Protein AF-A0A9X4QPS7-F1 (afdb_monomer)

Sequence (456 aa):
MQLAKRILNLALPSIATFSSMTFTGLLILMIVGKLSAAAIAVVGVTNILIYNMWALCAGIQNAINYLVAQNYGSGEMRLANQRMQIALALTGALAVILLAGSLLAPELILRAMGLNDEIVSLGTDYVLLRMIALAFGIFSGAFFAYLRAIGDTKTPMTLALINSGLVVVLTYVLAYGKYGFPDMGLQGAAWSVLIAEIVTFGLCLWVHYGYLNATLLTRNFERIERKQVKLMVFESAKLSMMELSYSLGMLVFTMCISRLGTVAIAANEIALNILSFGFMPSNGFGAAATIGTGQEIGKGRHAEAKRFGFMTVVLGVLLMVIISILMFIFALPIAKLYTPERAVYMAVIPLIHLAAFIQLFNTTGIIFGGRAARHRRHELSVPHRVRPELDHLHSGHAVAHGRVRLRPSRRLDRAVQQHGAVRAGQRLAVRQAGLEQSPRQVWESAGSDHRFALNE

pLDDT: mean 77.62, std 23.28, range [24.42, 97.75]

InterPro domains:
  IPR002528 Multi antimicrobial extrusion protein [PF01554] (13-173)
  IPR002528 Multi antimicrobial extrusion protein [PF01554] (241-368)
  IPR002528 Multi antimicrobial extrusion protein [TIGR00797] (20-370)
  IPR048279 Multidrug resistance protein MdtK-like [PIRSF006603] (3-368)
  IPR050222 Multi Antimicrobial Extrusion (MATE) [PTHR43298] (4-370)

Radius of gyration: 30.39 Å; Cα contacts (8 Å, |Δi|>4): 514; chains: 1; bounding box: 75×81×90 Å

Secondary structure (DSSP, 8-state):
-HHHHHHHHHHHHHHHHHHHHHHHHHHHHHHHTTT-HHHHHHHHHHHHHHHHHHHHHHHHHHHHHHHHHHHHHTT-HHHHHHHHHHHHHHHHHHHHHHHHHHHH-HHHHHHHTT--HHHHHHHHHHHHHHHHHHHHHHHHHHHHHHHHHTT--HHHHHHHHHHHHHHHHHHHHHHTT-TT----HHHHHHHHHHHHHHHHHHHHHHIIIIITHHHH-TTS-----HHHHHHHHHHHHHHHHHHHHHHHHHHHHHHHHGGG-HHHHHHHHHHHHHHHHHHHHHHHHHHHHHHHHHHHHHTT-HHHHHHHHHHHHHHHHHHHHHHHHHHHHTHHHHHHHH---HHHHHHHHHHHHHHHHHHHHHHHHHHHHTTGGGGGSTT------PPP----S--------------------------------SSSSSS-------------------------

Structure (mmCIF, N/CA/C/O backbone):
data_AF-A0A9X4QPS7-F1
#
_entry.id   AF-A0A9X4QPS7-F1
#
loop_
_atom_site.group_PDB
_atom_site.id
_atom_site.type_symbol
_atom_site.label_atom_id
_atom_site.label_alt_id
_atom_site.label_comp_id
_atom_site.label_asym_id
_atom_site.label_entity_id
_atom_site.label_seq_id
_atom_site.pdbx_PDB_ins_code
_atom_site.Cartn_x
_atom_site.Cartn_y
_atom_site.Cartn_z
_atom_site.occupancy
_atom_site.B_iso_or_equiv
_atom_site.auth_seq_id
_atom_site.auth_comp_id
_atom_site.auth_asym_id
_atom_site.auth_atom_id
_atom_site.pdbx_PDB_model_num
ATOM 1 N N . MET A 1 1 ? -29.301 -8.685 2.539 1.00 69.44 1 MET A N 1
ATOM 2 C CA . MET A 1 1 ? -28.927 -7.641 1.552 1.00 69.44 1 MET A CA 1
ATOM 3 C C . MET A 1 1 ? -28.192 -6.434 2.147 1.00 69.44 1 MET A C 1
ATOM 5 O O . MET A 1 1 ? -27.152 -6.078 1.609 1.00 69.44 1 MET A O 1
ATOM 9 N N . GLN A 1 2 ? -28.649 -5.813 3.247 1.00 86.81 2 GLN A N 1
ATOM 10 C CA . GLN A 1 2 ? -28.000 -4.600 3.791 1.00 86.81 2 GLN A CA 1
ATOM 11 C C . GLN A 1 2 ? -26.529 -4.800 4.220 1.00 86.81 2 GLN A C 1
ATOM 13 O O . GLN A 1 2 ? -25.688 -3.955 3.922 1.00 86.81 2 GLN A O 1
ATOM 18 N N . LEU A 1 3 ? -26.196 -5.938 4.847 1.00 90.81 3 LEU A N 1
ATOM 19 C CA . LEU A 1 3 ? -24.820 -6.252 5.262 1.00 90.81 3 LEU A CA 1
ATOM 20 C C . LEU A 1 3 ? -23.856 -6.357 4.069 1.00 90.81 3 LEU A C 1
ATOM 22 O O . LEU A 1 3 ? -22.796 -5.740 4.084 1.00 90.81 3 LEU A O 1
ATOM 26 N N . ALA A 1 4 ? -24.249 -7.077 3.015 1.00 92.25 4 ALA A N 1
ATOM 27 C CA . ALA A 1 4 ? -23.449 -7.210 1.798 1.00 92.25 4 ALA A CA 1
ATOM 28 C C . ALA A 1 4 ? -23.207 -5.851 1.125 1.00 92.25 4 ALA A C 1
ATOM 30 O O . ALA A 1 4 ? -22.079 -5.538 0.759 1.00 92.25 4 ALA A O 1
ATOM 31 N N . LYS A 1 5 ? -24.236 -4.994 1.058 1.00 93.12 5 LYS A N 1
ATOM 32 C CA . LYS A 1 5 ? -24.100 -3.622 0.545 1.00 93.12 5 LYS A CA 1
ATOM 33 C C . LYS A 1 5 ? -23.108 -2.796 1.370 1.00 93.12 5 LYS A C 1
ATOM 35 O O . LYS A 1 5 ? -22.288 -2.084 0.801 1.00 93.12 5 LYS A O 1
ATOM 40 N N . ARG A 1 6 ? -23.143 -2.910 2.704 1.00 93.56 6 ARG A N 1
ATOM 41 C CA . ARG A 1 6 ? -22.180 -2.234 3.591 1.00 93.56 6 ARG A CA 1
ATOM 42 C C . ARG A 1 6 ? -20.752 -2.735 3.361 1.00 93.56 6 ARG A C 1
ATOM 44 O O . ARG A 1 6 ? -19.846 -1.914 3.299 1.00 93.56 6 ARG A O 1
ATOM 51 N N . ILE A 1 7 ? -20.558 -4.044 3.190 1.00 94.06 7 ILE A N 1
ATOM 52 C CA . ILE A 1 7 ? -19.245 -4.632 2.884 1.00 94.06 7 ILE A CA 1
ATOM 53 C C . ILE A 1 7 ? -18.725 -4.118 1.540 1.00 94.06 7 ILE A C 1
ATOM 55 O O . ILE A 1 7 ? -17.602 -3.633 1.479 1.00 94.06 7 ILE A O 1
ATOM 59 N N . LEU A 1 8 ? -19.543 -4.153 0.484 1.00 94.38 8 LEU A N 1
ATOM 60 C CA . LEU A 1 8 ? -19.149 -3.689 -0.850 1.00 94.38 8 LEU A CA 1
ATOM 61 C C . LEU A 1 8 ? -18.837 -2.188 -0.884 1.00 94.38 8 LEU A C 1
ATOM 63 O O . LEU A 1 8 ? -17.886 -1.786 -1.546 1.00 94.38 8 LEU A O 1
ATOM 67 N N . ASN A 1 9 ? -19.566 -1.369 -0.121 1.00 94.62 9 ASN A N 1
ATOM 68 C CA . ASN A 1 9 ? -19.269 0.060 0.014 1.00 94.62 9 ASN A CA 1
ATOM 69 C C . ASN A 1 9 ? -17.904 0.337 0.668 1.00 94.62 9 ASN A C 1
ATOM 71 O O . ASN A 1 9 ? -17.333 1.396 0.427 1.00 94.62 9 ASN A O 1
ATOM 75 N N . LEU A 1 10 ? -17.378 -0.587 1.479 1.00 93.56 10 LEU A N 1
ATOM 76 C CA . LEU A 1 10 ? -16.027 -0.489 2.039 1.00 93.56 10 LEU A CA 1
ATOM 77 C C . LEU A 1 10 ? -14.984 -1.120 1.107 1.00 93.56 10 LEU A C 1
ATOM 79 O O . LEU A 1 10 ? -13.917 -0.544 0.887 1.00 93.56 10 LEU A O 1
ATOM 83 N N . ALA A 1 11 ? -15.302 -2.288 0.547 1.00 94.50 11 ALA A N 1
ATOM 84 C CA . ALA A 1 11 ? -14.391 -3.075 -0.269 1.00 94.50 11 ALA A CA 1
ATOM 85 C C . ALA A 1 11 ? -14.115 -2.404 -1.617 1.00 94.50 11 ALA A C 1
ATOM 87 O O . ALA A 1 11 ? -12.956 -2.148 -1.907 1.00 94.50 11 ALA A O 1
ATOM 88 N N . LEU A 1 12 ? -15.138 -2.052 -2.407 1.00 95.25 12 LEU A N 1
ATOM 89 C CA . LEU A 1 12 ? -14.948 -1.545 -3.775 1.00 95.25 12 LEU A CA 1
ATOM 90 C C . LEU A 1 12 ? -14.045 -0.302 -3.840 1.00 95.25 12 LEU A C 1
ATOM 92 O O . LEU A 1 12 ? -13.107 -0.322 -4.637 1.00 95.25 12 LEU A O 1
ATOM 96 N N . PRO A 1 13 ? -14.221 0.734 -2.992 1.00 95.62 13 PRO A N 1
ATOM 97 C CA . PRO A 1 13 ? -13.295 1.862 -3.001 1.00 95.62 13 PRO A CA 1
ATOM 98 C C . PRO A 1 13 ? -11.876 1.466 -2.588 1.00 95.62 13 PRO A C 1
ATOM 100 O O . PRO A 1 13 ? -10.915 1.943 -3.179 1.00 95.62 13 PRO A O 1
ATOM 103 N N . SER A 1 14 ? -11.732 0.544 -1.630 1.00 94.25 14 SER A N 1
ATOM 104 C CA . SER A 1 14 ? -10.417 0.045 -1.208 1.00 94.25 14 SER A CA 1
ATOM 105 C C . SER A 1 14 ? -9.722 -0.750 -2.321 1.00 94.25 14 SER A C 1
ATOM 107 O O . SER A 1 14 ? -8.520 -0.599 -2.510 1.00 94.25 14 SER A O 1
ATOM 109 N N . ILE A 1 15 ? -10.468 -1.563 -3.081 1.00 94.75 15 ILE A N 1
ATOM 110 C CA . ILE A 1 15 ? -9.957 -2.265 -4.267 1.00 94.75 15 ILE A CA 1
ATOM 111 C C . ILE A 1 15 ? -9.462 -1.237 -5.282 1.00 94.75 15 ILE A C 1
ATOM 113 O O . ILE A 1 15 ? -8.322 -1.329 -5.721 1.00 94.75 15 ILE A O 1
ATOM 117 N N . ALA A 1 16 ? -10.270 -0.218 -5.586 1.00 94.38 16 ALA A N 1
ATOM 118 C CA . ALA A 1 16 ? -9.885 0.845 -6.509 1.00 94.38 16 ALA A CA 1
ATOM 119 C C . ALA A 1 16 ? -8.624 1.598 -6.045 1.00 94.38 16 ALA A C 1
ATOM 121 O O . ALA A 1 16 ? -7.747 1.849 -6.866 1.00 94.38 16 ALA A O 1
ATOM 122 N N . THR A 1 17 ? -8.476 1.888 -4.744 1.00 93.75 17 THR A N 1
ATOM 123 C CA . THR A 1 17 ? -7.241 2.458 -4.175 1.00 93.75 17 THR A CA 1
ATOM 124 C C . THR A 1 17 ? -6.020 1.592 -4.492 1.00 93.75 17 THR A C 1
ATOM 126 O O . THR A 1 17 ? -5.048 2.093 -5.052 1.00 93.75 17 THR A O 1
ATOM 129 N N . PHE A 1 18 ? -6.062 0.298 -4.154 1.00 90.75 18 PHE A N 1
ATOM 130 C CA . PHE A 1 18 ? -4.925 -0.603 -4.361 1.00 90.75 18 PHE A CA 1
ATOM 131 C C . PHE A 1 18 ? -4.627 -0.827 -5.847 1.00 90.75 18 PHE A C 1
ATOM 133 O O . PHE A 1 18 ? -3.467 -0.791 -6.251 1.00 90.75 18 PHE A O 1
ATOM 140 N N . SER A 1 19 ? -5.663 -0.990 -6.673 1.00 91.44 19 SER A N 1
ATOM 141 C CA . SER A 1 19 ? -5.512 -1.128 -8.121 1.00 91.44 19 SER A CA 1
ATOM 142 C C . SER A 1 19 ? -4.880 0.106 -8.750 1.00 91.44 19 SER A C 1
ATOM 144 O O . SER A 1 19 ? -3.984 -0.030 -9.578 1.00 91.44 19 SER A O 1
ATOM 146 N N . SER A 1 20 ? -5.286 1.306 -8.328 1.00 91.31 20 SER A N 1
ATOM 147 C CA . SER A 1 20 ? -4.739 2.563 -8.841 1.00 91.31 20 SER A CA 1
ATOM 148 C C . SER A 1 20 ? -3.222 2.651 -8.658 1.00 91.31 20 SER A C 1
ATOM 150 O O . SER A 1 20 ? -2.517 3.062 -9.580 1.00 91.31 20 SER A O 1
ATOM 152 N N . MET A 1 21 ? -2.700 2.208 -7.507 1.00 85.62 21 MET A N 1
ATOM 153 C CA . MET A 1 21 ? -1.255 2.206 -7.241 1.00 85.62 21 MET A CA 1
ATOM 154 C C . MET A 1 21 ? -0.501 1.293 -8.216 1.00 85.62 21 MET A C 1
ATOM 156 O O . MET A 1 21 ? 0.511 1.702 -8.785 1.00 85.62 21 MET A O 1
ATOM 160 N N . THR A 1 22 ? -1.009 0.085 -8.469 1.00 84.69 22 THR A N 1
ATOM 161 C CA . THR A 1 22 ? -0.361 -0.847 -9.401 1.00 84.69 22 THR A CA 1
ATOM 162 C C . THR A 1 22 ? -0.460 -0.391 -10.852 1.00 84.69 22 THR A C 1
ATOM 164 O O . THR A 1 22 ? 0.543 -0.420 -11.563 1.00 84.69 22 THR A O 1
ATOM 167 N N . PHE A 1 23 ? -1.629 0.080 -11.298 1.00 87.81 23 PHE A N 1
ATOM 168 C CA . PHE A 1 23 ? -1.784 0.617 -12.654 1.00 87.81 23 PHE A CA 1
ATOM 169 C C . PHE A 1 23 ? -0.860 1.810 -12.900 1.00 87.81 23 PHE A C 1
ATOM 171 O O . PHE A 1 23 ? -0.258 1.909 -13.966 1.00 87.81 23 PHE A O 1
ATOM 178 N N . THR A 1 24 ? -0.687 2.676 -11.902 1.00 90.94 24 THR A N 1
ATOM 179 C CA . THR A 1 24 ? 0.257 3.798 -11.976 1.00 90.94 24 THR A CA 1
ATOM 180 C C . THR A 1 24 ? 1.687 3.316 -12.177 1.00 90.94 24 THR A C 1
ATOM 182 O O . THR A 1 24 ? 2.369 3.809 -13.071 1.00 90.94 24 THR A O 1
ATOM 185 N N . GLY A 1 25 ? 2.130 2.310 -11.415 1.00 85.81 25 GLY A N 1
ATOM 186 C CA . GLY A 1 25 ? 3.459 1.716 -11.586 1.00 85.81 25 GLY A CA 1
ATOM 187 C C . GLY A 1 25 ? 3.693 1.174 -13.001 1.00 85.81 25 GLY A C 1
ATOM 188 O O . GLY A 1 25 ? 4.738 1.442 -13.595 1.00 85.81 25 GLY A O 1
ATOM 189 N N . LEU A 1 26 ? 2.697 0.485 -13.571 1.00 83.94 26 LEU A N 1
ATOM 190 C CA . LEU A 1 26 ? 2.748 -0.013 -14.951 1.00 83.94 26 LEU A CA 1
ATOM 191 C C . LEU A 1 26 ? 2.839 1.128 -15.975 1.00 83.94 26 LEU A C 1
ATOM 193 O O . LEU A 1 26 ? 3.653 1.069 -16.894 1.00 83.94 26 LEU A O 1
ATOM 197 N N . LEU A 1 27 ? 2.030 2.180 -15.815 1.00 89.25 27 LEU A N 1
ATOM 198 C CA . LEU A 1 27 ? 2.032 3.338 -16.714 1.00 89.25 27 LEU A CA 1
ATOM 199 C C . LEU A 1 27 ? 3.374 4.080 -16.691 1.00 89.25 27 LEU A C 1
ATOM 201 O O . LEU A 1 27 ? 3.903 4.399 -17.754 1.00 89.25 27 LEU A O 1
ATOM 205 N N . ILE A 1 28 ? 3.957 4.300 -15.509 1.00 88.00 28 ILE A N 1
ATOM 206 C CA . ILE A 1 28 ? 5.289 4.914 -15.379 1.00 88.00 28 ILE A CA 1
ATOM 207 C C . ILE A 1 28 ? 6.335 4.063 -16.090 1.00 88.00 28 ILE A C 1
ATOM 209 O O . ILE A 1 28 ? 7.135 4.597 -16.853 1.00 88.00 28 ILE A O 1
ATOM 213 N N . LEU A 1 29 ? 6.319 2.744 -15.874 1.00 83.62 29 LEU A N 1
ATOM 214 C CA . LEU A 1 29 ? 7.280 1.844 -16.502 1.00 83.62 29 LEU A CA 1
ATOM 215 C C . LEU A 1 29 ? 7.176 1.886 -18.033 1.00 83.62 29 LEU A C 1
ATOM 217 O O . LEU A 1 29 ? 8.199 1.895 -18.709 1.00 83.62 29 LEU A O 1
ATOM 221 N N . MET A 1 30 ? 5.963 1.984 -18.585 1.00 84.12 30 MET A N 1
ATOM 222 C CA . MET A 1 30 ? 5.756 2.145 -20.029 1.00 84.12 30 MET A CA 1
ATOM 223 C C . MET A 1 30 ? 6.263 3.490 -20.566 1.00 84.12 30 MET A C 1
ATOM 225 O O . MET A 1 30 ? 6.784 3.537 -21.679 1.00 84.12 30 MET A O 1
ATOM 229 N N . ILE A 1 31 ? 6.120 4.580 -19.806 1.00 87.25 31 ILE A N 1
ATOM 230 C CA . ILE A 1 31 ? 6.642 5.901 -20.192 1.00 87.25 31 ILE A CA 1
ATOM 231 C C . ILE A 1 31 ? 8.176 5.886 -20.152 1.00 87.25 31 ILE A C 1
ATOM 233 O O . ILE A 1 31 ? 8.837 6.188 -21.147 1.00 87.25 31 ILE A O 1
ATOM 237 N N . VAL A 1 32 ? 8.758 5.463 -19.029 1.00 85.12 32 VAL A N 1
ATOM 238 C CA . VAL A 1 32 ? 10.215 5.408 -18.851 1.00 85.12 32 VAL A CA 1
ATOM 239 C C . VAL A 1 32 ? 10.860 4.393 -19.793 1.00 85.12 32 VAL A C 1
ATOM 241 O O . VAL A 1 32 ? 11.966 4.621 -20.275 1.00 85.12 32 VAL A O 1
ATOM 244 N N . GLY A 1 33 ? 10.157 3.314 -20.138 1.00 80.31 33 GLY A N 1
ATOM 245 C CA . GLY A 1 33 ? 10.661 2.295 -21.054 1.00 80.31 33 GLY A CA 1
ATOM 246 C C . GLY A 1 33 ? 10.946 2.790 -22.470 1.00 80.31 33 GLY A C 1
ATOM 247 O O . GLY A 1 33 ? 11.717 2.158 -23.185 1.00 80.31 33 GLY A O 1
ATOM 248 N N . LYS A 1 34 ? 10.391 3.941 -22.868 1.00 84.81 34 LYS A N 1
ATOM 249 C CA . LYS A 1 34 ? 10.722 4.592 -24.145 1.00 84.81 34 LYS A CA 1
ATOM 250 C C . LYS A 1 34 ? 11.982 5.461 -24.085 1.00 84.81 34 LYS A C 1
ATOM 252 O O . LYS A 1 34 ? 12.436 5.895 -25.136 1.00 84.81 34 LYS A O 1
ATOM 257 N N . LEU A 1 35 ? 12.514 5.746 -22.893 1.00 84.81 35 LEU A N 1
ATOM 258 C CA . LEU A 1 35 ? 13.724 6.556 -22.729 1.00 84.81 35 LEU A CA 1
ATOM 259 C C . LEU A 1 35 ? 14.977 5.723 -23.000 1.00 84.81 35 LEU A C 1
ATOM 261 O O . LEU A 1 35 ? 15.750 6.042 -23.897 1.00 84.81 35 LEU A O 1
ATOM 265 N N . SER A 1 36 ? 15.187 4.654 -22.229 1.00 84.44 36 SER A N 1
ATOM 266 C CA . SER A 1 36 ? 16.312 3.734 -22.416 1.00 84.44 36 SER A CA 1
ATOM 267 C C . SER A 1 36 ? 16.137 2.450 -21.602 1.00 84.44 36 SER A C 1
ATOM 269 O O . SER A 1 36 ? 15.435 2.420 -20.589 1.00 84.44 36 SER A O 1
ATOM 271 N N . ALA A 1 37 ? 16.839 1.386 -22.002 1.00 79.31 37 ALA A N 1
ATOM 272 C CA . ALA A 1 37 ? 16.902 0.146 -21.225 1.00 79.31 37 ALA A CA 1
ATOM 273 C C . ALA A 1 37 ? 17.558 0.355 -19.843 1.00 79.31 37 ALA A C 1
ATOM 275 O O . ALA A 1 37 ? 17.113 -0.226 -18.854 1.00 79.31 37 ALA A O 1
ATOM 276 N N . ALA A 1 38 ? 18.562 1.236 -19.755 1.00 80.50 38 ALA A N 1
ATOM 277 C CA . ALA A 1 38 ? 19.195 1.608 -18.489 1.00 80.50 38 ALA A CA 1
ATOM 278 C C . ALA A 1 38 ? 18.192 2.255 -17.517 1.00 80.50 38 ALA A C 1
ATOM 280 O O . ALA A 1 38 ? 18.175 1.923 -16.333 1.00 80.50 38 ALA A O 1
ATOM 281 N N . ALA A 1 39 ? 17.295 3.112 -18.017 1.00 80.69 39 ALA A N 1
ATOM 282 C CA . ALA A 1 39 ? 16.255 3.736 -17.205 1.00 80.69 39 ALA A CA 1
ATOM 283 C C . ALA A 1 39 ? 15.266 2.702 -16.635 1.00 80.69 39 ALA A C 1
ATOM 285 O O . ALA A 1 39 ? 14.901 2.784 -15.463 1.00 80.69 39 ALA A O 1
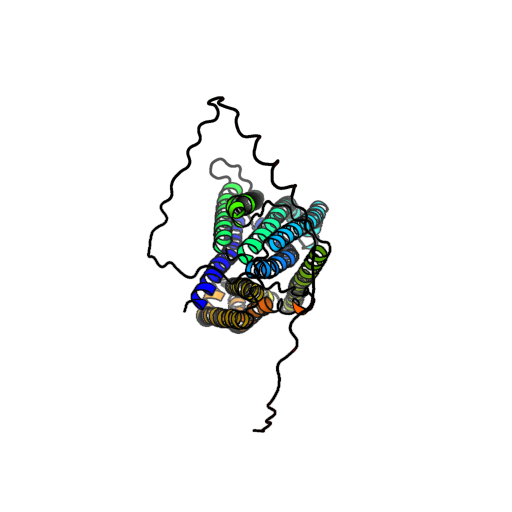ATOM 286 N N . ILE A 1 40 ? 14.885 1.685 -17.419 1.00 79.06 40 ILE A N 1
ATOM 287 C CA . ILE A 1 40 ? 14.049 0.568 -16.943 1.00 79.06 40 ILE A CA 1
ATOM 288 C C . ILE A 1 40 ? 14.736 -0.168 -15.787 1.00 79.06 40 ILE A C 1
ATOM 290 O O . ILE A 1 40 ? 14.098 -0.426 -14.764 1.00 79.06 40 ILE A O 1
ATOM 294 N N . ALA A 1 41 ? 16.028 -0.480 -15.934 1.00 79.88 41 ALA A N 1
ATOM 295 C CA . ALA A 1 41 ? 16.799 -1.180 -14.909 1.00 79.88 41 ALA A CA 1
ATOM 296 C C . ALA A 1 41 ? 16.832 -0.390 -13.590 1.00 79.88 41 ALA A C 1
ATOM 298 O O . ALA A 1 41 ? 16.501 -0.942 -12.538 1.00 79.88 41 ALA A O 1
ATOM 299 N N . VAL A 1 42 ? 17.126 0.917 -13.649 1.00 83.62 42 VAL A N 1
ATOM 300 C CA . VAL A 1 42 ? 17.099 1.800 -12.469 1.00 83.62 42 VAL A CA 1
ATOM 301 C C . VAL A 1 42 ? 15.718 1.806 -11.811 1.00 83.62 42 VAL A C 1
ATOM 303 O O . VAL A 1 42 ? 15.613 1.627 -10.594 1.00 83.62 42 VAL A O 1
ATOM 306 N N . VAL A 1 43 ? 14.645 1.997 -12.589 1.00 85.38 43 VAL A N 1
ATOM 307 C CA . VAL A 1 43 ? 13.274 2.044 -12.053 1.00 85.38 43 VAL A CA 1
ATOM 308 C C . VAL A 1 43 ? 12.897 0.729 -11.375 1.00 85.38 43 VAL A C 1
ATOM 310 O O . VAL A 1 43 ? 12.329 0.756 -10.283 1.00 85.38 43 VAL A O 1
ATOM 313 N N . GLY A 1 44 ? 13.220 -0.412 -11.988 1.00 80.75 44 GLY A N 1
ATOM 314 C CA . GLY A 1 44 ? 12.919 -1.736 -11.443 1.00 80.75 44 GLY A CA 1
ATOM 315 C C . GLY A 1 44 ? 13.597 -1.975 -10.095 1.00 80.75 44 GLY A C 1
ATOM 316 O O . GLY A 1 44 ? 12.931 -2.293 -9.109 1.00 80.75 44 GLY A O 1
ATOM 317 N N . VAL A 1 45 ? 14.906 -1.729 -10.033 1.00 81.31 45 VAL A N 1
ATOM 318 C CA . VAL A 1 45 ? 15.737 -1.866 -8.824 1.00 81.31 45 VAL A CA 1
ATOM 319 C C . VAL A 1 45 ? 15.235 -0.943 -7.713 1.00 81.31 45 VAL A C 1
ATOM 321 O O . VAL A 1 45 ? 15.024 -1.371 -6.577 1.00 81.31 45 VAL A O 1
ATOM 324 N N . THR A 1 46 ? 14.930 0.309 -8.061 1.00 85.56 46 THR A N 1
ATOM 325 C CA . THR A 1 46 ? 14.372 1.286 -7.118 1.00 85.56 46 THR A CA 1
ATOM 326 C C . THR A 1 46 ? 12.999 0.859 -6.607 1.00 85.56 46 THR A C 1
ATOM 328 O O . THR A 1 46 ? 12.708 1.009 -5.425 1.00 85.56 46 THR A O 1
ATOM 331 N N . ASN A 1 47 ? 12.133 0.302 -7.457 1.00 86.38 47 ASN A N 1
ATOM 332 C CA . ASN A 1 47 ? 10.817 -0.159 -7.022 1.00 86.38 47 ASN A CA 1
ATOM 333 C C . ASN A 1 47 ? 10.924 -1.310 -6.017 1.00 86.38 47 ASN A C 1
ATOM 335 O O . ASN A 1 47 ? 10.204 -1.283 -5.023 1.00 86.38 47 ASN A O 1
ATOM 339 N N . ILE A 1 48 ? 11.841 -2.264 -6.212 1.00 81.56 48 ILE A N 1
ATOM 340 C CA . ILE A 1 48 ? 12.095 -3.343 -5.239 1.00 81.56 48 ILE A CA 1
ATOM 341 C C . ILE A 1 48 ? 12.487 -2.758 -3.877 1.00 81.56 48 ILE A C 1
ATOM 343 O O . ILE A 1 48 ? 11.929 -3.154 -2.849 1.00 81.56 48 ILE A O 1
ATOM 347 N N . LEU A 1 49 ? 13.403 -1.784 -3.865 1.00 82.69 49 LEU A N 1
ATOM 348 C CA . LEU A 1 49 ? 13.803 -1.081 -2.646 1.00 82.69 49 LEU A CA 1
ATOM 349 C C . LEU A 1 49 ? 12.593 -0.412 -1.975 1.00 82.69 49 LEU A C 1
ATOM 351 O O . LEU A 1 49 ? 12.316 -0.651 -0.800 1.00 82.69 49 LEU A O 1
ATOM 355 N N . ILE A 1 50 ? 11.828 0.370 -2.737 1.00 86.31 50 ILE A N 1
ATOM 356 C CA . ILE A 1 50 ? 10.657 1.103 -2.244 1.00 86.31 50 ILE A CA 1
ATOM 357 C C . ILE A 1 50 ? 9.573 0.152 -1.710 1.00 86.31 50 ILE A C 1
ATOM 359 O O . ILE A 1 50 ? 8.990 0.437 -0.665 1.00 86.31 50 ILE A O 1
ATOM 363 N N . TYR A 1 51 ? 9.322 -0.990 -2.358 1.00 83.06 51 TYR A N 1
ATOM 364 C CA . TYR A 1 51 ? 8.369 -1.999 -1.878 1.00 83.06 51 TYR A CA 1
ATOM 365 C C . TYR A 1 51 ? 8.775 -2.575 -0.518 1.00 83.06 51 TYR A C 1
ATOM 367 O O . TYR A 1 51 ? 7.934 -2.679 0.377 1.00 83.06 51 TYR A O 1
ATOM 375 N N . ASN A 1 52 ? 10.058 -2.893 -0.327 1.00 80.75 52 ASN A N 1
ATOM 376 C CA . ASN A 1 52 ? 10.566 -3.379 0.959 1.00 80.75 52 ASN A CA 1
ATOM 377 C C . ASN A 1 52 ? 10.415 -2.329 2.069 1.00 80.75 52 ASN A C 1
ATOM 379 O O . ASN A 1 52 ? 10.022 -2.651 3.191 1.00 80.75 52 ASN A O 1
ATOM 383 N N . MET A 1 53 ? 10.657 -1.056 1.752 1.00 84.50 53 MET A N 1
ATOM 384 C CA . MET A 1 53 ? 10.456 0.032 2.711 1.00 84.50 53 MET A CA 1
ATOM 385 C C . MET A 1 53 ? 8.972 0.269 3.032 1.00 84.50 53 MET A C 1
ATOM 387 O O . MET A 1 53 ? 8.615 0.545 4.179 1.00 84.50 53 MET A O 1
ATOM 391 N N . TRP A 1 54 ? 8.077 0.098 2.056 1.00 85.19 54 TRP A N 1
ATOM 392 C CA . TRP A 1 54 ? 6.635 0.105 2.304 1.00 85.19 54 TRP A CA 1
ATOM 393 C C . TRP A 1 54 ? 6.197 -1.040 3.218 1.00 85.19 54 TRP A C 1
ATOM 395 O O . TRP A 1 54 ? 5.386 -0.805 4.113 1.00 85.19 54 TRP A O 1
ATOM 405 N N . ALA A 1 55 ? 6.752 -2.244 3.044 1.00 83.06 55 ALA A N 1
ATOM 406 C CA . ALA A 1 55 ? 6.457 -3.397 3.897 1.00 83.06 55 ALA A CA 1
ATOM 407 C C . ALA A 1 55 ? 6.807 -3.122 5.372 1.00 83.06 55 ALA A C 1
ATOM 409 O O . ALA A 1 55 ? 6.010 -3.403 6.267 1.00 83.06 55 ALA A O 1
ATOM 410 N N . LEU A 1 56 ? 7.943 -2.460 5.631 1.00 83.31 56 LEU A N 1
ATOM 411 C CA . LEU A 1 56 ? 8.311 -1.983 6.970 1.00 83.31 56 LEU A CA 1
ATOM 412 C C . LEU A 1 56 ? 7.259 -1.039 7.565 1.00 83.31 56 LEU A C 1
ATOM 414 O O . LEU A 1 56 ? 6.883 -1.166 8.733 1.00 83.31 56 LEU A O 1
ATOM 418 N N . CYS A 1 57 ? 6.761 -0.102 6.762 1.00 85.88 57 CYS A N 1
ATOM 419 C CA . CYS A 1 57 ? 5.805 0.917 7.197 1.00 85.88 57 CYS A CA 1
ATOM 420 C C . CYS A 1 57 ? 4.360 0.395 7.289 1.00 85.88 57 CYS A C 1
ATOM 422 O O . CYS A 1 57 ? 3.516 1.010 7.950 1.00 85.88 57 CYS A O 1
ATOM 424 N N . ALA A 1 58 ? 4.054 -0.731 6.641 1.00 85.62 58 ALA A N 1
ATOM 425 C CA . ALA A 1 58 ? 2.719 -1.317 6.610 1.00 85.62 58 ALA A CA 1
ATOM 426 C C . ALA A 1 58 ? 2.230 -1.725 8.008 1.00 85.62 58 ALA A C 1
ATOM 428 O O . ALA A 1 58 ? 1.038 -1.612 8.294 1.00 85.62 58 ALA A O 1
ATOM 429 N N . GLY A 1 59 ? 3.133 -2.108 8.920 1.00 89.12 59 GLY A N 1
ATOM 430 C CA . GLY A 1 59 ? 2.765 -2.468 10.291 1.00 89.12 59 GLY A CA 1
ATOM 431 C C . GLY A 1 59 ? 2.100 -1.332 11.070 1.00 89.12 59 GLY A C 1
ATOM 432 O O . GLY A 1 59 ? 1.082 -1.560 11.726 1.00 89.12 59 GLY A O 1
ATOM 433 N N . ILE A 1 60 ? 2.595 -0.095 10.930 1.00 91.94 60 ILE A N 1
ATOM 434 C CA . ILE A 1 60 ? 1.987 1.097 11.552 1.00 91.94 60 ILE A CA 1
ATOM 435 C C . ILE A 1 60 ? 0.581 1.324 10.984 1.00 91.94 60 ILE A C 1
ATOM 437 O O . ILE A 1 60 ? -0.383 1.505 11.728 1.00 91.94 60 ILE A O 1
ATOM 441 N N . GLN A 1 61 ? 0.440 1.265 9.659 1.00 91.88 61 GLN A N 1
ATOM 442 C CA . GLN A 1 61 ? -0.840 1.472 8.977 1.00 91.88 61 GLN A CA 1
ATOM 443 C C . GLN A 1 61 ? -1.869 0.405 9.361 1.00 91.88 61 GLN A C 1
ATOM 445 O O . GLN A 1 61 ? -3.025 0.724 9.638 1.00 91.88 61 GLN A O 1
ATOM 450 N N . ASN A 1 62 ? -1.449 -0.858 9.432 1.00 89.12 62 ASN A N 1
ATOM 451 C CA . ASN A 1 62 ? -2.296 -1.965 9.856 1.00 89.12 62 ASN A CA 1
ATOM 452 C C . ASN A 1 62 ? -2.729 -1.806 11.321 1.00 89.12 62 ASN A C 1
ATOM 454 O O . ASN A 1 62 ? -3.910 -2.002 11.621 1.00 89.12 62 ASN A O 1
ATOM 458 N N . ALA A 1 63 ? -1.826 -1.366 12.208 1.00 91.00 63 ALA A N 1
ATOM 459 C CA . ALA A 1 63 ? -2.146 -1.068 13.602 1.00 91.00 63 ALA A CA 1
ATOM 460 C C . ALA A 1 63 ? -3.195 0.048 13.731 1.00 91.00 63 ALA A C 1
ATOM 462 O O . ALA A 1 63 ? -4.191 -0.136 14.435 1.00 91.00 63 ALA A O 1
ATOM 463 N N . ILE A 1 64 ? -3.035 1.164 13.005 1.00 93.12 64 ILE A N 1
ATOM 464 C CA . ILE A 1 64 ? -4.047 2.235 12.935 1.00 93.12 64 ILE A CA 1
ATOM 465 C C . ILE A 1 64 ? -5.390 1.655 12.487 1.00 93.12 64 ILE A C 1
ATOM 467 O O . ILE A 1 64 ? -6.397 1.872 13.157 1.00 93.12 64 ILE A O 1
ATOM 471 N N . ASN A 1 65 ? -5.400 0.901 11.384 1.00 89.94 65 ASN A N 1
ATOM 472 C CA . ASN A 1 65 ? -6.620 0.419 10.740 1.00 89.94 65 ASN A CA 1
ATOM 473 C C . ASN A 1 65 ? -7.544 -0.317 11.721 1.00 89.94 65 ASN A C 1
ATOM 475 O O . ASN A 1 65 ? -8.731 -0.007 11.803 1.00 89.94 65 ASN A O 1
ATOM 479 N N . TYR A 1 66 ? -7.014 -1.263 12.504 1.00 88.31 66 TYR A N 1
ATOM 480 C CA . TYR A 1 66 ? -7.846 -2.041 13.426 1.00 88.31 66 TYR A CA 1
ATOM 481 C C . TYR A 1 66 ? -8.082 -1.330 14.769 1.00 88.31 66 TYR A C 1
ATOM 483 O O . TYR A 1 66 ? -9.188 -1.408 15.315 1.00 88.31 66 TYR A O 1
ATOM 491 N N . LEU A 1 67 ? -7.076 -0.637 15.322 1.00 92.06 67 LEU A N 1
ATOM 492 C CA . LEU A 1 67 ? -7.188 0.023 16.627 1.00 92.06 67 LEU A CA 1
ATOM 493 C C . LEU A 1 67 ? -8.153 1.207 16.562 1.00 92.06 67 LEU A C 1
ATOM 495 O O . LEU A 1 67 ? -9.021 1.333 17.428 1.00 92.06 67 LEU A O 1
ATOM 499 N N . VAL A 1 68 ? -8.037 2.038 15.524 1.00 94.38 68 VAL A N 1
ATOM 500 C CA . VAL A 1 68 ? -8.937 3.172 15.294 1.00 94.38 68 VAL A CA 1
ATOM 501 C C . VAL A 1 68 ? -10.335 2.682 14.933 1.00 94.38 68 VAL A C 1
ATOM 503 O O . VAL A 1 68 ? -11.299 3.239 15.447 1.00 94.38 68 VAL A O 1
ATOM 506 N N . ALA A 1 69 ? -10.480 1.597 14.161 1.00 93.38 69 ALA A N 1
ATOM 507 C CA . ALA A 1 69 ? -11.799 1.043 13.847 1.00 93.38 69 ALA A CA 1
ATOM 508 C C . ALA A 1 69 ? -12.543 0.595 15.114 1.00 93.38 69 ALA A C 1
ATOM 510 O O . ALA A 1 69 ? -13.739 0.850 15.255 1.00 93.38 69 ALA A O 1
ATOM 511 N N . GLN A 1 70 ? -11.839 -0.014 16.075 1.00 93.50 70 GLN A N 1
ATOM 512 C CA . GLN A 1 70 ? -12.423 -0.367 17.371 1.00 93.50 70 GLN A CA 1
ATOM 513 C C . GLN A 1 70 ? -12.795 0.857 18.214 1.00 93.50 70 GLN A C 1
ATOM 515 O O . GLN A 1 70 ? -13.837 0.833 18.865 1.00 93.50 70 GLN A O 1
ATOM 520 N N . ASN A 1 71 ? -11.972 1.910 18.230 1.00 93.25 71 ASN A N 1
ATOM 521 C CA . ASN A 1 71 ? -12.302 3.143 18.955 1.00 93.25 71 ASN A CA 1
ATOM 522 C C . ASN A 1 71 ? -13.482 3.880 18.330 1.00 93.25 71 ASN A C 1
ATOM 524 O O . ASN A 1 71 ? -14.370 4.324 19.050 1.00 93.25 71 ASN A O 1
ATOM 528 N N . TYR A 1 72 ? -13.514 3.960 17.001 1.00 94.31 72 TYR A N 1
ATOM 529 C CA . TYR A 1 72 ? -14.632 4.521 16.256 1.00 94.31 72 TYR A CA 1
ATOM 530 C C . TYR A 1 72 ? -15.919 3.745 16.556 1.00 94.31 72 TYR A C 1
ATOM 532 O O . TYR A 1 72 ? -16.950 4.332 16.870 1.00 94.31 72 TYR A O 1
ATOM 540 N N . GLY A 1 73 ? -15.844 2.409 16.557 1.00 91.88 73 GLY A N 1
ATOM 541 C CA . GLY A 1 73 ? -16.957 1.546 16.945 1.00 91.88 73 GLY A CA 1
ATOM 542 C C . GLY A 1 73 ? -17.437 1.757 18.383 1.00 91.88 73 GLY A C 1
ATOM 543 O O . GLY A 1 73 ? -18.637 1.684 18.627 1.00 91.88 73 GLY A O 1
ATOM 544 N N . SER A 1 74 ? -16.533 2.034 19.327 1.00 92.50 74 SER A N 1
ATOM 545 C CA . SER A 1 74 ? -16.882 2.273 20.735 1.00 92.50 74 SER A CA 1
ATOM 546 C C . SER A 1 74 ? -17.232 3.730 21.062 1.00 92.50 74 SER A C 1
ATOM 548 O O . SER A 1 74 ? -17.469 4.030 22.225 1.00 92.50 74 SER A O 1
ATOM 550 N N . GLY A 1 75 ? -17.223 4.641 20.081 1.00 91.25 75 GLY A N 1
ATOM 551 C CA . GLY A 1 75 ? -17.450 6.078 20.296 1.00 91.25 75 GLY A CA 1
ATOM 552 C C . GLY A 1 75 ? -16.278 6.832 20.944 1.00 91.25 75 GLY A C 1
ATOM 553 O O . GLY A 1 75 ? -16.387 8.019 21.232 1.00 91.25 75 GLY A O 1
ATOM 554 N N . GLU A 1 76 ? -15.129 6.181 21.135 1.00 90.62 76 GLU A N 1
ATOM 555 C CA . GLU A 1 76 ? -13.957 6.724 21.834 1.00 90.62 76 GLU A CA 1
ATOM 556 C C . GLU A 1 76 ? -13.023 7.475 20.869 1.00 90.62 76 GLU A C 1
ATOM 558 O O . GLU A 1 76 ? -11.846 7.130 20.708 1.00 90.62 76 GLU A O 1
ATOM 563 N N . MET A 1 77 ? -13.541 8.506 20.192 1.00 91.69 77 MET A N 1
ATOM 564 C CA . MET A 1 77 ? -12.784 9.256 19.173 1.00 91.69 77 MET A CA 1
ATOM 565 C C . MET A 1 77 ? -11.531 9.938 19.722 1.00 91.69 77 MET A C 1
ATOM 567 O O . MET A 1 77 ? -10.535 10.076 19.017 1.00 91.69 77 MET A O 1
ATOM 571 N N . ARG A 1 78 ? -11.542 10.279 21.010 1.00 90.56 78 ARG A N 1
ATOM 572 C CA . ARG A 1 78 ? -10.381 10.812 21.720 1.00 90.56 78 ARG A CA 1
ATOM 573 C C . ARG A 1 78 ? -9.182 9.863 21.648 1.00 90.56 78 ARG A C 1
ATOM 575 O O . ARG A 1 78 ? -8.084 10.248 21.255 1.00 90.56 78 ARG A O 1
ATOM 582 N N . LEU A 1 79 ? -9.416 8.584 21.944 1.00 90.62 79 LEU A N 1
ATOM 583 C CA . LEU A 1 79 ? -8.391 7.545 21.853 1.00 90.62 79 LEU A CA 1
ATOM 584 C C . LEU A 1 79 ? -7.988 7.272 20.398 1.00 90.62 79 LEU A C 1
ATOM 586 O O . LEU A 1 79 ? -6.813 7.023 20.138 1.00 90.62 79 LEU A O 1
ATOM 590 N N . ALA A 1 80 ? -8.922 7.349 19.442 1.00 91.75 80 ALA A N 1
ATOM 591 C CA . ALA A 1 80 ? -8.602 7.243 18.015 1.00 91.75 80 ALA A CA 1
ATOM 592 C C . ALA A 1 80 ? -7.645 8.355 17.545 1.00 91.75 80 ALA A C 1
ATOM 594 O O . ALA A 1 80 ? -6.669 8.073 16.850 1.00 91.75 80 ALA A O 1
ATOM 595 N N . ASN A 1 81 ? -7.889 9.603 17.952 1.00 92.44 81 ASN A N 1
ATOM 596 C CA . ASN A 1 81 ? -7.058 10.751 17.583 1.00 92.44 81 ASN A CA 1
ATOM 597 C C . ASN A 1 81 ? -5.679 10.689 18.251 1.00 92.44 81 ASN A C 1
ATOM 599 O O . ASN A 1 81 ? -4.664 10.878 17.584 1.00 92.44 81 ASN A O 1
ATOM 603 N N . GLN A 1 82 ? -5.621 10.323 19.534 1.00 93.56 82 GLN A N 1
ATOM 604 C CA . GLN A 1 82 ? -4.359 10.077 20.239 1.00 93.56 82 GLN A CA 1
ATOM 605 C C . GLN A 1 82 ? -3.523 8.987 19.542 1.00 93.56 82 GLN A C 1
ATOM 607 O O . GLN A 1 82 ? -2.314 9.122 19.369 1.00 93.56 82 GLN A O 1
ATOM 612 N N . ARG A 1 83 ? -4.171 7.905 19.099 1.00 93.81 83 ARG A N 1
ATOM 613 C CA . ARG A 1 83 ? 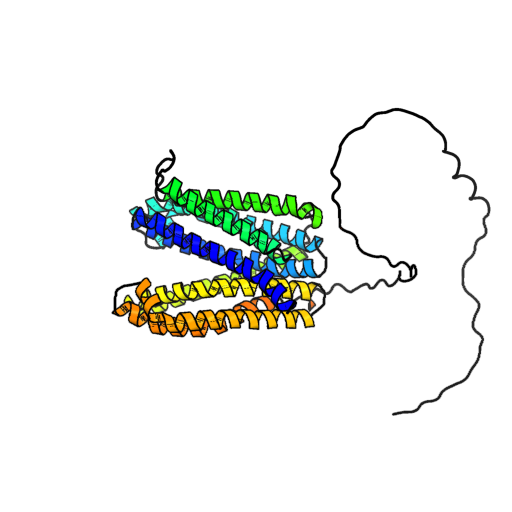-3.547 6.813 18.340 1.00 93.81 83 ARG A CA 1
ATOM 614 C C . ARG A 1 83 ? -3.004 7.279 16.992 1.00 93.81 83 ARG A C 1
ATOM 616 O O . ARG A 1 83 ? -1.889 6.907 16.640 1.00 93.81 83 ARG A O 1
ATOM 623 N N . MET A 1 84 ? -3.746 8.126 16.283 1.00 94.69 84 MET A N 1
ATOM 624 C CA . MET A 1 84 ? -3.273 8.754 15.049 1.00 94.69 84 MET A CA 1
ATOM 625 C C . MET A 1 84 ? -2.036 9.629 15.295 1.00 94.69 84 MET A C 1
ATOM 627 O O . MET A 1 84 ? -1.059 9.518 14.565 1.00 94.69 84 MET A O 1
ATOM 631 N N . GLN A 1 85 ? -2.029 10.437 16.358 1.00 94.06 85 GLN A N 1
ATOM 632 C CA . GLN A 1 85 ? -0.883 11.282 16.724 1.00 94.06 85 GLN A CA 1
ATOM 633 C C . GLN A 1 85 ? 0.371 10.451 17.022 1.00 94.06 85 GLN A C 1
ATOM 635 O O . GLN A 1 85 ? 1.450 10.756 16.515 1.00 94.06 85 GLN A O 1
ATOM 640 N N . ILE A 1 86 ? 0.226 9.363 17.786 1.00 94.62 86 ILE A N 1
ATOM 641 C CA . ILE A 1 86 ? 1.325 8.423 18.043 1.00 94.62 86 ILE A CA 1
ATOM 642 C C . ILE A 1 86 ? 1.810 7.804 16.731 1.00 94.62 86 ILE A C 1
ATOM 644 O O . ILE A 1 86 ? 3.012 7.728 16.498 1.00 94.62 86 ILE A O 1
ATOM 648 N N . ALA A 1 87 ? 0.897 7.381 15.858 1.00 94.50 87 ALA A N 1
ATOM 649 C CA . ALA A 1 87 ? 1.268 6.753 14.601 1.00 94.50 87 ALA A CA 1
ATOM 650 C C . ALA A 1 87 ? 1.976 7.718 13.638 1.00 94.50 87 ALA A C 1
ATOM 652 O O . ALA A 1 87 ? 2.937 7.315 12.988 1.00 94.50 87 ALA A O 1
ATOM 653 N N . LEU A 1 88 ? 1.576 8.993 13.591 1.00 95.00 88 LEU A N 1
ATOM 654 C CA . LEU A 1 88 ? 2.292 10.037 12.852 1.00 95.00 88 LEU A CA 1
ATOM 655 C C . LEU A 1 88 ? 3.699 10.264 13.420 1.00 95.00 88 LEU A C 1
ATOM 657 O O . LEU A 1 88 ? 4.646 10.376 12.648 1.00 95.00 88 LEU A O 1
ATOM 661 N N . ALA A 1 89 ? 3.864 10.261 14.747 1.00 94.69 89 ALA A N 1
ATOM 662 C CA . ALA A 1 89 ? 5.182 10.371 15.374 1.00 94.69 89 ALA A CA 1
ATOM 663 C C . ALA A 1 89 ? 6.082 9.162 15.055 1.00 94.69 89 ALA A C 1
ATOM 665 O O . ALA A 1 89 ? 7.250 9.338 14.717 1.00 94.69 89 ALA A O 1
ATOM 666 N N . LEU A 1 90 ? 5.536 7.939 15.101 1.00 93.94 90 LEU A N 1
ATOM 667 C CA . LEU A 1 90 ? 6.258 6.721 14.709 1.00 93.94 90 LEU A CA 1
ATOM 668 C C . LEU A 1 90 ? 6.620 6.725 13.221 1.00 93.94 90 LEU A C 1
ATOM 670 O O . LEU A 1 90 ? 7.739 6.367 12.865 1.00 93.94 90 LEU A O 1
ATOM 674 N N . THR A 1 91 ? 5.697 7.170 12.368 1.00 94.06 91 THR A N 1
ATOM 675 C CA . THR A 1 91 ? 5.929 7.314 10.926 1.00 94.06 91 THR A CA 1
ATOM 676 C C . THR A 1 91 ? 7.027 8.335 10.662 1.00 94.06 91 THR A C 1
ATOM 678 O O . THR A 1 91 ? 7.919 8.058 9.874 1.00 94.06 91 THR A O 1
ATOM 681 N N . GLY A 1 92 ? 7.027 9.470 11.368 1.00 93.88 92 GLY A N 1
ATOM 682 C CA . GLY A 1 92 ? 8.081 10.476 11.264 1.00 93.88 92 GLY A CA 1
ATOM 683 C C . GLY A 1 92 ? 9.443 9.959 11.717 1.00 93.88 92 GLY A C 1
ATOM 684 O O . GLY A 1 92 ? 10.421 10.138 11.000 1.00 93.88 92 GLY A O 1
ATOM 685 N N . ALA A 1 93 ? 9.516 9.256 12.850 1.00 92.81 93 ALA A N 1
ATOM 686 C CA . ALA A 1 93 ? 10.762 8.641 13.306 1.00 92.81 93 ALA A CA 1
ATOM 687 C C . ALA A 1 93 ? 11.309 7.636 12.277 1.00 92.81 93 ALA A C 1
ATOM 689 O O . ALA A 1 93 ? 12.494 7.666 11.952 1.00 92.81 93 ALA A O 1
ATOM 690 N N . LEU A 1 94 ? 10.437 6.791 11.718 1.00 89.81 94 LEU A N 1
ATOM 691 C CA . LEU A 1 94 ? 10.815 5.840 10.677 1.00 89.81 94 LEU A CA 1
ATOM 692 C C . LEU A 1 94 ? 11.233 6.553 9.383 1.00 89.81 94 LEU A C 1
ATOM 694 O O . LEU A 1 94 ? 12.246 6.186 8.801 1.00 89.81 94 LEU A O 1
ATOM 698 N N . ALA A 1 95 ? 10.524 7.609 8.975 1.00 90.69 95 ALA A N 1
ATOM 699 C CA . ALA A 1 95 ? 10.876 8.433 7.821 1.00 90.69 95 ALA A CA 1
ATOM 700 C C . ALA A 1 95 ? 12.291 9.005 7.953 1.00 90.69 95 ALA A C 1
ATOM 702 O O . ALA A 1 95 ? 13.076 8.900 7.018 1.00 90.69 95 ALA A O 1
ATOM 703 N N . VAL A 1 96 ? 12.639 9.559 9.121 1.00 90.25 96 VAL A N 1
ATOM 704 C CA . VAL A 1 96 ? 13.985 10.094 9.375 1.00 90.25 96 VAL A CA 1
ATOM 705 C C . VAL A 1 96 ? 15.043 8.999 9.268 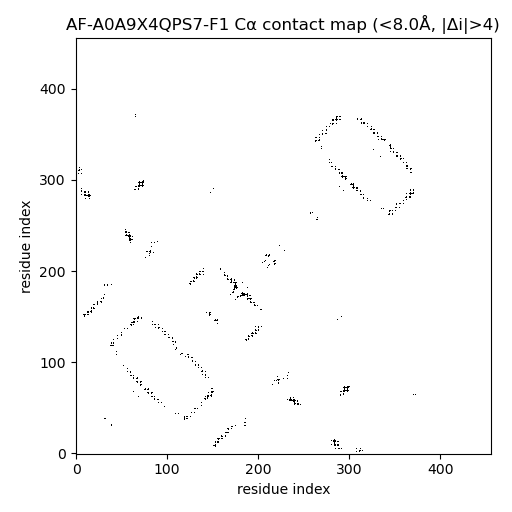1.00 90.25 96 VAL A C 1
ATOM 707 O O . VAL A 1 96 ? 16.063 9.220 8.626 1.00 90.25 96 VAL A O 1
ATOM 710 N N . ILE A 1 97 ? 14.801 7.815 9.840 1.00 87.75 97 ILE A N 1
ATOM 711 C CA . ILE A 1 97 ? 15.742 6.686 9.759 1.00 87.75 97 ILE A CA 1
ATOM 712 C C . ILE A 1 97 ? 15.946 6.250 8.303 1.00 87.75 97 ILE A C 1
ATOM 714 O O . ILE A 1 97 ? 17.083 6.075 7.866 1.00 87.75 97 ILE A O 1
ATOM 718 N N . LEU A 1 98 ? 14.857 6.105 7.545 1.00 83.19 98 LEU A N 1
ATOM 719 C CA . LEU A 1 98 ? 14.906 5.695 6.142 1.00 83.19 98 LEU A CA 1
ATOM 720 C C . LEU A 1 98 ? 15.609 6.739 5.268 1.00 83.19 98 LEU A C 1
ATOM 722 O O . LEU A 1 98 ? 16.450 6.380 4.445 1.00 83.19 98 LEU A O 1
ATOM 726 N N . LEU A 1 99 ? 15.311 8.024 5.477 1.00 84.19 99 LEU A N 1
ATOM 727 C CA . LEU A 1 99 ? 15.954 9.119 4.758 1.00 84.19 99 LEU A CA 1
ATOM 728 C C . LEU A 1 99 ? 17.441 9.210 5.093 1.00 84.19 99 LEU A C 1
ATOM 730 O O . LEU A 1 99 ? 18.256 9.270 4.176 1.00 84.19 99 LEU A O 1
ATOM 734 N N . ALA A 1 100 ? 17.806 9.146 6.375 1.00 83.69 100 ALA A N 1
ATOM 735 C CA . ALA A 1 100 ? 19.200 9.147 6.805 1.00 83.69 100 ALA A CA 1
ATOM 736 C C . ALA A 1 100 ? 19.974 7.976 6.183 1.00 83.69 100 ALA A C 1
ATOM 738 O O . ALA A 1 100 ? 21.041 8.187 5.616 1.00 83.69 100 ALA A O 1
ATOM 739 N N . GLY A 1 101 ? 19.409 6.764 6.197 1.00 76.06 101 GLY A N 1
ATOM 740 C CA . GLY A 1 101 ? 20.014 5.603 5.540 1.00 76.06 101 GLY A CA 1
ATOM 741 C C . GLY A 1 101 ? 20.183 5.789 4.028 1.00 76.06 101 GLY A C 1
ATOM 742 O O . GLY A 1 101 ? 21.223 5.436 3.478 1.00 76.06 101 GLY A O 1
ATOM 743 N N . SER A 1 102 ? 19.198 6.395 3.359 1.00 72.12 102 SER A N 1
ATOM 744 C CA . SER A 1 102 ? 19.249 6.636 1.911 1.00 72.12 102 SER A CA 1
ATOM 745 C C . SER A 1 102 ? 20.201 7.753 1.483 1.00 72.12 102 SER A C 1
ATOM 747 O O . SER A 1 102 ? 20.731 7.693 0.381 1.00 72.12 102 SER A O 1
ATOM 749 N N . LEU A 1 103 ? 20.437 8.747 2.345 1.00 72.19 103 LEU A N 1
ATOM 750 C CA . LEU A 1 103 ? 21.354 9.861 2.089 1.00 72.19 103 LEU A CA 1
ATOM 751 C C . LEU A 1 103 ? 22.819 9.463 2.271 1.00 72.19 103 LEU A C 1
ATOM 753 O O . LEU A 1 103 ? 23.697 10.070 1.667 1.00 72.19 103 LEU A O 1
ATOM 757 N N . LEU A 1 104 ? 23.088 8.456 3.106 1.00 68.44 104 LEU A N 1
ATOM 758 C CA . LEU A 1 104 ? 24.453 8.067 3.444 1.00 68.44 104 LEU A CA 1
ATOM 759 C C . LEU A 1 104 ? 25.121 7.207 2.362 1.00 68.44 104 LEU A C 1
ATOM 761 O O . LEU A 1 104 ? 26.347 7.224 2.294 1.00 68.44 104 LEU A O 1
ATOM 765 N N . ALA A 1 105 ? 24.367 6.470 1.525 1.00 69.44 105 ALA A N 1
ATOM 766 C CA . ALA A 1 105 ? 24.973 5.630 0.482 1.00 69.44 105 ALA A CA 1
ATOM 767 C C . ALA A 1 105 ? 24.012 5.123 -0.635 1.00 69.44 105 ALA A C 1
ATOM 769 O O . ALA A 1 105 ? 23.868 3.908 -0.811 1.00 69.44 105 ALA A O 1
ATOM 770 N N . PRO A 1 106 ? 23.367 5.993 -1.438 1.00 71.69 106 PRO A N 1
ATOM 771 C CA . PRO A 1 106 ? 22.510 5.552 -2.550 1.00 71.69 106 PRO A CA 1
ATOM 772 C C . PRO A 1 106 ? 23.284 4.729 -3.598 1.00 71.69 106 PRO A C 1
ATOM 774 O O . PRO A 1 106 ? 22.799 3.698 -4.065 1.00 71.69 106 PRO A O 1
ATOM 777 N N . GLU A 1 107 ? 24.531 5.112 -3.888 1.00 74.44 107 GLU A N 1
ATOM 778 C CA . GLU A 1 107 ? 25.427 4.367 -4.782 1.00 74.44 107 GLU A CA 1
ATOM 779 C C . GLU A 1 107 ? 25.787 2.982 -4.241 1.00 74.44 107 GLU A C 1
ATOM 781 O O . GLU A 1 107 ? 25.859 2.024 -5.005 1.00 74.44 107 GLU A O 1
ATOM 786 N N . LEU A 1 108 ? 25.983 2.846 -2.923 1.00 74.62 108 LEU A N 1
ATOM 787 C CA . LEU A 1 108 ? 26.294 1.557 -2.301 1.00 74.62 108 LEU A CA 1
ATOM 788 C C . LEU A 1 108 ? 25.119 0.591 -2.426 1.00 74.62 108 LEU A C 1
ATOM 790 O O . LEU A 1 108 ? 25.335 -0.588 -2.687 1.00 74.62 108 LEU A O 1
ATOM 794 N N . ILE A 1 109 ? 23.886 1.087 -2.277 1.00 72.31 109 ILE A N 1
ATOM 795 C CA . ILE A 1 109 ? 22.676 0.280 -2.467 1.00 72.31 109 ILE A CA 1
ATOM 796 C C . ILE A 1 109 ? 22.600 -0.200 -3.919 1.00 72.31 109 ILE A C 1
ATOM 798 O O . ILE A 1 109 ? 22.414 -1.390 -4.161 1.00 72.31 109 ILE A O 1
ATOM 802 N N . LEU A 1 110 ? 22.799 0.698 -4.888 1.00 74.31 110 LEU A N 1
ATOM 803 C CA . LEU A 1 110 ? 22.738 0.349 -6.309 1.00 74.31 110 LEU A CA 1
ATOM 804 C C . LEU A 1 110 ? 23.864 -0.615 -6.718 1.00 74.31 110 LEU A C 1
ATOM 806 O O . LEU A 1 110 ? 23.603 -1.609 -7.395 1.00 74.31 110 LEU A O 1
ATOM 810 N N . ARG A 1 111 ? 25.095 -0.394 -6.243 1.00 78.44 111 ARG A N 1
ATOM 811 C CA . ARG A 1 111 ? 26.227 -1.310 -6.461 1.00 78.44 111 ARG A CA 1
ATOM 812 C C . ARG A 1 111 ? 26.001 -2.672 -5.808 1.00 78.44 111 ARG A C 1
ATOM 814 O O . ARG A 1 111 ? 26.271 -3.693 -6.432 1.00 78.44 111 ARG A O 1
ATOM 821 N N . ALA A 1 112 ? 25.453 -2.713 -4.592 1.00 74.00 112 ALA A N 1
ATOM 822 C CA . ALA A 1 112 ? 25.113 -3.966 -3.913 1.00 74.00 112 ALA A CA 1
ATOM 823 C C . ALA A 1 112 ? 24.026 -4.765 -4.651 1.00 74.00 112 ALA A C 1
ATOM 825 O O . ALA A 1 112 ? 23.986 -5.988 -4.548 1.00 74.00 112 ALA A O 1
ATOM 826 N N . MET A 1 113 ? 23.170 -4.090 -5.424 1.00 70.88 113 MET A N 1
ATOM 827 C CA . MET A 1 113 ? 22.175 -4.725 -6.292 1.00 70.88 113 MET A CA 1
ATOM 828 C C . MET A 1 113 ? 22.740 -5.151 -7.660 1.00 70.88 113 MET A C 1
ATOM 830 O O . MET A 1 113 ? 21.996 -5.684 -8.481 1.00 70.88 113 MET A O 1
ATOM 834 N N . GLY A 1 114 ? 24.047 -4.976 -7.893 1.00 70.19 114 GLY A N 1
ATOM 835 C CA . GLY A 1 114 ? 24.759 -5.490 -9.066 1.00 70.19 114 GLY A CA 1
ATOM 836 C C . GLY A 1 114 ? 24.732 -4.577 -10.292 1.00 70.19 114 GLY A C 1
ATOM 837 O O . GLY A 1 114 ? 24.984 -5.049 -11.400 1.00 70.19 114 GLY A O 1
ATOM 838 N N . LEU A 1 115 ? 24.413 -3.289 -10.127 1.00 76.38 115 LEU A N 1
ATOM 839 C CA . LEU A 1 115 ? 24.433 -2.329 -11.232 1.00 76.38 115 LEU A CA 1
ATOM 840 C C . LEU A 1 115 ? 25.875 -1.913 -11.553 1.00 76.38 115 LEU A C 1
ATOM 842 O O . LEU A 1 115 ? 26.695 -1.740 -10.651 1.00 76.38 115 LEU A O 1
ATOM 846 N N . ASN A 1 116 ? 26.169 -1.728 -12.842 1.00 80.38 116 ASN A N 1
ATOM 847 C CA . ASN A 1 116 ? 27.446 -1.174 -13.290 1.00 80.38 116 ASN A CA 1
ATOM 848 C C . ASN A 1 116 ? 27.539 0.331 -12.964 1.00 80.38 116 ASN A C 1
ATOM 850 O O . ASN A 1 116 ? 26.526 0.995 -12.743 1.00 80.38 116 ASN A O 1
ATOM 854 N N . ASP A 1 117 ? 28.752 0.884 -12.959 1.00 80.50 117 ASP A N 1
ATOM 855 C CA . ASP A 1 117 ? 28.982 2.273 -12.532 1.00 80.50 117 ASP A CA 1
ATOM 856 C C . ASP A 1 117 ? 28.228 3.311 -13.385 1.00 80.50 117 ASP A C 1
ATOM 858 O O . ASP A 1 117 ? 27.773 4.333 -12.870 1.00 80.50 117 ASP A O 1
ATOM 862 N N . GLU A 1 118 ? 28.013 3.021 -14.670 1.00 76.25 118 GLU A N 1
ATOM 863 C CA . GLU A 1 118 ? 27.238 3.874 -15.575 1.00 76.25 118 GLU A CA 1
ATOM 864 C C . GLU A 1 118 ? 25.759 3.968 -15.152 1.00 76.25 118 GLU A C 1
ATOM 866 O O . GLU A 1 118 ? 25.229 5.069 -14.996 1.00 76.25 118 GLU A O 1
ATOM 871 N N . ILE A 1 119 ? 25.100 2.836 -14.870 1.00 75.50 119 ILE A N 1
ATOM 872 C CA . ILE A 1 119 ? 23.696 2.804 -14.422 1.00 75.50 119 ILE A CA 1
ATOM 873 C C . ILE A 1 119 ? 23.575 3.328 -12.983 1.00 75.50 119 ILE A C 1
ATOM 875 O O . ILE A 1 119 ? 22.580 3.974 -12.649 1.00 75.50 119 ILE A O 1
ATOM 879 N N . VAL A 1 120 ? 24.583 3.096 -12.135 1.00 80.44 120 VAL A N 1
ATOM 880 C CA . VAL A 1 120 ? 24.630 3.647 -10.772 1.00 80.44 120 VAL A CA 1
ATOM 881 C C . VAL A 1 120 ? 24.595 5.173 -10.821 1.00 80.44 120 VAL A C 1
ATOM 883 O O . VAL A 1 120 ? 23.717 5.762 -10.197 1.00 80.44 120 VAL A O 1
ATOM 886 N N . SER A 1 121 ? 25.463 5.810 -11.616 1.00 80.50 121 SER A N 1
ATOM 887 C CA . SER A 1 121 ? 25.494 7.277 -11.727 1.00 80.50 121 SER A CA 1
ATOM 888 C C . SER A 1 121 ? 24.171 7.865 -12.236 1.00 80.50 121 SER A C 1
ATOM 890 O O . SER A 1 121 ? 23.696 8.873 -11.716 1.00 80.50 121 SER A O 1
ATOM 892 N N . LEU A 1 122 ? 23.513 7.184 -13.182 1.00 79.44 122 LEU A N 1
ATOM 893 C CA . LEU A 1 122 ? 22.195 7.564 -13.694 1.00 79.44 122 LEU A CA 1
ATOM 894 C C . LEU A 1 122 ? 21.084 7.421 -12.634 1.00 79.44 122 LEU A C 1
ATOM 896 O O . LEU A 1 122 ? 20.110 8.178 -12.636 1.00 79.44 122 LEU A O 1
ATOM 900 N N . GLY A 1 123 ? 21.203 6.423 -11.755 1.00 82.31 123 GLY A N 1
ATOM 901 C CA . GLY A 1 123 ? 20.172 6.049 -10.792 1.00 82.31 123 GLY A CA 1
ATOM 902 C C . GLY A 1 123 ? 20.272 6.710 -9.423 1.00 82.31 123 GLY A C 1
ATOM 903 O O . GLY A 1 123 ? 19.259 6.758 -8.726 1.00 82.31 123 GLY A O 1
ATOM 904 N N . THR A 1 124 ? 21.432 7.245 -9.037 1.00 84.94 124 THR A N 1
ATOM 905 C CA . THR A 1 124 ? 21.659 7.838 -7.709 1.00 84.94 124 THR A CA 1
ATOM 906 C C . THR A 1 124 ? 20.634 8.921 -7.367 1.00 84.94 124 THR A C 1
ATOM 908 O O . THR A 1 124 ? 19.908 8.798 -6.376 1.00 84.94 124 THR A O 1
ATOM 911 N N . ASP A 1 125 ? 20.499 9.934 -8.223 1.00 86.56 125 ASP A N 1
ATOM 912 C CA . ASP A 1 125 ? 19.555 11.040 -8.011 1.00 86.56 125 ASP A CA 1
ATOM 913 C C . ASP A 1 125 ? 18.094 10.569 -8.069 1.00 86.56 125 ASP A C 1
ATOM 915 O O . ASP A 1 125 ? 17.241 11.031 -7.305 1.00 86.56 125 ASP A O 1
ATOM 919 N N . TYR A 1 126 ? 17.813 9.582 -8.930 1.00 89.38 126 TYR A N 1
ATOM 920 C CA . TYR A 1 126 ? 16.476 9.009 -9.068 1.00 89.38 126 TYR A CA 1
ATOM 921 C C . TYR A 1 126 ? 16.046 8.305 -7.773 1.00 89.38 126 TYR A C 1
ATOM 923 O O . TYR A 1 126 ? 14.938 8.528 -7.275 1.00 89.38 126 TYR A O 1
ATOM 931 N N . VAL A 1 127 ? 16.928 7.482 -7.196 1.00 88.38 127 VAL A N 1
ATOM 932 C CA . VAL A 1 127 ? 16.688 6.792 -5.922 1.00 88.38 127 VAL A CA 1
ATOM 933 C C . VAL A 1 127 ? 16.494 7.801 -4.802 1.00 88.38 127 VAL A C 1
ATOM 935 O O . VAL A 1 127 ? 15.533 7.675 -4.043 1.00 88.38 127 VAL A O 1
ATOM 938 N N . LEU A 1 128 ? 17.354 8.818 -4.713 1.00 88.62 128 LEU A N 1
ATOM 939 C CA . LEU A 1 128 ? 17.264 9.835 -3.671 1.00 88.62 128 LEU A CA 1
ATOM 940 C C . LEU A 1 128 ? 15.895 10.532 -3.683 1.00 88.62 128 LEU A C 1
ATOM 942 O O . LEU A 1 128 ? 15.202 10.571 -2.664 1.00 88.62 128 LEU A O 1
ATOM 946 N N . LEU A 1 129 ? 15.460 11.015 -4.849 1.00 91.44 129 LEU A N 1
ATOM 947 C CA . LEU A 1 129 ? 14.150 11.649 -5.006 1.00 91.44 129 LEU A CA 1
ATOM 948 C C . LEU A 1 129 ? 12.999 10.688 -4.680 1.00 91.44 129 LEU A C 1
ATOM 950 O O . LEU A 1 129 ? 12.030 11.079 -4.026 1.00 91.44 129 LEU A O 1
ATOM 954 N N . ARG A 1 130 ? 13.103 9.413 -5.076 1.00 91.62 130 ARG A N 1
ATOM 955 C CA . ARG A 1 130 ? 12.098 8.387 -4.752 1.00 91.62 130 ARG A CA 1
ATOM 956 C C . ARG A 1 130 ? 12.029 8.086 -3.256 1.00 91.62 130 ARG A C 1
ATOM 958 O O . ARG A 1 130 ? 10.929 7.844 -2.760 1.00 91.62 130 ARG A O 1
ATOM 965 N N . MET A 1 131 ? 13.148 8.145 -2.537 1.00 89.81 131 MET A N 1
ATOM 966 C CA . MET A 1 131 ? 13.192 7.980 -1.080 1.00 89.81 131 MET A CA 1
ATOM 967 C C . MET A 1 131 ? 12.572 9.179 -0.351 1.00 89.81 131 MET A C 1
ATOM 969 O O . MET A 1 131 ? 11.819 8.992 0.605 1.00 89.81 131 MET A O 1
ATOM 973 N N . ILE A 1 132 ? 12.788 10.401 -0.846 1.00 92.00 132 ILE A N 1
ATOM 974 C CA . ILE A 1 132 ? 12.087 11.593 -0.342 1.00 92.00 132 ILE A CA 1
ATOM 975 C C . ILE A 1 132 ? 10.580 11.472 -0.599 1.00 92.00 132 ILE A C 1
ATOM 977 O O . ILE A 1 132 ? 9.780 11.698 0.308 1.00 92.00 132 ILE A O 1
ATOM 981 N N . ALA A 1 133 ? 10.177 11.048 -1.800 1.00 94.25 133 ALA A N 1
ATOM 982 C CA . ALA A 1 133 ? 8.768 10.833 -2.132 1.00 94.25 133 ALA A CA 1
ATOM 983 C C . ALA A 1 133 ? 8.119 9.774 -1.226 1.00 94.25 133 ALA A C 1
ATOM 985 O O . ALA A 1 133 ? 7.002 9.962 -0.746 1.00 94.25 133 ALA A O 1
ATOM 986 N N . LEU A 1 134 ? 8.842 8.688 -0.933 1.00 92.19 134 LEU A N 1
ATOM 987 C CA . LEU A 1 134 ? 8.400 7.652 -0.005 1.00 92.19 134 LEU A CA 1
ATOM 988 C C . LEU A 1 134 ? 8.100 8.217 1.385 1.00 92.19 134 LEU A C 1
ATOM 990 O O . LEU A 1 134 ? 7.100 7.817 1.976 1.00 92.19 134 LEU A O 1
ATOM 994 N N . ALA A 1 135 ? 8.915 9.143 1.900 1.00 92.31 135 ALA A N 1
ATOM 995 C CA . ALA A 1 135 ? 8.682 9.750 3.210 1.00 92.31 135 ALA A CA 1
ATOM 996 C C . ALA A 1 135 ? 7.306 10.435 3.285 1.00 92.31 135 ALA A C 1
ATOM 998 O O . ALA A 1 135 ? 6.576 10.236 4.253 1.00 92.31 135 ALA A O 1
ATOM 999 N N . PHE A 1 136 ? 6.901 11.168 2.244 1.00 94.50 136 PHE A N 1
ATOM 1000 C CA . PHE A 1 136 ? 5.549 11.733 2.152 1.00 94.50 136 PHE A CA 1
ATOM 1001 C C . PHE A 1 136 ? 4.479 10.646 1.978 1.00 94.50 136 PHE A C 1
ATOM 1003 O O . PHE A 1 136 ? 3.438 10.689 2.641 1.00 94.50 136 PHE A O 1
ATOM 1010 N N . GLY A 1 137 ? 4.759 9.630 1.160 1.00 94.12 137 GLY A N 1
ATOM 1011 C CA . GLY A 1 137 ? 3.847 8.513 0.920 1.00 94.12 137 GLY A CA 1
ATOM 1012 C C . GLY A 1 137 ? 3.491 7.729 2.181 1.00 94.12 137 GLY A C 1
ATOM 1013 O O . GLY A 1 137 ? 2.318 7.432 2.409 1.00 94.12 137 GLY A O 1
ATOM 1014 N N . ILE A 1 138 ? 4.454 7.451 3.065 1.00 93.50 138 ILE A N 1
ATOM 1015 C CA . ILE A 1 138 ? 4.182 6.709 4.309 1.00 93.50 138 ILE A CA 1
ATOM 1016 C C . ILE A 1 138 ? 3.300 7.507 5.278 1.00 93.50 138 ILE A C 1
ATOM 1018 O O . ILE A 1 138 ? 2.443 6.920 5.946 1.00 93.50 138 ILE A O 1
ATOM 1022 N N . PHE A 1 139 ? 3.417 8.841 5.300 1.00 95.12 139 PHE A N 1
ATOM 1023 C CA . PHE A 1 139 ? 2.478 9.693 6.031 1.00 95.12 139 PHE A CA 1
ATOM 1024 C C . PHE A 1 139 ? 1.076 9.650 5.415 1.00 95.12 139 PHE A C 1
ATOM 1026 O O . PHE A 1 139 ? 0.097 9.452 6.139 1.00 95.12 139 PHE A O 1
ATOM 1033 N N . SER A 1 140 ? 0.963 9.782 4.089 1.00 95.69 140 SER A N 1
ATOM 1034 C CA . SER A 1 140 ? -0.308 9.627 3.366 1.00 95.69 140 SER A CA 1
ATOM 1035 C C . SER A 1 140 ? -0.953 8.264 3.655 1.00 95.69 140 SER A C 1
ATOM 1037 O O . SER A 1 140 ? -2.155 8.182 3.913 1.00 95.69 140 SER A O 1
ATOM 1039 N N . GLY A 1 141 ? -0.150 7.198 3.737 1.00 94.69 141 GLY A N 1
ATOM 1040 C CA . GLY A 1 141 ? -0.584 5.855 4.126 1.00 94.69 141 GLY A CA 1
ATOM 1041 C C . GLY A 1 141 ? -1.207 5.795 5.525 1.00 94.69 141 GLY A C 1
ATOM 1042 O O . GLY A 1 141 ? -2.252 5.162 5.711 1.00 94.69 141 GLY A O 1
ATOM 1043 N N . ALA A 1 142 ? -0.633 6.500 6.508 1.00 95.62 142 ALA A N 1
ATOM 1044 C CA . ALA A 1 142 ? -1.207 6.605 7.852 1.00 95.62 142 ALA A CA 1
ATOM 1045 C C . ALA A 1 142 ? -2.580 7.305 7.838 1.00 95.62 142 ALA A C 1
ATOM 1047 O O . ALA A 1 142 ? -3.529 6.820 8.464 1.00 95.62 142 ALA A O 1
ATOM 1048 N N . PHE A 1 143 ? -2.732 8.388 7.066 1.00 96.06 143 PHE A N 1
ATOM 1049 C CA . PHE A 1 143 ? -4.032 9.046 6.879 1.00 96.06 143 PHE A CA 1
ATOM 1050 C C . PHE A 1 143 ? -5.041 8.135 6.174 1.00 96.06 143 PHE A C 1
ATOM 1052 O O . PHE A 1 143 ? -6.190 8.043 6.607 1.00 96.06 143 PHE A O 1
ATOM 1059 N N . PHE A 1 144 ? -4.625 7.404 5.138 1.00 95.31 144 PHE A N 1
ATOM 1060 C CA . PHE A 1 144 ? -5.485 6.444 4.442 1.00 95.31 144 PHE A CA 1
ATOM 1061 C C . PHE A 1 144 ? -5.948 5.319 5.371 1.00 95.31 144 PHE A C 1
ATOM 1063 O O . PHE A 1 144 ? -7.092 4.876 5.276 1.00 95.31 144 PHE A O 1
ATOM 1070 N N . ALA A 1 145 ? -5.091 4.838 6.273 1.00 94.56 145 ALA A N 1
ATOM 1071 C CA . ALA A 1 145 ? -5.478 3.867 7.293 1.00 94.56 145 ALA A CA 1
ATOM 1072 C C . ALA A 1 145 ? -6.500 4.453 8.282 1.00 94.56 145 ALA A C 1
ATOM 1074 O O . ALA A 1 145 ? -7.509 3.812 8.560 1.00 94.56 145 ALA A O 1
ATOM 1075 N N . TYR A 1 146 ? -6.298 5.684 8.758 1.00 95.62 146 TYR A N 1
ATOM 1076 C CA . TYR A 1 146 ? -7.247 6.349 9.657 1.00 95.62 146 TYR A CA 1
ATOM 1077 C C . TYR A 1 146 ? -8.624 6.554 9.003 1.00 95.62 146 TYR A C 1
ATOM 1079 O O . TYR A 1 146 ? -9.647 6.198 9.588 1.00 95.62 146 TYR A O 1
ATOM 1087 N N . LEU A 1 147 ? -8.657 7.082 7.774 1.00 95.44 147 LEU A N 1
ATOM 1088 C CA . LEU A 1 147 ? -9.889 7.315 7.010 1.00 95.44 147 LEU A CA 1
ATOM 1089 C C . LEU A 1 147 ? -10.664 6.011 6.780 1.00 95.44 147 LEU A C 1
ATOM 1091 O O . LEU A 1 147 ? -11.865 5.929 7.044 1.00 95.44 147 LEU A O 1
ATOM 1095 N N . ARG A 1 148 ? -9.957 4.947 6.385 1.00 94.44 148 ARG A N 1
ATOM 1096 C CA . ARG A 1 148 ? -10.548 3.612 6.254 1.00 94.44 148 ARG A CA 1
ATOM 1097 C C . ARG A 1 148 ? -11.117 3.116 7.581 1.00 94.44 148 ARG A C 1
ATOM 1099 O O . ARG A 1 148 ? -12.251 2.645 7.608 1.00 94.44 148 ARG A O 1
ATOM 1106 N N . ALA A 1 149 ? -10.384 3.270 8.680 1.00 93.81 149 ALA A N 1
ATOM 1107 C CA . ALA A 1 149 ? -10.798 2.812 10.003 1.00 93.81 149 ALA A CA 1
ATOM 1108 C C . ALA A 1 149 ? -12.117 3.446 10.489 1.00 93.81 149 ALA A C 1
ATOM 1110 O O . ALA A 1 149 ? -12.959 2.757 11.076 1.00 93.81 149 ALA A O 1
ATOM 1111 N N . ILE A 1 150 ? -12.340 4.731 10.192 1.00 94.31 150 ILE A N 1
ATOM 1112 C CA . ILE A 1 150 ? -13.604 5.430 10.495 1.00 94.31 150 ILE A CA 1
ATOM 1113 C C . ILE A 1 150 ? -14.736 5.097 9.504 1.00 94.31 150 ILE A C 1
ATOM 1115 O O . ILE A 1 150 ? -15.860 5.566 9.658 1.00 94.31 150 ILE A O 1
ATOM 1119 N N . GLY A 1 151 ? -14.474 4.251 8.504 1.00 92.44 151 GLY A N 1
ATOM 1120 C CA . GLY A 1 151 ? -15.443 3.815 7.499 1.00 92.44 151 GLY A CA 1
ATOM 1121 C C . GLY A 1 151 ? -15.511 4.691 6.246 1.00 92.44 151 GLY A C 1
ATOM 1122 O O . GLY A 1 151 ? -16.343 4.416 5.381 1.00 92.44 151 GLY A O 1
ATOM 1123 N N . ASP A 1 152 ? -14.645 5.700 6.113 1.00 94.50 152 ASP A N 1
ATOM 1124 C CA . ASP A 1 152 ? -14.517 6.499 4.894 1.00 94.50 152 ASP A CA 1
ATOM 1125 C C . ASP A 1 152 ? -13.444 5.908 3.971 1.00 94.50 152 ASP A C 1
ATOM 1127 O O . ASP A 1 152 ? -12.262 6.246 4.015 1.00 94.50 152 ASP A O 1
ATOM 1131 N N . THR A 1 153 ? -13.873 4.991 3.109 1.00 94.50 153 THR A N 1
ATOM 1132 C CA . THR A 1 153 ? -13.020 4.371 2.086 1.00 94.50 153 THR A CA 1
ATOM 1133 C C . THR A 1 153 ? -13.025 5.146 0.764 1.00 94.50 153 THR A C 1
ATOM 1135 O O . THR A 1 153 ? -12.165 4.916 -0.085 1.00 94.50 153 THR A O 1
ATOM 1138 N N . LYS A 1 154 ? -13.958 6.091 0.579 1.00 95.69 154 LYS A N 1
ATOM 1139 C CA . LYS A 1 154 ? -14.100 6.865 -0.665 1.00 95.69 154 LYS A CA 1
ATOM 1140 C C . LYS A 1 154 ? -13.082 7.990 -0.756 1.00 95.69 154 LYS A C 1
ATOM 1142 O O . LYS A 1 154 ? -12.567 8.247 -1.844 1.00 95.69 154 LYS A O 1
ATOM 1147 N N . THR A 1 155 ? -12.775 8.639 0.363 1.00 95.06 155 THR A N 1
ATOM 1148 C CA . THR A 1 155 ? -11.771 9.704 0.379 1.00 95.06 155 THR A CA 1
ATOM 1149 C C . THR A 1 155 ? -10.374 9.170 0.028 1.00 95.06 155 THR A C 1
ATOM 1151 O O . THR A 1 155 ? -9.791 9.690 -0.922 1.00 95.06 155 THR A O 1
ATOM 1154 N N . PRO A 1 156 ? -9.864 8.075 0.637 1.00 94.94 156 PRO A N 1
ATOM 1155 C CA . PRO A 1 156 ? -8.608 7.445 0.212 1.00 94.94 156 PRO A CA 1
ATOM 1156 C C . PRO A 1 156 ? -8.595 7.018 -1.259 1.00 94.94 156 PRO A C 1
ATOM 1158 O O . PRO A 1 156 ? -7.592 7.197 -1.939 1.00 94.94 156 PRO A O 1
ATOM 1161 N N . MET A 1 157 ? -9.707 6.487 -1.780 1.00 96.81 157 MET A N 1
ATOM 1162 C CA . MET A 1 157 ? -9.841 6.154 -3.204 1.00 96.81 157 MET A CA 1
ATOM 1163 C C . MET A 1 157 ? -9.685 7.387 -4.092 1.00 96.81 157 MET A C 1
ATOM 1165 O O . MET A 1 157 ? -8.917 7.360 -5.048 1.00 96.81 157 MET A O 1
ATOM 1169 N N . THR A 1 158 ? -10.385 8.471 -3.766 1.00 96.94 158 THR A N 1
ATOM 1170 C CA . THR A 1 158 ? -10.347 9.707 -4.555 1.00 96.94 158 THR A CA 1
ATOM 1171 C C . THR A 1 158 ? -8.948 10.317 -4.538 1.00 96.94 158 THR A C 1
ATOM 1173 O O . THR A 1 158 ? -8.420 10.663 -5.590 1.00 96.94 158 THR A O 1
ATOM 1176 N N . LEU A 1 159 ? -8.310 10.377 -3.364 1.00 96.62 159 LEU A N 1
ATOM 1177 C CA . LEU A 1 159 ? -6.940 10.870 -3.224 1.00 96.62 159 LEU A CA 1
ATOM 1178 C C . LEU A 1 159 ? -5.936 9.994 -3.983 1.00 96.62 159 LEU A C 1
ATOM 1180 O O . LEU A 1 159 ? -5.078 10.526 -4.678 1.00 96.62 159 LEU A O 1
ATOM 1184 N N . ALA A 1 160 ? -6.072 8.666 -3.926 1.00 96.25 160 ALA A N 1
ATOM 1185 C CA . ALA A 1 160 ? -5.208 7.751 -4.671 1.00 96.25 160 ALA A CA 1
ATOM 1186 C C . ALA A 1 160 ? -5.365 7.890 -6.193 1.00 96.25 160 ALA A C 1
ATOM 1188 O O . ALA A 1 160 ? -4.367 7.836 -6.910 1.00 96.25 160 ALA A O 1
ATOM 1189 N N . LEU A 1 161 ? -6.589 8.099 -6.690 1.00 96.56 161 LEU A N 1
ATOM 1190 C CA . LEU A 1 161 ? -6.851 8.334 -8.114 1.00 96.56 161 LEU A CA 1
ATOM 1191 C C . LEU A 1 161 ? -6.282 9.680 -8.580 1.00 96.56 161 LEU A C 1
ATOM 1193 O O . LEU A 1 161 ? -5.663 9.735 -9.640 1.00 96.56 161 LEU A O 1
ATOM 1197 N N . ILE A 1 162 ? -6.432 10.743 -7.779 1.00 96.50 162 ILE A N 1
ATOM 1198 C CA . ILE A 1 162 ? -5.813 12.050 -8.050 1.00 96.50 162 ILE A CA 1
ATOM 1199 C C . ILE A 1 162 ? -4.291 11.907 -8.094 1.00 96.50 162 ILE A C 1
ATOM 1201 O O . ILE A 1 162 ? -3.675 12.351 -9.059 1.00 96.50 162 ILE A O 1
ATOM 1205 N N . ASN A 1 163 ? -3.698 11.240 -7.098 1.00 96.88 163 ASN A N 1
ATOM 1206 C CA . ASN A 1 163 ? -2.264 10.966 -7.056 1.00 96.88 163 ASN A CA 1
ATOM 1207 C C . ASN A 1 163 ? -1.810 10.232 -8.319 1.00 96.88 163 ASN A C 1
ATOM 1209 O O . ASN A 1 163 ? -0.895 10.666 -8.999 1.00 96.88 163 ASN A O 1
ATOM 1213 N N . SER A 1 164 ? -2.503 9.151 -8.669 1.00 96.00 164 SER A N 1
ATOM 1214 C CA . SER A 1 164 ? -2.193 8.313 -9.829 1.00 96.00 164 SER A CA 1
ATOM 1215 C C . SER A 1 164 ? -2.250 9.098 -11.140 1.00 96.00 164 SER A C 1
ATOM 1217 O O . SER A 1 164 ? -1.318 9.043 -11.939 1.00 96.00 164 SER A O 1
ATOM 1219 N N . GLY A 1 165 ? -3.312 9.884 -11.340 1.00 96.25 165 GLY A N 1
ATOM 1220 C CA . GLY A 1 165 ? -3.440 10.757 -12.505 1.00 96.25 165 GLY A CA 1
ATOM 1221 C C . GLY A 1 165 ? -2.333 11.807 -12.561 1.00 96.25 165 GLY A C 1
ATOM 1222 O O . GLY A 1 165 ? -1.725 12.001 -13.612 1.00 96.25 165 GLY A O 1
ATOM 1223 N N . LEU A 1 166 ? -2.024 12.434 -11.424 1.00 96.31 166 LEU A N 1
ATOM 1224 C CA . LEU A 1 166 ? -0.972 13.439 -11.325 1.00 96.31 166 LEU A CA 1
ATOM 1225 C C . LEU A 1 166 ? 0.401 12.841 -11.641 1.00 96.31 166 LEU A C 1
ATOM 1227 O O . LEU A 1 166 ? 1.118 13.407 -12.458 1.00 96.31 166 LEU A O 1
ATOM 1231 N N . VAL A 1 167 ? 0.735 11.675 -11.080 1.00 96.44 167 VAL A N 1
ATOM 1232 C CA . VAL A 1 167 ? 1.995 10.977 -11.366 1.00 96.44 167 VAL A CA 1
ATOM 1233 C C . VAL A 1 167 ? 2.122 10.677 -12.853 1.00 96.44 167 VAL A C 1
ATOM 1235 O O . VAL A 1 167 ? 3.142 11.010 -13.444 1.00 96.44 167 VAL A O 1
ATOM 1238 N N . VAL A 1 168 ? 1.102 10.091 -13.485 1.00 95.25 168 VAL A N 1
ATOM 1239 C CA . VAL A 1 168 ? 1.166 9.706 -14.906 1.00 95.25 168 VAL A CA 1
ATOM 1240 C C . VAL A 1 168 ? 1.315 10.929 -15.810 1.00 95.25 168 VAL A C 1
ATOM 1242 O O . VAL A 1 168 ? 2.181 10.943 -16.687 1.00 95.25 168 VAL A O 1
ATOM 1245 N N . VAL A 1 169 ? 0.507 11.969 -15.582 1.00 95.12 169 VAL A N 1
ATOM 1246 C CA . VAL A 1 169 ? 0.555 13.207 -16.374 1.00 95.12 169 VAL A CA 1
ATOM 1247 C C . VAL A 1 169 ? 1.898 13.907 -16.192 1.00 95.12 169 VAL A C 1
ATOM 1249 O O . VAL A 1 169 ? 2.544 14.247 -17.180 1.00 95.12 169 VAL A O 1
ATOM 1252 N N . LEU A 1 170 ? 2.356 14.078 -14.950 1.00 94.88 170 LEU A N 1
ATOM 1253 C CA . LEU A 1 170 ? 3.642 14.711 -14.669 1.00 94.88 170 LEU A CA 1
ATOM 1254 C C . LEU A 1 170 ? 4.808 13.879 -15.206 1.00 94.88 170 LEU A C 1
ATOM 1256 O O . LEU A 1 170 ? 5.714 14.456 -15.793 1.00 94.88 170 LEU A O 1
ATOM 1260 N N . THR A 1 171 ? 4.773 12.546 -15.091 1.00 94.31 171 THR A N 1
ATOM 1261 C CA . THR A 1 171 ? 5.815 11.677 -15.665 1.00 94.31 171 THR A CA 1
ATOM 1262 C C . THR A 1 171 ? 5.929 11.950 -17.158 1.00 94.31 171 THR A C 1
ATOM 1264 O O . THR A 1 171 ? 7.016 12.223 -17.641 1.00 94.31 171 THR A O 1
ATOM 1267 N N . TYR A 1 172 ? 4.813 11.944 -17.892 1.00 92.31 172 TYR A N 1
ATOM 1268 C CA . TYR A 1 172 ? 4.825 12.200 -19.332 1.00 92.31 172 TYR A CA 1
ATOM 1269 C C . TYR A 1 172 ? 5.344 13.603 -19.688 1.00 92.31 172 TYR A C 1
ATOM 1271 O O . TYR A 1 172 ? 6.103 13.759 -20.643 1.00 92.31 172 TYR A O 1
ATOM 1279 N N . VAL A 1 173 ? 4.940 14.630 -18.934 1.00 93.75 173 VAL A N 1
ATOM 1280 C CA . VAL A 1 173 ? 5.323 16.023 -19.209 1.00 93.75 173 VAL A CA 1
ATOM 1281 C C . VAL A 1 173 ? 6.796 16.283 -18.888 1.00 93.75 173 VAL A C 1
ATOM 1283 O O . VAL A 1 173 ? 7.500 16.830 -19.734 1.00 93.75 173 VAL A O 1
ATOM 1286 N N . LEU A 1 174 ? 7.261 15.880 -17.702 1.00 93.62 174 LEU A N 1
ATOM 1287 C CA . LEU A 1 174 ? 8.625 16.126 -17.224 1.00 93.62 174 LEU A CA 1
ATOM 1288 C C . LEU A 1 174 ? 9.655 15.192 -17.872 1.00 93.62 174 LEU A C 1
ATOM 1290 O O . LEU A 1 174 ? 10.782 15.611 -18.115 1.00 93.62 174 LEU A O 1
ATOM 1294 N N . ALA A 1 175 ? 9.289 13.941 -18.169 1.00 90.31 175 ALA A N 1
ATOM 1295 C CA . ALA A 1 175 ? 10.221 12.983 -18.765 1.00 90.31 175 ALA A CA 1
ATOM 1296 C C . ALA A 1 175 ? 10.471 13.207 -20.262 1.00 90.31 175 ALA A C 1
ATOM 1298 O O . ALA A 1 175 ? 11.429 12.650 -20.776 1.00 90.31 175 ALA A O 1
ATOM 1299 N N . TYR A 1 176 ? 9.614 13.962 -20.961 1.00 89.94 176 TYR A N 1
ATOM 1300 C CA . TYR A 1 176 ? 9.772 14.261 -22.394 1.00 89.94 176 TYR A CA 1
ATOM 1301 C C . TYR A 1 176 ? 9.810 15.764 -22.710 1.00 89.94 176 TYR A C 1
ATOM 1303 O O . TYR A 1 176 ? 9.649 16.144 -23.874 1.00 89.94 176 TYR A O 1
ATOM 1311 N N . GLY A 1 177 ? 9.908 16.627 -21.693 1.00 86.25 177 GLY A N 1
ATOM 1312 C CA . GLY A 1 177 ? 9.985 18.082 -21.864 1.00 86.25 177 GLY A CA 1
ATOM 1313 C C . GLY A 1 177 ? 8.832 18.688 -22.676 1.00 86.25 177 GLY A C 1
ATOM 1314 O O . GLY A 1 177 ? 9.043 19.460 -23.612 1.00 86.25 177 GLY A O 1
ATOM 1315 N N . LYS A 1 178 ? 7.583 18.296 -22.391 1.00 86.25 178 LYS A N 1
ATOM 1316 C CA . LYS A 1 178 ? 6.401 18.824 -23.103 1.00 86.25 178 LYS A CA 1
ATOM 1317 C C . LYS A 1 178 ? 5.896 20.117 -22.461 1.00 86.25 178 LYS A C 1
ATOM 1319 O O . LYS A 1 178 ? 6.145 20.376 -21.293 1.00 86.25 178 LYS A O 1
ATOM 1324 N N . TYR A 1 179 ? 5.149 20.925 -23.219 1.00 84.25 179 TYR A N 1
ATOM 1325 C CA . TYR A 1 179 ? 4.523 22.172 -22.741 1.00 84.25 179 TYR A CA 1
ATOM 1326 C C . TYR A 1 179 ? 5.503 23.225 -22.182 1.00 84.25 179 TYR A C 1
ATOM 1328 O O . TYR A 1 179 ? 5.152 23.978 -21.278 1.00 84.25 179 TYR A O 1
ATOM 1336 N N . GLY A 1 180 ? 6.723 23.291 -22.726 1.00 81.38 180 GLY A N 1
ATOM 1337 C CA . GLY A 1 180 ? 7.739 24.274 -22.325 1.00 81.38 180 GLY A CA 1
ATOM 1338 C C . GLY A 1 180 ? 8.572 23.874 -21.103 1.00 81.38 180 GLY A C 1
ATOM 1339 O O . GLY A 1 180 ? 9.407 24.660 -20.664 1.00 81.38 180 GLY A O 1
ATOM 1340 N N . PHE A 1 181 ? 8.374 22.666 -20.566 1.00 87.50 181 PHE A N 1
ATOM 1341 C CA . PHE A 1 181 ? 9.240 22.103 -19.532 1.00 87.50 181 PHE A CA 1
ATOM 1342 C C . PHE A 1 181 ? 10.543 21.549 -20.131 1.00 87.50 181 PHE A C 1
ATOM 1344 O O . PHE A 1 181 ? 10.535 21.090 -21.276 1.00 87.50 181 PHE A O 1
ATOM 1351 N N . PRO A 1 182 ? 11.659 21.561 -19.376 1.00 85.56 182 PRO A N 1
ATOM 1352 C CA . PRO A 1 182 ? 12.896 20.918 -19.806 1.00 85.56 182 PRO A CA 1
ATOM 1353 C C . PRO A 1 182 ? 12.716 19.398 -19.906 1.00 85.56 182 PRO A C 1
ATOM 1355 O O . PRO A 1 182 ? 11.953 18.805 -19.141 1.00 85.56 182 PRO A O 1
ATOM 1358 N N . ASP A 1 183 ? 13.433 18.767 -20.836 1.00 89.25 183 ASP A N 1
ATOM 1359 C CA . ASP A 1 183 ? 13.497 17.308 -20.920 1.00 89.25 183 ASP A CA 1
ATOM 1360 C C . ASP A 1 183 ? 14.386 16.770 -19.791 1.00 89.25 183 ASP A C 1
ATOM 1362 O O . ASP A 1 183 ? 15.610 16.890 -19.829 1.00 89.25 183 ASP A O 1
ATOM 1366 N N . MET A 1 184 ? 13.751 16.236 -18.744 1.00 89.31 184 MET A N 1
ATOM 1367 C CA . MET A 1 184 ? 14.437 15.708 -17.562 1.00 89.31 184 MET A CA 1
ATOM 1368 C C . MET A 1 184 ? 14.638 14.186 -17.627 1.00 89.31 184 MET A C 1
ATOM 1370 O O . MET A 1 184 ? 15.155 13.604 -16.667 1.00 89.31 184 MET A O 1
ATOM 1374 N N . GLY A 1 185 ? 14.196 13.520 -18.702 1.00 90.50 185 GLY A N 1
ATOM 1375 C CA . GLY A 1 185 ? 14.290 12.069 -18.866 1.00 90.50 185 GLY A CA 1
ATOM 1376 C C . GLY A 1 185 ? 13.846 11.287 -17.622 1.00 90.50 185 GLY A C 1
ATOM 1377 O O . GLY A 1 185 ? 12.754 11.484 -17.082 1.00 90.50 185 GLY A O 1
ATOM 1378 N N . LEU A 1 186 ? 14.720 10.403 -17.129 1.00 89.38 186 LEU A N 1
ATOM 1379 C CA . LEU A 1 186 ? 14.456 9.565 -15.952 1.00 89.38 186 LEU A CA 1
ATOM 1380 C C . LEU A 1 186 ? 14.191 10.386 -14.677 1.00 89.38 186 LEU A C 1
ATOM 1382 O O . LEU A 1 186 ? 13.341 10.012 -13.868 1.00 89.38 186 LEU A O 1
ATOM 1386 N N . GLN A 1 187 ? 14.865 11.526 -14.505 1.00 91.06 187 GLN A N 1
ATOM 1387 C CA . GLN A 1 187 ? 14.666 12.382 -13.332 1.00 91.06 187 GLN A CA 1
ATOM 1388 C C . GLN A 1 187 ? 13.269 13.004 -13.319 1.00 91.06 187 GLN A C 1
ATOM 1390 O O . GLN A 1 187 ? 12.668 13.155 -12.253 1.00 91.06 187 GLN A O 1
ATOM 1395 N N . GLY A 1 188 ? 12.699 13.280 -14.496 1.00 91.44 188 GLY A N 1
ATOM 1396 C CA . GLY A 1 188 ? 11.318 13.742 -14.623 1.00 91.44 188 GLY A CA 1
ATOM 1397 C C . GLY A 1 188 ? 10.311 12.763 -14.010 1.00 91.44 188 GLY A C 1
ATOM 1398 O O . GLY A 1 188 ? 9.356 13.183 -13.352 1.00 91.44 188 GLY A O 1
ATOM 1399 N N . ALA A 1 189 ? 10.567 11.455 -14.126 1.00 91.81 189 ALA A N 1
ATOM 1400 C CA . ALA A 1 189 ? 9.750 10.431 -13.482 1.00 91.81 189 ALA A CA 1
ATOM 1401 C C . ALA A 1 189 ? 9.871 10.471 -11.948 1.00 91.81 189 ALA A C 1
ATOM 1403 O O . ALA A 1 189 ? 8.853 10.398 -11.263 1.00 91.81 189 ALA A O 1
ATOM 1404 N N . ALA A 1 190 ? 11.065 10.659 -11.379 1.00 93.44 190 ALA A N 1
ATOM 1405 C CA . ALA A 1 190 ? 11.206 10.781 -9.924 1.00 93.44 190 ALA A CA 1
ATOM 1406 C C . ALA A 1 190 ? 10.509 12.033 -9.366 1.00 93.44 190 ALA A C 1
ATOM 1408 O O . ALA A 1 190 ? 9.765 11.941 -8.385 1.00 93.44 190 ALA A O 1
ATOM 1409 N N . TRP A 1 191 ? 10.686 13.183 -10.025 1.00 95.25 191 TRP A N 1
ATOM 1410 C CA . TRP A 1 191 ? 10.024 14.436 -9.652 1.00 95.25 191 TRP A CA 1
ATOM 1411 C C . TRP A 1 191 ? 8.504 14.336 -9.715 1.00 95.25 191 TRP A C 1
ATOM 1413 O O . TRP A 1 191 ? 7.824 14.827 -8.817 1.00 95.25 191 TRP A O 1
ATOM 1423 N N . SER A 1 192 ? 7.966 13.658 -10.731 1.00 95.69 192 SER A N 1
ATOM 1424 C CA . SER A 1 192 ? 6.522 13.450 -10.854 1.00 95.69 192 SER A CA 1
ATOM 1425 C C . SER A 1 192 ? 5.927 12.741 -9.633 1.00 95.69 192 SER A C 1
ATOM 1427 O O . SER A 1 192 ? 4.891 13.162 -9.116 1.00 95.69 192 SER A O 1
ATOM 1429 N N . VAL A 1 193 ? 6.618 11.713 -9.126 1.00 95.56 193 VAL A N 1
ATOM 1430 C CA . VAL A 1 193 ? 6.189 10.955 -7.950 1.00 95.56 193 VAL A CA 1
ATOM 1431 C C . VAL A 1 193 ? 6.319 11.807 -6.694 1.00 95.56 193 VAL A C 1
ATOM 1433 O O . VAL A 1 193 ? 5.388 11.852 -5.897 1.00 95.56 193 VAL A O 1
ATOM 1436 N N . LEU A 1 194 ? 7.429 12.530 -6.534 1.00 96.50 194 LEU A N 1
ATOM 1437 C CA . LEU A 1 194 ? 7.635 13.413 -5.387 1.00 96.50 194 LEU A CA 1
ATOM 1438 C C . LEU A 1 194 ? 6.563 14.506 -5.299 1.00 96.50 194 LEU A C 1
ATOM 1440 O O . LEU A 1 194 ? 5.955 14.686 -4.246 1.00 96.50 194 LEU A O 1
ATOM 1444 N N . ILE A 1 195 ? 6.303 15.212 -6.401 1.00 97.00 195 ILE A N 1
ATOM 1445 C CA . ILE A 1 195 ? 5.290 16.273 -6.452 1.00 97.00 195 ILE A CA 1
ATOM 1446 C C . ILE A 1 195 ? 3.912 15.696 -6.125 1.00 97.00 195 ILE A C 1
ATOM 1448 O O . ILE A 1 195 ? 3.176 16.281 -5.330 1.00 97.00 195 ILE A O 1
ATOM 1452 N N . ALA A 1 196 ? 3.568 14.539 -6.694 1.00 97.44 196 ALA A N 1
ATOM 1453 C CA . ALA A 1 196 ? 2.280 13.918 -6.438 1.00 97.44 196 ALA A CA 1
ATOM 1454 C C . ALA A 1 196 ? 2.113 13.473 -4.978 1.00 97.44 196 ALA A C 1
ATOM 1456 O O . ALA A 1 196 ? 1.064 13.729 -4.386 1.00 97.44 196 ALA A O 1
ATOM 1457 N N . GLU A 1 197 ? 3.152 12.906 -4.362 1.00 96.56 197 GLU A N 1
ATOM 1458 C CA . GLU A 1 197 ? 3.123 12.523 -2.947 1.00 96.56 197 GLU A CA 1
ATOM 1459 C C . GLU A 1 197 ? 3.022 13.742 -2.021 1.00 96.56 197 GLU A C 1
ATOM 1461 O O . GLU A 1 197 ? 2.261 13.713 -1.053 1.00 96.56 197 GLU A O 1
ATOM 1466 N N . ILE A 1 198 ? 3.705 14.850 -2.339 1.00 97.56 198 ILE A N 1
ATOM 1467 C CA . ILE A 1 198 ? 3.576 16.115 -1.596 1.00 97.56 198 ILE A CA 1
ATOM 1468 C C . ILE A 1 198 ? 2.145 16.656 -1.694 1.00 97.56 198 ILE A C 1
ATOM 1470 O O . ILE A 1 198 ? 1.554 17.031 -0.677 1.00 97.56 198 ILE A O 1
ATOM 1474 N N . VAL A 1 199 ? 1.565 16.681 -2.899 1.00 97.75 199 VAL A N 1
ATOM 1475 C CA . VAL A 1 199 ? 0.180 17.126 -3.115 1.00 97.75 199 VAL A CA 1
ATOM 1476 C C . VAL A 1 199 ? -0.791 16.229 -2.349 1.00 97.75 199 VAL A C 1
ATOM 1478 O O . VAL A 1 199 ? -1.652 16.731 -1.626 1.00 97.75 199 VAL A O 1
ATOM 1481 N N . THR A 1 200 ? -0.632 14.910 -2.439 1.00 97.56 200 THR A N 1
ATOM 1482 C CA . THR A 1 200 ? -1.477 13.933 -1.741 1.00 97.56 200 THR A CA 1
ATOM 1483 C C . THR A 1 200 ? -1.371 14.071 -0.228 1.00 97.56 200 THR A C 1
ATOM 1485 O O . THR A 1 200 ? -2.397 14.079 0.456 1.00 97.56 200 THR A O 1
ATOM 1488 N N . PHE A 1 201 ? -0.163 14.253 0.304 1.00 96.94 201 PHE A N 1
ATOM 1489 C CA . PHE A 1 201 ? 0.059 14.512 1.722 1.00 96.94 201 PHE A CA 1
ATOM 1490 C C . PHE A 1 201 ? -0.615 15.818 2.167 1.00 96.94 201 PHE A C 1
ATOM 1492 O O . PHE A 1 201 ? -1.338 15.831 3.165 1.00 96.94 201 PHE A O 1
ATOM 1499 N N . GLY A 1 202 ? -0.475 16.900 1.393 1.00 96.56 202 GLY A N 1
ATOM 1500 C CA . GLY A 1 202 ? -1.152 18.174 1.648 1.00 96.56 202 GLY A CA 1
ATOM 1501 C C . GLY A 1 202 ? -2.680 18.052 1.649 1.00 96.56 202 GLY A C 1
ATOM 1502 O O . GLY A 1 202 ? -3.351 18.570 2.545 1.00 96.56 202 GLY A O 1
ATOM 1503 N N . LEU A 1 203 ? -3.241 17.297 0.700 1.00 96.12 203 LEU A N 1
ATOM 1504 C CA . LEU A 1 203 ? -4.672 16.991 0.661 1.00 96.12 203 LEU A CA 1
ATOM 1505 C C . LEU A 1 203 ? -5.107 16.143 1.864 1.00 96.12 203 LEU A C 1
ATOM 1507 O O . LEU A 1 203 ? -6.164 16.403 2.437 1.00 96.12 203 LEU A O 1
ATOM 1511 N N . CYS A 1 204 ? -4.295 15.176 2.301 1.00 95.62 204 CYS A N 1
ATOM 1512 C CA . CYS A 1 204 ? -4.570 14.388 3.504 1.00 95.62 204 CYS A CA 1
ATOM 1513 C C . CYS A 1 204 ? -4.611 15.266 4.761 1.00 95.62 204 CYS A C 1
ATOM 1515 O O . CYS A 1 204 ? 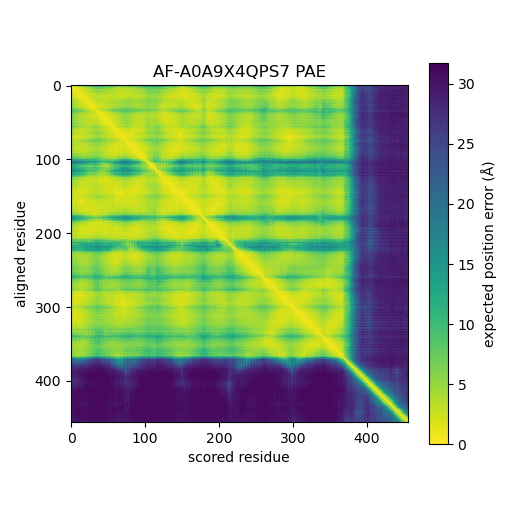-5.525 15.117 5.575 1.00 95.62 204 CYS A O 1
ATOM 1517 N N . LEU A 1 205 ? -3.678 16.215 4.899 1.00 93.81 205 LEU A N 1
ATOM 1518 C CA . LEU A 1 205 ? -3.684 17.195 5.988 1.00 93.81 205 LEU A CA 1
ATOM 1519 C C . LEU A 1 205 ? -4.952 18.054 5.957 1.00 93.81 205 LEU A C 1
ATOM 1521 O O . LEU A 1 205 ? -5.589 18.244 6.994 1.00 93.81 205 LEU A O 1
ATOM 1525 N N . TRP A 1 206 ? -5.351 18.530 4.775 1.00 93.44 206 TRP A N 1
ATOM 1526 C CA . TRP A 1 206 ? -6.570 19.320 4.608 1.00 93.44 206 TRP A CA 1
ATOM 1527 C C . TRP A 1 206 ? -7.838 18.526 4.960 1.00 93.44 206 TRP A C 1
ATOM 1529 O O . TRP A 1 206 ? -8.693 19.020 5.697 1.00 93.44 206 TRP A O 1
ATOM 1539 N N . VAL A 1 207 ? -7.952 17.275 4.507 1.00 92.19 207 VAL A N 1
ATOM 1540 C CA . VAL A 1 207 ? -9.080 16.397 4.855 1.00 92.19 207 VAL A CA 1
ATOM 1541 C C . VAL A 1 207 ? -9.110 16.129 6.360 1.00 92.19 207 VAL A C 1
ATOM 1543 O O . VAL A 1 207 ? -10.156 16.269 6.995 1.00 92.19 207 VAL A O 1
ATOM 1546 N N . HIS A 1 208 ? -7.972 15.749 6.944 1.00 89.81 208 HIS A N 1
ATOM 1547 C CA . HIS A 1 208 ? -7.911 15.319 8.336 1.00 89.81 208 HIS A CA 1
ATOM 1548 C C . HIS A 1 208 ? -8.104 16.483 9.311 1.00 89.81 208 HIS A C 1
ATOM 1550 O O . HIS A 1 208 ? -8.943 16.386 10.202 1.00 89.81 208 HIS A O 1
ATOM 1556 N N . TYR A 1 209 ? -7.377 17.590 9.143 1.00 88.19 209 TYR A N 1
ATOM 1557 C CA . TYR A 1 209 ? -7.404 18.732 10.066 1.00 88.19 209 TYR A CA 1
ATOM 1558 C C . TYR A 1 209 ? -8.399 19.834 9.677 1.00 88.19 209 TYR A C 1
ATOM 1560 O O . TYR A 1 209 ? -8.709 20.692 10.505 1.00 88.19 209 TYR A O 1
ATOM 1568 N N . GLY A 1 210 ? -8.907 19.823 8.444 1.00 86.38 210 GLY A N 1
ATOM 1569 C CA . GLY A 1 210 ? -9.940 20.739 7.965 1.00 86.38 210 GLY A CA 1
ATOM 1570 C C . GLY A 1 210 ? -11.323 20.095 7.991 1.00 86.38 210 GLY A C 1
ATOM 1571 O O . GLY A 1 210 ? -12.116 20.365 8.892 1.00 86.38 210 GLY A O 1
ATOM 1572 N N . TYR A 1 211 ? -11.605 19.233 7.010 1.00 82.00 211 TYR A N 1
ATOM 1573 C CA . TYR A 1 211 ? -12.946 18.676 6.778 1.00 82.00 211 TYR A CA 1
ATOM 1574 C C . TYR A 1 211 ? -13.458 17.819 7.948 1.00 82.00 211 TYR A C 1
ATOM 1576 O O . TYR A 1 211 ? -14.568 18.031 8.433 1.00 82.00 211 TYR A O 1
ATOM 1584 N N . LEU A 1 212 ? -12.641 16.888 8.451 1.00 83.38 212 LEU A N 1
ATOM 1585 C CA . LEU A 1 212 ? -13.044 15.982 9.535 1.00 83.38 212 LEU A CA 1
ATOM 1586 C C . LEU A 1 212 ? -12.988 16.611 10.926 1.00 83.38 212 LEU A C 1
ATOM 1588 O O . LEU A 1 212 ? -13.595 16.082 11.860 1.00 83.38 212 LEU A O 1
ATOM 1592 N N . ASN A 1 213 ? -12.294 17.738 11.085 1.00 79.75 213 ASN A N 1
ATOM 1593 C CA . ASN A 1 213 ? -12.128 18.363 12.391 1.00 79.75 213 ASN A CA 1
ATOM 1594 C C . ASN A 1 213 ? -13.464 18.828 12.989 1.00 79.75 213 ASN A C 1
ATOM 1596 O O . ASN A 1 213 ? -13.661 18.712 14.196 1.00 79.75 213 ASN A O 1
ATOM 1600 N N . ALA A 1 214 ? -14.401 19.282 12.152 1.00 65.31 214 ALA A N 1
ATOM 1601 C CA . ALA A 1 214 ? -15.722 19.722 12.599 1.00 65.31 214 ALA A CA 1
ATOM 1602 C C . ALA A 1 214 ? -16.540 18.601 13.268 1.00 65.31 214 ALA A C 1
ATOM 1604 O O . ALA A 1 214 ? -17.354 18.876 14.143 1.00 65.31 214 ALA A O 1
ATOM 1605 N N . THR A 1 215 ? -16.319 17.343 12.873 1.00 73.12 215 THR A N 1
ATOM 1606 C CA . THR A 1 215 ? -17.089 16.185 13.354 1.00 73.12 215 THR A CA 1
ATOM 1607 C C . THR A 1 215 ? -16.321 15.296 14.326 1.00 73.12 215 THR A C 1
ATOM 1609 O O . THR A 1 215 ? -16.926 14.689 15.202 1.00 73.12 215 THR A O 1
ATOM 1612 N N . LEU A 1 216 ? -14.999 15.185 14.168 1.00 82.44 216 LEU A N 1
ATOM 1613 C CA . LEU A 1 216 ? -14.162 14.215 14.883 1.00 82.44 216 LEU A CA 1
ATOM 1614 C C . LEU A 1 216 ? -13.106 14.867 15.786 1.00 82.44 216 LEU A C 1
ATOM 1616 O O . LEU A 1 216 ? -12.343 14.143 16.423 1.00 82.44 216 LEU A O 1
ATOM 1620 N N . LEU A 1 217 ? -13.054 16.205 15.851 1.00 80.81 217 LEU A N 1
ATOM 1621 C CA . LEU A 1 217 ? -12.135 16.974 16.705 1.00 80.81 217 LEU A CA 1
ATOM 1622 C C . LEU A 1 217 ? -10.661 16.561 16.539 1.00 80.81 217 LEU A C 1
ATOM 1624 O O . LEU A 1 217 ? -9.898 16.483 17.501 1.00 80.81 217 LEU A O 1
ATOM 1628 N N . THR A 1 218 ? -10.256 16.275 15.303 1.00 74.00 218 THR A N 1
ATOM 1629 C CA . THR A 1 218 ? -8.921 15.769 14.936 1.00 74.00 218 THR A CA 1
ATOM 1630 C C . THR A 1 218 ? -7.780 16.730 15.272 1.00 74.00 218 THR A C 1
ATOM 1632 O O . THR A 1 218 ? -6.641 16.297 15.436 1.00 74.00 218 THR A O 1
ATOM 1635 N N . ARG A 1 219 ? -8.063 18.033 15.406 1.00 77.69 219 ARG A N 1
ATOM 1636 C CA . ARG A 1 219 ? -7.076 19.056 15.783 1.00 77.69 219 ARG A CA 1
ATOM 1637 C C . ARG A 1 219 ? -6.744 19.061 17.278 1.00 77.69 219 ARG A C 1
ATOM 1639 O O . ARG A 1 219 ? -5.745 19.666 17.666 1.00 77.69 219 ARG A O 1
ATOM 1646 N N . ASN A 1 220 ? -7.545 18.410 18.119 1.00 80.69 220 ASN A N 1
ATOM 1647 C CA . ASN A 1 220 ? -7.268 18.364 19.549 1.00 80.69 220 ASN A CA 1
ATOM 1648 C C . ASN A 1 220 ? -6.028 17.506 19.808 1.00 80.69 220 ASN A C 1
ATOM 1650 O O . ASN A 1 220 ? -6.004 16.312 19.507 1.00 80.69 220 ASN A O 1
ATOM 1654 N N . PHE A 1 221 ? -4.989 18.121 20.374 1.00 77.69 221 PHE A N 1
ATOM 1655 C CA . PHE A 1 221 ? -3.833 17.389 20.873 1.00 77.69 221 PHE A CA 1
ATOM 1656 C C . PHE A 1 221 ? -4.243 16.629 22.124 1.00 77.69 221 PHE A C 1
ATOM 1658 O O . PHE A 1 221 ? -4.526 17.220 23.167 1.00 77.69 221 PHE A O 1
ATOM 1665 N N . GLU A 1 222 ? -4.293 15.308 22.004 1.00 84.00 222 GLU A N 1
ATOM 1666 C CA . GLU A 1 222 ? -4.668 14.452 23.111 1.00 84.00 222 GLU A CA 1
ATOM 1667 C C . GLU A 1 222 ? -3.425 14.135 23.926 1.00 84.00 222 GLU A C 1
ATOM 1669 O O . GLU A 1 222 ? -2.352 13.855 23.387 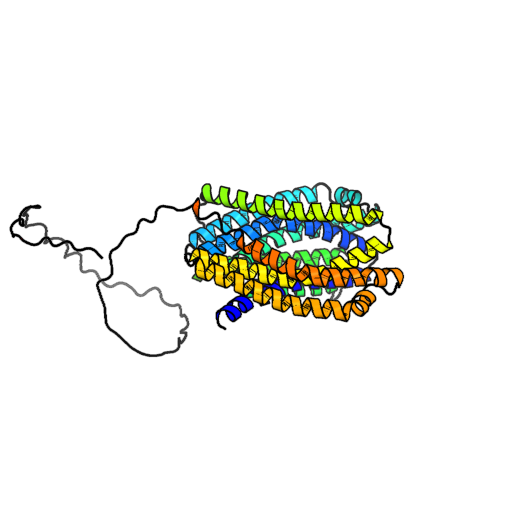1.00 84.00 222 GLU A O 1
ATOM 1674 N N . ARG A 1 223 ? -3.553 14.167 25.255 1.00 84.50 223 ARG A N 1
ATOM 1675 C CA . ARG A 1 223 ? -2.432 13.850 26.144 1.00 84.50 223 ARG A CA 1
ATOM 1676 C C . ARG A 1 223 ? -1.952 12.435 25.847 1.00 84.50 223 ARG A C 1
ATOM 1678 O O . ARG A 1 223 ? -2.674 11.488 26.131 1.00 84.50 223 ARG A O 1
ATOM 1685 N N . ILE A 1 224 ? -0.745 12.281 25.310 1.00 86.62 224 ILE A N 1
ATOM 1686 C CA . ILE A 1 224 ? -0.195 10.973 24.943 1.00 86.62 224 ILE A CA 1
ATOM 1687 C C . ILE A 1 224 ? 0.064 10.143 26.206 1.00 86.62 224 ILE A C 1
ATOM 1689 O O . ILE A 1 224 ? 0.889 10.485 27.053 1.00 86.62 224 ILE A O 1
ATOM 1693 N N . GLU A 1 225 ? -0.643 9.023 26.331 1.00 87.50 225 GLU A N 1
ATOM 1694 C CA . GLU A 1 225 ? -0.455 8.073 27.420 1.00 87.50 225 GLU A CA 1
ATOM 1695 C C . GLU A 1 225 ? 0.638 7.061 27.069 1.00 87.50 225 GLU A C 1
ATOM 1697 O O . GLU A 1 225 ? 0.577 6.386 26.038 1.00 87.50 225 GLU A O 1
ATOM 1702 N N . ARG A 1 226 ? 1.599 6.857 27.980 1.00 88.62 226 ARG A N 1
ATOM 1703 C CA . ARG A 1 226 ? 2.693 5.880 27.810 1.00 88.62 226 ARG A CA 1
ATOM 1704 C C . ARG A 1 226 ? 2.185 4.469 27.487 1.00 88.62 226 ARG A C 1
ATOM 1706 O O . ARG A 1 226 ? 2.819 3.744 26.724 1.00 88.62 226 ARG A O 1
ATOM 1713 N N . LYS A 1 227 ? 1.024 4.090 28.031 1.00 91.00 227 LYS A N 1
ATOM 1714 C CA . LYS A 1 227 ? 0.363 2.807 27.753 1.00 91.00 227 LYS A CA 1
ATOM 1715 C C . LYS A 1 227 ? -0.025 2.669 26.277 1.00 91.00 227 LYS A C 1
ATOM 1717 O O . LYS A 1 2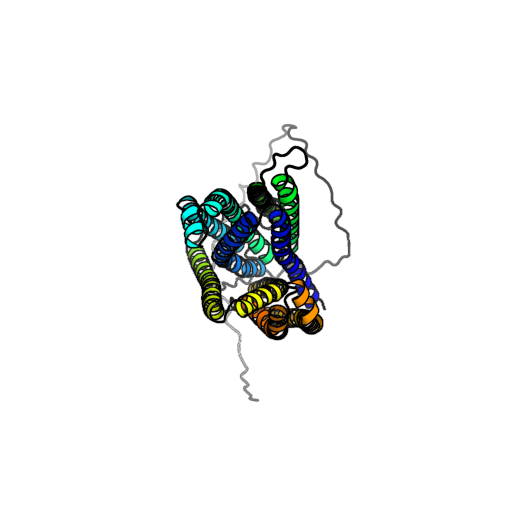27 ? 0.209 1.618 25.688 1.00 91.00 227 LYS A O 1
ATOM 1722 N N . GLN A 1 228 ? -0.574 3.726 25.678 1.00 89.75 228 GLN A N 1
ATOM 1723 C CA . GLN A 1 228 ? -0.993 3.726 24.274 1.00 89.75 228 GLN A CA 1
ATOM 1724 C C . GLN A 1 228 ? 0.213 3.762 23.337 1.00 89.75 228 GLN A C 1
ATOM 1726 O O . GLN A 1 228 ? 0.201 3.071 22.324 1.00 89.75 228 GLN A O 1
ATOM 1731 N N . VAL A 1 229 ? 1.283 4.474 23.712 1.00 90.81 229 VAL A N 1
ATOM 1732 C CA . VAL A 1 229 ? 2.559 4.439 22.977 1.00 90.81 229 VAL A CA 1
ATOM 1733 C C . VAL A 1 229 ? 3.131 3.026 22.964 1.00 90.81 229 VAL A C 1
ATOM 1735 O O . VAL A 1 229 ? 3.422 2.501 21.896 1.00 90.81 229 VAL A O 1
ATOM 1738 N N . LYS A 1 230 ? 3.234 2.375 24.132 1.00 92.31 230 LYS A N 1
ATOM 1739 C CA . LYS A 1 230 ? 3.755 1.003 24.232 1.00 92.31 230 LYS A CA 1
ATOM 1740 C C . LYS A 1 230 ? 2.928 0.024 23.396 1.00 92.31 230 LYS A C 1
ATOM 1742 O O . LYS A 1 230 ? 3.505 -0.811 22.708 1.00 92.31 230 LYS A O 1
ATOM 1747 N N . LEU A 1 231 ? 1.599 0.148 23.431 1.00 90.31 231 LEU A N 1
ATOM 1748 C CA . LEU A 1 231 ? 0.703 -0.669 22.615 1.00 90.31 231 LEU A CA 1
ATOM 1749 C C . LEU A 1 231 ? 0.941 -0.437 21.119 1.00 90.31 231 LEU A C 1
ATOM 1751 O O . LEU A 1 231 ? 1.148 -1.397 20.388 1.00 90.31 231 LEU A O 1
ATOM 1755 N N . MET A 1 232 ? 0.955 0.821 20.674 1.00 92.19 232 MET A N 1
ATOM 1756 C CA . MET A 1 232 ? 1.161 1.169 19.267 1.00 92.19 232 MET A CA 1
ATOM 1757 C C . MET A 1 232 ? 2.514 0.700 18.744 1.00 92.19 232 MET A C 1
ATOM 1759 O O . MET A 1 232 ? 2.568 0.106 17.672 1.00 92.19 232 MET A O 1
ATOM 1763 N N . VAL A 1 233 ? 3.589 0.912 19.505 1.00 92.56 233 VAL A N 1
ATOM 1764 C CA . VAL A 1 233 ? 4.932 0.447 19.138 1.00 92.56 233 VAL A CA 1
ATOM 1765 C C . VAL A 1 233 ? 4.963 -1.073 19.033 1.00 92.56 233 VAL A C 1
ATOM 1767 O O . VAL A 1 233 ? 5.442 -1.599 18.036 1.00 92.56 233 VAL A O 1
ATOM 1770 N N . PHE A 1 234 ? 4.421 -1.786 20.022 1.00 92.25 234 PHE A N 1
ATOM 1771 C CA . PHE A 1 234 ? 4.448 -3.247 20.038 1.00 92.25 234 PHE A CA 1
ATOM 1772 C C . PHE A 1 234 ? 3.618 -3.865 18.905 1.00 92.25 234 PHE A C 1
ATOM 1774 O O . PHE A 1 234 ? 4.076 -4.785 18.231 1.00 92.25 234 PHE A O 1
ATOM 1781 N N . GLU A 1 235 ? 2.409 -3.354 18.672 1.00 90.06 235 GLU A N 1
ATOM 1782 C CA . GLU A 1 235 ? 1.526 -3.829 17.603 1.00 90.06 235 GLU A CA 1
ATOM 1783 C C . GLU A 1 235 ? 2.093 -3.499 16.220 1.00 90.06 235 GLU A C 1
ATOM 1785 O O . GLU A 1 235 ? 2.129 -4.373 15.355 1.00 90.06 235 GLU A O 1
ATOM 1790 N N . SER A 1 236 ? 2.612 -2.281 16.032 1.00 91.00 236 SER A N 1
ATOM 1791 C CA . SER A 1 236 ? 3.254 -1.886 14.775 1.00 91.00 236 SER A CA 1
ATOM 1792 C C . SER A 1 236 ? 4.497 -2.730 14.508 1.00 91.00 236 SER A C 1
ATOM 1794 O O . SER A 1 236 ? 4.612 -3.289 13.428 1.00 91.00 236 SER A O 1
ATOM 1796 N N . ALA A 1 237 ? 5.385 -2.901 15.495 1.00 89.94 237 ALA A N 1
ATOM 1797 C CA . ALA A 1 237 ? 6.601 -3.700 15.346 1.00 89.94 237 ALA A CA 1
ATOM 1798 C C . ALA A 1 237 ? 6.292 -5.170 15.035 1.00 89.94 237 ALA A C 1
ATOM 1800 O O . ALA A 1 237 ? 6.913 -5.753 14.150 1.00 89.94 237 ALA A O 1
ATOM 1801 N N . LYS A 1 238 ? 5.299 -5.765 15.710 1.00 89.56 238 LYS A N 1
ATOM 1802 C CA . LYS A 1 238 ? 4.863 -7.141 15.437 1.00 89.56 238 LYS A CA 1
ATOM 1803 C C . LYS A 1 238 ? 4.363 -7.298 13.999 1.00 89.56 238 LYS A C 1
ATOM 1805 O O . LYS A 1 238 ? 4.742 -8.256 13.330 1.00 89.56 238 LYS A O 1
ATOM 1810 N N . LEU A 1 239 ? 3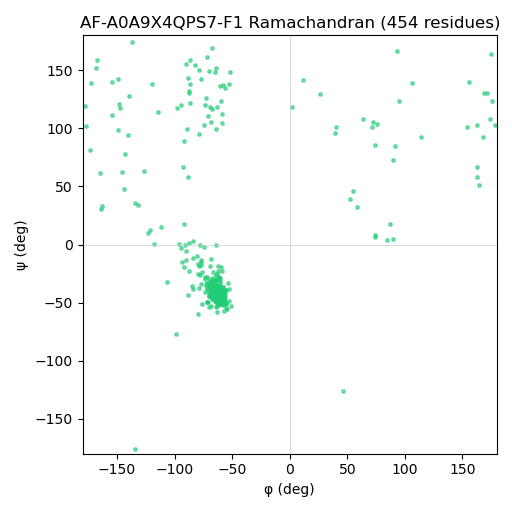.509 -6.383 13.537 1.00 87.75 239 LEU A N 1
ATOM 1811 C CA . LEU A 1 239 ? 2.957 -6.429 12.181 1.00 87.75 239 LEU A CA 1
ATOM 1812 C C . LEU A 1 239 ? 4.035 -6.148 11.128 1.00 87.75 239 LEU A C 1
ATOM 1814 O O . LEU A 1 239 ? 4.124 -6.884 10.154 1.00 87.75 239 LEU A O 1
ATOM 1818 N N . SER A 1 240 ? 4.912 -5.169 11.352 1.00 88.19 240 SER A N 1
ATOM 1819 C CA . SER A 1 240 ? 6.054 -4.898 10.470 1.00 88.19 240 SER A CA 1
ATOM 1820 C C . SER A 1 240 ? 7.001 -6.096 10.381 1.00 88.19 240 SER A C 1
ATOM 1822 O O . SER A 1 240 ? 7.468 -6.422 9.298 1.00 88.19 240 SER A O 1
ATOM 1824 N N . MET A 1 241 ? 7.263 -6.794 11.491 1.00 87.81 241 MET A N 1
ATOM 1825 C CA . MET A 1 241 ? 8.109 -7.991 11.494 1.00 87.81 241 MET A CA 1
ATOM 1826 C C . MET A 1 241 ? 7.478 -9.148 10.711 1.00 87.81 241 MET A C 1
ATOM 1828 O O . MET A 1 241 ? 8.193 -9.895 10.046 1.00 87.81 241 MET A O 1
ATOM 1832 N N . MET A 1 242 ? 6.150 -9.282 10.747 1.00 86.25 242 MET A N 1
ATOM 1833 C CA . MET A 1 242 ? 5.423 -10.251 9.923 1.00 86.25 242 MET A CA 1
ATOM 1834 C C . MET A 1 242 ? 5.566 -9.932 8.426 1.00 86.25 242 MET A C 1
ATOM 1836 O O . MET A 1 242 ? 5.910 -10.825 7.654 1.00 86.25 242 MET A O 1
ATOM 1840 N N . GLU A 1 243 ? 5.373 -8.672 8.029 1.00 84.31 243 GLU A N 1
ATOM 1841 C CA . GLU A 1 243 ? 5.526 -8.222 6.633 1.00 84.31 243 GLU A CA 1
ATOM 1842 C C . GLU A 1 243 ? 6.972 -8.372 6.134 1.00 84.31 243 GLU A C 1
ATOM 1844 O O . GLU A 1 243 ? 7.219 -8.868 5.035 1.00 84.31 243 GLU A O 1
ATOM 1849 N N . LEU A 1 244 ? 7.954 -8.027 6.972 1.00 83.25 244 LEU A N 1
ATOM 1850 C CA . LEU A 1 244 ? 9.369 -8.262 6.681 1.00 83.25 244 LEU A CA 1
ATOM 1851 C C . LEU A 1 244 ? 9.687 -9.744 6.501 1.00 83.25 244 LEU A C 1
ATOM 1853 O O . LEU A 1 244 ? 10.411 -10.104 5.578 1.00 83.25 244 LEU A O 1
ATOM 1857 N N . SER A 1 245 ? 9.158 -10.600 7.377 1.00 86.69 245 SER A N 1
ATOM 1858 C CA . SER A 1 245 ? 9.376 -12.047 7.294 1.00 86.69 245 SER A CA 1
ATOM 1859 C C . SER A 1 245 ? 8.803 -12.611 5.996 1.00 86.69 245 SER A C 1
ATOM 1861 O O . SER A 1 245 ? 9.433 -13.460 5.371 1.00 86.69 245 SER A O 1
ATOM 1863 N N . TYR A 1 246 ? 7.646 -12.105 5.557 1.00 83.94 246 TYR A N 1
ATOM 1864 C CA . TYR A 1 246 ? 7.069 -12.450 4.260 1.00 83.94 246 TYR A CA 1
ATOM 1865 C C . TYR A 1 246 ? 7.976 -12.007 3.101 1.00 83.94 246 TYR A C 1
ATOM 1867 O O . TYR A 1 246 ? 8.276 -12.813 2.222 1.00 83.94 246 TYR A O 1
ATOM 1875 N N . SER A 1 247 ? 8.488 -10.770 3.134 1.00 81.12 247 SER A N 1
ATOM 1876 C CA . SER A 1 247 ? 9.411 -10.263 2.107 1.00 81.12 247 SER A CA 1
ATOM 1877 C C . SER A 1 247 ? 10.720 -11.067 2.037 1.00 81.12 247 SER A C 1
ATOM 1879 O O . SER A 1 247 ? 11.144 -11.493 0.963 1.00 81.12 247 SER A O 1
ATOM 1881 N N . LEU A 1 248 ? 11.334 -11.359 3.189 1.00 82.31 248 LEU A N 1
ATOM 1882 C CA . LEU A 1 248 ? 12.540 -12.190 3.275 1.00 82.31 248 LEU A CA 1
ATOM 1883 C C . LEU A 1 248 ? 12.278 -13.627 2.803 1.00 82.31 248 LEU A C 1
ATOM 1885 O O . LEU A 1 248 ? 13.108 -14.204 2.103 1.00 82.31 248 LEU A O 1
ATOM 1889 N N . GLY A 1 249 ? 11.115 -14.193 3.135 1.00 87.50 249 GLY A N 1
ATOM 1890 C CA . GLY A 1 249 ? 10.694 -15.506 2.648 1.00 87.50 249 GLY A CA 1
ATOM 1891 C C . GLY A 1 249 ? 10.583 -15.552 1.123 1.00 87.50 249 GLY A C 1
ATOM 1892 O O . GLY A 1 249 ? 11.075 -16.494 0.504 1.00 87.50 249 GLY A O 1
ATOM 1893 N N . MET A 1 250 ? 10.020 -14.506 0.509 1.00 82.50 250 MET A N 1
ATOM 1894 C CA . MET A 1 250 ? 9.955 -14.373 -0.950 1.00 82.50 250 MET A CA 1
ATOM 1895 C C . MET A 1 250 ? 11.344 -14.265 -1.586 1.00 82.50 250 MET A C 1
ATOM 1897 O O . MET A 1 250 ? 11.585 -14.894 -2.611 1.00 82.50 250 MET A O 1
ATOM 1901 N N . LEU A 1 251 ? 12.288 -13.546 -0.968 1.00 80.19 251 LEU A N 1
ATOM 1902 C CA . LEU A 1 251 ? 13.675 -13.495 -1.449 1.00 80.19 251 LEU A CA 1
ATOM 1903 C C . LEU A 1 251 ? 14.339 -14.876 -1.434 1.00 80.19 251 LEU A C 1
ATOM 1905 O O . LEU A 1 251 ? 14.963 -15.270 -2.418 1.00 80.19 251 LEU A O 1
ATOM 1909 N N . VAL A 1 252 ? 14.187 -15.632 -0.343 1.00 86.88 252 VAL A N 1
ATOM 1910 C CA . VAL A 1 252 ? 14.711 -17.005 -0.249 1.00 86.88 252 VAL A CA 1
ATOM 1911 C C . VAL A 1 252 ? 14.066 -17.911 -1.295 1.00 86.88 252 VAL A C 1
ATOM 1913 O O . VAL A 1 252 ? 14.769 -18.670 -1.961 1.00 86.88 252 VAL A O 1
ATOM 1916 N N . PHE A 1 253 ? 12.756 -17.786 -1.502 1.00 86.31 253 PHE A N 1
ATOM 1917 C CA . PHE A 1 253 ? 12.037 -18.509 -2.546 1.00 86.31 253 PHE A CA 1
ATOM 1918 C C . PHE A 1 253 ? 12.594 -18.204 -3.946 1.00 86.31 253 PHE A C 1
ATOM 1920 O O . PHE A 1 253 ? 12.929 -19.130 -4.686 1.00 86.31 253 PHE A O 1
ATOM 1927 N N . THR A 1 254 ? 12.804 -16.928 -4.285 1.00 79.69 254 THR A N 1
ATOM 1928 C CA . THR A 1 254 ? 13.417 -16.527 -5.561 1.00 79.69 254 THR A CA 1
ATOM 1929 C C . THR A 1 254 ? 14.852 -17.053 -5.702 1.00 79.69 254 THR A C 1
ATOM 1931 O O . THR A 1 254 ? 15.226 -17.514 -6.780 1.00 79.69 254 THR A O 1
ATOM 1934 N N . MET A 1 255 ? 15.646 -17.079 -4.623 1.00 81.69 255 MET A N 1
ATOM 1935 C CA . MET A 1 255 ? 16.994 -17.672 -4.628 1.00 81.69 255 MET A CA 1
ATOM 1936 C C . MET A 1 255 ? 16.993 -19.189 -4.867 1.00 81.69 255 MET A C 1
ATOM 1938 O O . MET A 1 255 ? 17.938 -19.724 -5.444 1.00 81.69 255 MET A O 1
ATOM 1942 N N . CYS A 1 256 ? 15.958 -19.907 -4.432 1.00 87.94 256 CYS A N 1
ATOM 1943 C CA . CYS A 1 256 ? 15.809 -21.324 -4.756 1.00 87.94 256 CYS A CA 1
ATOM 1944 C C . CYS A 1 256 ? 15.474 -21.522 -6.240 1.00 87.94 256 CYS A C 1
ATOM 1946 O O . CYS A 1 256 ? 16.050 -22.397 -6.886 1.00 87.94 256 CYS A O 1
ATOM 1948 N N . ILE A 1 257 ? 14.588 -20.689 -6.792 1.00 83.12 257 ILE A N 1
ATOM 1949 C CA . ILE A 1 257 ? 14.162 -20.772 -8.197 1.00 83.12 257 ILE A CA 1
ATOM 1950 C C . ILE A 1 257 ? 15.278 -20.368 -9.154 1.00 83.12 257 ILE A C 1
ATOM 1952 O O . ILE A 1 257 ? 15.383 -20.946 -10.235 1.00 83.12 257 ILE A O 1
ATOM 1956 N N . SER A 1 258 ? 16.158 -19.442 -8.762 1.00 79.44 258 SER A N 1
ATOM 1957 C CA . SER A 1 258 ? 17.273 -19.012 -9.614 1.00 79.44 258 SER A CA 1
ATOM 1958 C C . SER A 1 258 ? 18.228 -20.149 -9.998 1.00 79.44 258 SER A C 1
ATOM 1960 O O . SER A 1 258 ? 18.917 -20.066 -11.013 1.00 79.44 258 SER A O 1
ATOM 1962 N N . ARG A 1 259 ? 18.212 -21.256 -9.247 1.00 87.25 259 ARG A N 1
ATOM 1963 C CA . ARG A 1 259 ? 18.991 -22.473 -9.521 1.00 87.25 259 ARG A CA 1
ATOM 1964 C C . ARG A 1 259 ? 18.364 -23.391 -10.581 1.00 87.25 259 ARG A C 1
ATOM 1966 O O . ARG A 1 259 ? 19.021 -24.332 -11.009 1.00 87.25 259 ARG A O 1
ATOM 1973 N N . LEU A 1 260 ? 17.121 -23.141 -11.002 1.00 86.62 260 LEU A N 1
ATOM 1974 C CA . LEU A 1 260 ? 16.367 -23.968 -11.961 1.00 86.62 260 LEU A CA 1
ATOM 1975 C C . LEU A 1 260 ? 16.550 -23.534 -13.430 1.00 86.62 260 LEU A C 1
ATOM 1977 O O . LEU A 1 260 ? 15.987 -24.154 -14.330 1.00 86.62 260 LEU A O 1
ATOM 1981 N N . GLY A 1 261 ? 17.340 -22.486 -13.681 1.00 85.00 261 GLY A N 1
ATOM 1982 C CA . GLY A 1 261 ? 17.636 -21.970 -15.020 1.00 85.00 261 GLY A CA 1
ATOM 1983 C C . GLY A 1 261 ? 16.710 -20.839 -15.484 1.00 85.00 261 GLY A C 1
ATOM 1984 O O . GLY A 1 261 ? 15.660 -20.566 -14.903 1.00 85.00 261 GLY A O 1
ATOM 1985 N N . THR A 1 262 ? 17.110 -20.160 -16.561 1.00 83.50 262 THR A N 1
ATOM 1986 C CA . THR A 1 262 ? 16.524 -18.881 -17.004 1.00 83.50 262 THR A CA 1
ATOM 1987 C C . THR A 1 262 ? 15.040 -18.970 -17.365 1.00 83.50 262 THR A C 1
ATOM 1989 O O . THR A 1 262 ? 14.270 -18.080 -17.009 1.00 83.50 262 THR A O 1
ATOM 1992 N N . VAL A 1 263 ? 14.612 -20.060 -18.015 1.00 85.50 263 VAL A N 1
ATOM 1993 C CA . VAL A 1 263 ? 13.200 -20.272 -18.392 1.00 85.50 263 VAL A CA 1
ATOM 1994 C C . VAL A 1 263 ? 12.311 -20.383 -17.151 1.00 85.50 263 VAL A C 1
ATOM 1996 O O . VAL A 1 263 ? 11.231 -19.797 -17.119 1.00 85.50 263 VAL A O 1
ATOM 1999 N N . ALA A 1 264 ? 12.770 -21.087 -16.110 1.00 84.44 264 ALA A N 1
ATOM 2000 C CA . ALA A 1 264 ? 12.023 -21.254 -14.866 1.00 84.44 264 ALA A CA 1
ATOM 2001 C C . ALA A 1 264 ? 11.887 -19.929 -14.100 1.00 84.44 264 ALA A C 1
ATOM 2003 O O . ALA A 1 264 ? 10.805 -19.613 -13.608 1.00 84.44 264 ALA A O 1
ATOM 2004 N N . ILE A 1 265 ? 12.957 -19.127 -14.057 1.00 80.69 265 ILE A N 1
ATOM 2005 C CA . ILE A 1 265 ? 12.941 -17.788 -13.449 1.00 80.69 265 ILE A CA 1
ATOM 2006 C C . ILE A 1 265 ? 11.942 -16.886 -14.178 1.00 80.69 265 ILE A C 1
ATOM 2008 O O . ILE A 1 265 ? 11.068 -16.301 -13.541 1.00 80.69 265 ILE A O 1
ATOM 2012 N N . ALA A 1 266 ? 12.026 -16.814 -15.511 1.00 77.75 266 ALA A N 1
ATOM 2013 C CA . ALA A 1 266 ? 11.130 -15.990 -16.318 1.00 77.75 266 ALA A CA 1
ATOM 2014 C C . ALA A 1 266 ? 9.662 -16.412 -16.150 1.00 77.75 266 ALA A C 1
ATOM 2016 O O . ALA A 1 266 ? 8.786 -15.567 -15.966 1.00 77.75 266 ALA A O 1
ATOM 2017 N N . ALA A 1 267 ? 9.393 -17.721 -16.153 1.00 85.56 267 ALA A N 1
ATOM 2018 C CA . ALA A 1 267 ? 8.046 -18.237 -15.954 1.00 85.56 267 ALA A CA 1
ATOM 2019 C C . ALA A 1 267 ? 7.493 -17.906 -14.557 1.00 85.56 267 ALA A C 1
ATOM 2021 O O . ALA A 1 267 ? 6.332 -17.510 -14.435 1.00 85.56 267 ALA A O 1
ATOM 2022 N N . ASN A 1 268 ? 8.323 -18.015 -13.516 1.00 86.38 268 ASN A N 1
ATOM 2023 C CA . ASN A 1 268 ? 7.943 -17.657 -12.153 1.00 86.38 268 ASN A CA 1
ATOM 2024 C C . ASN A 1 268 ? 7.634 -16.161 -12.009 1.00 86.38 268 ASN A C 1
ATOM 2026 O O . ASN A 1 268 ? 6.610 -15.810 -11.433 1.00 86.38 268 ASN A O 1
ATOM 2030 N N . GLU A 1 269 ? 8.463 -15.277 -12.566 1.00 81.56 269 GLU A N 1
ATOM 2031 C CA . GLU A 1 269 ? 8.225 -13.827 -12.510 1.00 81.56 269 GLU A CA 1
ATOM 2032 C C . GLU A 1 269 ? 6.924 -13.422 -13.214 1.00 81.56 269 GLU A C 1
ATOM 2034 O O . GLU A 1 269 ? 6.158 -12.602 -12.698 1.00 81.56 269 GLU A O 1
ATOM 2039 N N . ILE A 1 270 ? 6.624 -14.036 -14.365 1.00 83.62 270 ILE A N 1
ATOM 2040 C CA . ILE A 1 270 ? 5.344 -13.833 -15.055 1.00 83.62 270 ILE A CA 1
ATOM 2041 C C . ILE A 1 270 ? 4.186 -14.325 -14.174 1.00 83.62 270 ILE A C 1
ATOM 2043 O O . ILE A 1 270 ? 3.198 -13.611 -13.999 1.00 83.62 270 ILE A O 1
ATOM 2047 N N . ALA A 1 271 ? 4.308 -15.509 -13.566 1.00 86.56 271 ALA A N 1
ATOM 2048 C CA . ALA A 1 271 ? 3.278 -16.055 -12.686 1.00 86.56 271 ALA A CA 1
ATOM 2049 C C . ALA A 1 271 ? 3.040 -15.188 -11.435 1.00 86.56 271 ALA A C 1
ATOM 2051 O O . ALA A 1 271 ? 1.888 -14.943 -11.075 1.00 86.56 271 ALA A O 1
ATOM 2052 N N . LEU A 1 272 ? 4.100 -14.672 -10.802 1.00 84.31 272 LEU A N 1
ATOM 2053 C CA . LEU A 1 272 ? 4.005 -13.760 -9.657 1.00 84.31 272 LEU A CA 1
ATOM 2054 C C . LEU A 1 272 ? 3.355 -12.426 -10.041 1.00 84.31 272 LEU A C 1
ATOM 2056 O O . LEU A 1 272 ? 2.505 -11.924 -9.302 1.00 84.31 272 LEU A O 1
ATOM 2060 N N . ASN A 1 273 ? 3.684 -11.876 -11.215 1.00 83.06 273 ASN A N 1
ATOM 2061 C CA . ASN A 1 273 ? 3.019 -10.684 -11.743 1.00 83.06 273 ASN A CA 1
ATOM 2062 C C . ASN A 1 273 ? 1.522 -10.922 -11.956 1.00 83.06 273 ASN A C 1
ATOM 2064 O O . ASN A 1 273 ? 0.703 -10.088 -11.574 1.00 83.06 273 ASN A O 1
ATOM 2068 N N . ILE A 1 274 ? 1.146 -12.072 -12.507 1.00 84.50 274 ILE A N 1
ATOM 2069 C CA . ILE A 1 274 ? -0.258 -12.442 -12.696 1.00 84.50 274 ILE A CA 1
ATOM 2070 C C . ILE A 1 274 ? -0.968 -12.598 -11.340 1.00 84.50 274 ILE A C 1
ATOM 2072 O O . ILE A 1 274 ? -2.057 -12.055 -11.149 1.00 84.50 274 ILE A O 1
ATOM 2076 N N . LEU A 1 275 ? -0.329 -13.252 -10.363 1.00 85.00 275 LEU A N 1
ATOM 2077 C CA . LEU A 1 275 ? -0.848 -13.389 -8.997 1.00 85.00 275 LEU A CA 1
ATOM 2078 C C . LEU A 1 275 ? -1.014 -12.024 -8.301 1.00 85.00 275 LEU A C 1
ATOM 2080 O O . LEU A 1 275 ? -1.916 -11.850 -7.478 1.00 85.00 275 LEU A O 1
ATOM 2084 N N . SER A 1 276 ? -0.196 -11.028 -8.666 1.00 82.06 276 SER A N 1
ATOM 2085 C CA . SER A 1 276 ? -0.277 -9.664 -8.127 1.00 82.06 276 SER A CA 1
ATOM 2086 C C . SER A 1 276 ? -1.638 -8.995 -8.339 1.00 82.06 276 SER A C 1
ATOM 2088 O O . SER A 1 276 ? -2.154 -8.331 -7.434 1.00 82.06 276 SER A O 1
ATOM 2090 N N . PHE A 1 277 ? -2.283 -9.258 -9.479 1.00 79.44 277 PHE A N 1
ATOM 2091 C CA . PHE A 1 277 ? -3.630 -8.763 -9.768 1.00 79.44 277 PHE A CA 1
ATOM 2092 C C . PHE A 1 277 ? -4.675 -9.334 -8.809 1.00 79.44 277 PHE A C 1
ATOM 2094 O O . PHE A 1 277 ? -5.640 -8.652 -8.464 1.00 79.44 277 PHE A O 1
ATOM 2101 N N . GLY A 1 278 ? -4.453 -10.551 -8.314 1.00 83.12 278 GLY A N 1
ATOM 2102 C CA . GLY A 1 278 ? -5.283 -11.193 -7.306 1.00 83.12 278 GLY A CA 1
ATOM 2103 C C . GLY A 1 278 ? -5.168 -10.615 -5.903 1.00 83.12 278 GLY A C 1
ATOM 2104 O O . GLY A 1 278 ? -6.129 -10.644 -5.125 1.00 83.12 278 GLY A O 1
ATOM 2105 N N . PHE A 1 279 ? -4.016 -10.039 -5.564 1.00 83.69 279 PHE A N 1
ATOM 2106 C CA . PHE A 1 279 ? -3.822 -9.414 -4.259 1.00 83.69 279 PHE A CA 1
ATOM 2107 C C . PHE A 1 279 ? -4.651 -8.132 -4.102 1.00 83.69 279 PHE A C 1
ATOM 2109 O O . PHE A 1 279 ? -5.097 -7.849 -2.993 1.00 83.69 279 PHE A O 1
ATOM 2116 N N . MET A 1 280 ? -4.941 -7.379 -5.171 1.00 88.56 280 MET A N 1
ATOM 2117 C CA . MET A 1 280 ? -5.701 -6.119 -5.053 1.00 88.56 280 MET A CA 1
ATOM 2118 C C . MET A 1 280 ? -7.132 -6.325 -4.524 1.00 88.56 280 MET A C 1
ATOM 2120 O O . MET A 1 280 ? -7.481 -5.695 -3.517 1.00 88.56 280 MET A O 1
ATOM 2124 N N . PRO A 1 281 ? -7.969 -7.209 -5.118 1.00 91.19 281 PRO A N 1
ATOM 2125 C CA . PRO A 1 281 ? -9.290 -7.467 -4.571 1.00 91.19 281 PRO A CA 1
ATOM 2126 C C . PRO A 1 281 ? -9.217 -8.121 -3.185 1.00 91.19 281 PRO A C 1
ATOM 2128 O O . PRO A 1 281 ? -10.010 -7.770 -2.308 1.00 91.19 281 PRO A O 1
ATOM 2131 N N . SER A 1 282 ? -8.219 -8.980 -2.943 1.00 91.38 282 SER A N 1
ATOM 2132 C CA . SER A 1 282 ? -7.995 -9.615 -1.637 1.00 91.38 282 SER A CA 1
ATOM 2133 C C . SER A 1 282 ? -7.746 -8.578 -0.544 1.00 91.38 282 SER A C 1
ATOM 2135 O O . SER A 1 282 ? -8.408 -8.591 0.492 1.00 91.38 282 SER A O 1
ATOM 2137 N N . ASN A 1 283 ? -6.845 -7.630 -0.801 1.00 89.62 283 ASN A N 1
ATOM 2138 C CA . ASN A 1 283 ? -6.497 -6.552 0.118 1.00 89.62 283 ASN A CA 1
ATOM 2139 C C . ASN A 1 283 ? -7.666 -5.587 0.328 1.00 89.62 283 ASN A C 1
ATOM 2141 O O . ASN A 1 283 ? -7.886 -5.124 1.447 1.00 89.62 283 ASN A O 1
ATOM 2145 N N . GLY A 1 284 ? -8.466 -5.314 -0.707 1.00 92.50 284 GLY A N 1
ATOM 2146 C CA . GLY A 1 284 ? -9.670 -4.494 -0.572 1.00 92.50 284 GLY A CA 1
ATOM 2147 C C . GLY A 1 284 ? -10.732 -5.129 0.334 1.00 92.50 284 GLY A C 1
ATOM 2148 O O . GLY A 1 284 ? -11.266 -4.459 1.223 1.00 92.50 284 GLY A O 1
ATOM 2149 N N . PHE A 1 285 ? -10.998 -6.431 0.181 1.00 93.56 285 PHE A N 1
ATOM 2150 C CA . PHE A 1 285 ? -11.881 -7.167 1.094 1.00 93.56 285 PHE A CA 1
ATOM 2151 C C . PHE A 1 285 ? -11.271 -7.350 2.488 1.00 93.56 285 PHE A C 1
ATOM 2153 O O . PHE A 1 285 ? -11.994 -7.242 3.480 1.00 93.56 285 PHE A O 1
ATOM 2160 N N . GLY A 1 286 ? -9.959 -7.569 2.583 1.00 91.94 286 GLY A N 1
ATOM 2161 C CA . GLY A 1 286 ? -9.222 -7.626 3.845 1.00 91.94 286 GLY A CA 1
ATOM 2162 C C . GLY A 1 286 ? -9.360 -6.329 4.639 1.00 91.94 286 GLY A C 1
ATOM 2163 O O . GLY A 1 286 ? -9.737 -6.357 5.810 1.00 91.94 286 GLY A O 1
ATOM 2164 N N . ALA A 1 287 ? -9.183 -5.179 3.983 1.00 90.81 287 ALA A N 1
ATOM 2165 C CA . ALA A 1 287 ? -9.421 -3.872 4.585 1.00 90.81 287 ALA A CA 1
ATOM 2166 C C . ALA A 1 287 ? -10.878 -3.730 5.058 1.00 90.81 287 ALA A C 1
ATOM 2168 O O . ALA A 1 287 ? -11.115 -3.380 6.213 1.00 90.81 287 ALA A O 1
ATOM 2169 N N . ALA A 1 288 ? -11.861 -4.075 4.218 1.00 92.94 288 ALA A N 1
ATOM 2170 C CA . ALA A 1 288 ? -13.276 -4.023 4.591 1.00 92.94 288 ALA A CA 1
ATOM 2171 C C . ALA A 1 288 ? -13.607 -4.918 5.799 1.00 92.94 288 ALA A C 1
ATOM 2173 O O . ALA A 1 288 ? -14.382 -4.516 6.671 1.00 92.94 288 ALA A O 1
ATOM 2174 N N . ALA A 1 289 ? -13.013 -6.113 5.879 1.00 93.12 289 ALA A N 1
ATOM 2175 C CA . ALA A 1 289 ? -13.152 -7.007 7.022 1.00 93.12 289 ALA A CA 1
ATOM 2176 C C . ALA A 1 289 ? -12.556 -6.399 8.292 1.00 93.12 289 ALA A C 1
ATOM 2178 O O . ALA A 1 289 ? -13.245 -6.366 9.312 1.00 93.12 289 ALA A O 1
ATOM 2179 N N . THR A 1 290 ? -11.327 -5.884 8.240 1.00 91.44 290 THR A N 1
ATOM 2180 C CA . THR A 1 290 ? -10.664 -5.238 9.383 1.00 91.44 290 THR A CA 1
ATOM 2181 C C . THR A 1 290 ? -11.487 -4.063 9.913 1.00 91.44 290 THR A C 1
ATOM 2183 O O . THR A 1 290 ? -11.760 -3.992 11.110 1.00 91.44 290 THR A O 1
ATOM 2186 N N . ILE A 1 291 ? -11.968 -3.191 9.020 1.00 91.69 291 ILE A N 1
ATOM 2187 C CA . ILE A 1 291 ? -12.787 -2.022 9.373 1.00 91.69 291 ILE A CA 1
ATOM 2188 C C . ILE A 1 291 ? -14.107 -2.464 10.012 1.00 91.69 291 ILE A C 1
ATOM 2190 O O . ILE A 1 291 ? -14.412 -2.098 11.146 1.00 91.69 291 ILE A O 1
ATOM 2194 N N . GLY A 1 292 ? -14.907 -3.270 9.308 1.00 91.31 292 GLY A N 1
ATOM 2195 C CA . GLY A 1 292 ? -16.251 -3.608 9.768 1.00 91.31 292 GLY A CA 1
ATOM 2196 C C . GLY A 1 292 ? -16.254 -4.484 11.018 1.00 91.31 292 GLY A C 1
ATOM 2197 O O . GLY A 1 292 ? -17.024 -4.228 11.942 1.00 91.31 292 GLY A O 1
ATOM 2198 N N . THR A 1 293 ? -15.360 -5.475 11.099 1.00 92.62 293 THR A N 1
ATOM 2199 C CA . THR A 1 293 ? -15.239 -6.309 12.304 1.00 92.62 293 THR A CA 1
ATOM 2200 C C . THR A 1 293 ? -14.664 -5.524 13.478 1.00 92.62 293 THR A C 1
ATOM 2202 O O . THR A 1 293 ? -15.168 -5.676 14.590 1.00 92.62 293 THR A O 1
ATOM 2205 N N . GLY A 1 294 ? -13.688 -4.639 13.244 1.00 91.12 294 GLY A N 1
ATOM 2206 C CA . GLY A 1 294 ? -13.143 -3.744 14.263 1.00 91.12 294 GLY A CA 1
ATOM 2207 C C . GLY A 1 294 ? -14.220 -2.837 14.853 1.00 91.12 294 GLY A C 1
ATOM 2208 O O . GLY A 1 294 ? -14.362 -2.767 16.072 1.00 91.12 294 GLY A O 1
ATOM 2209 N N . GLN A 1 295 ? -15.052 -2.231 14.005 1.00 93.94 295 GLN A N 1
ATOM 2210 C CA . GLN A 1 295 ? -16.160 -1.383 14.444 1.00 93.94 295 GLN A CA 1
ATOM 2211 C C . GLN A 1 295 ? -17.224 -2.153 15.238 1.00 93.94 295 GLN A C 1
ATOM 2213 O O . GLN A 1 295 ? -17.661 -1.678 16.284 1.00 93.94 295 GLN A O 1
ATOM 2218 N N . GLU A 1 296 ? -17.647 -3.340 14.791 1.00 93.06 296 GLU A N 1
ATOM 2219 C CA . GLU A 1 296 ? -18.642 -4.129 15.537 1.00 93.06 296 GLU A CA 1
ATOM 2220 C C . GLU A 1 296 ? -18.078 -4.675 16.865 1.00 93.06 296 GLU A C 1
ATOM 2222 O O . GLU A 1 296 ? -18.803 -4.723 17.859 1.00 93.06 296 GLU A O 1
ATOM 2227 N N . ILE A 1 297 ? -16.778 -5.000 16.932 1.00 92.31 297 ILE A N 1
ATOM 2228 C CA . ILE A 1 297 ? -16.087 -5.309 18.199 1.00 92.31 297 ILE A CA 1
ATOM 2229 C C . ILE A 1 297 ? -16.062 -4.081 19.115 1.00 92.31 297 ILE A C 1
ATOM 2231 O O . ILE A 1 297 ? -16.326 -4.209 20.308 1.00 92.31 297 ILE A O 1
ATOM 2235 N N . GLY A 1 298 ? -15.788 -2.893 18.569 1.00 90.44 298 GLY A N 1
ATOM 2236 C CA . GLY A 1 298 ? -15.837 -1.631 19.307 1.00 90.44 298 GLY A CA 1
ATOM 2237 C C . GLY A 1 298 ? -17.196 -1.377 19.965 1.00 90.44 298 GLY A C 1
ATOM 2238 O O . GLY A 1 298 ? -17.246 -0.964 21.119 1.00 90.44 298 GLY A O 1
ATOM 2239 N N . LYS A 1 299 ? -18.288 -1.722 19.273 1.00 92.69 299 LYS A N 1
ATOM 2240 C CA . LYS A 1 299 ? -19.671 -1.635 19.780 1.00 92.69 299 LYS A CA 1
ATOM 2241 C C . LYS A 1 299 ? -20.045 -2.723 20.801 1.00 92.69 299 LYS A C 1
ATOM 2243 O O . LYS A 1 299 ? -21.193 -2.764 21.231 1.00 92.69 299 LYS A O 1
ATOM 2248 N N . GLY A 1 300 ? -19.146 -3.660 21.114 1.00 91.19 300 GLY A N 1
ATOM 2249 C CA . GLY A 1 300 ? -19.439 -4.835 21.949 1.00 91.19 300 GLY A CA 1
ATOM 2250 C C . GLY A 1 300 ? -20.273 -5.923 21.252 1.00 91.19 300 GLY A C 1
ATOM 2251 O O . GLY A 1 300 ? -20.683 -6.897 21.878 1.00 91.19 300 GLY A O 1
ATOM 2252 N N . ARG A 1 301 ? -20.523 -5.811 19.939 1.00 92.12 301 ARG A N 1
ATOM 2253 C CA . ARG A 1 301 ? -21.393 -6.721 19.173 1.00 92.12 301 ARG A CA 1
ATOM 2254 C C . ARG A 1 301 ? -20.591 -7.863 18.548 1.00 92.12 301 ARG A C 1
ATOM 2256 O O . ARG A 1 301 ? -20.466 -7.979 17.329 1.00 92.12 301 ARG A O 1
ATOM 2263 N N . HIS A 1 302 ? -20.044 -8.746 19.382 1.00 89.44 302 HIS A N 1
ATOM 2264 C CA . HIS A 1 302 ? -19.152 -9.827 18.932 1.00 89.44 302 HIS A CA 1
ATOM 2265 C C . HIS A 1 302 ? -19.796 -10.814 17.940 1.00 89.44 302 HIS A C 1
ATOM 2267 O O . HIS A 1 302 ? -19.108 -11.321 17.047 1.00 89.44 302 HIS A O 1
ATOM 2273 N N . ALA A 1 303 ? -21.101 -11.080 18.068 1.00 90.81 303 ALA A N 1
ATOM 2274 C CA . ALA A 1 303 ? -21.846 -11.923 17.131 1.00 90.81 303 ALA A CA 1
ATOM 2275 C C . ALA A 1 303 ? -21.958 -11.268 15.743 1.00 90.81 303 ALA A C 1
ATOM 2277 O O . ALA A 1 303 ? -21.671 -11.906 14.730 1.00 90.81 303 ALA A O 1
ATOM 2278 N N . GLU A 1 304 ? -22.258 -9.969 15.688 1.00 90.31 304 GLU A N 1
ATOM 2279 C CA . GLU A 1 304 ? -22.286 -9.224 14.426 1.00 90.31 304 GLU A CA 1
ATOM 2280 C C . GLU A 1 304 ? -20.885 -9.080 13.823 1.00 90.31 304 GLU A C 1
ATOM 2282 O O . GLU A 1 304 ? -20.729 -9.211 12.615 1.00 90.31 304 GLU A O 1
ATOM 2287 N N . ALA A 1 305 ? -19.827 -8.954 14.630 1.00 89.75 305 ALA A N 1
ATOM 2288 C CA . ALA A 1 305 ? -18.452 -9.006 14.124 1.00 89.75 305 ALA A CA 1
ATOM 2289 C C . ALA A 1 305 ? -18.103 -10.374 13.488 1.00 89.75 305 ALA A C 1
ATOM 2291 O O . ALA A 1 305 ? -17.418 -10.445 12.460 1.00 89.75 305 ALA A O 1
ATOM 2292 N N . LYS A 1 306 ? -18.590 -11.487 14.067 1.00 89.44 306 LYS A N 1
ATOM 2293 C CA . LYS A 1 306 ? -18.484 -12.832 13.462 1.00 89.44 306 LYS A CA 1
ATOM 2294 C C . 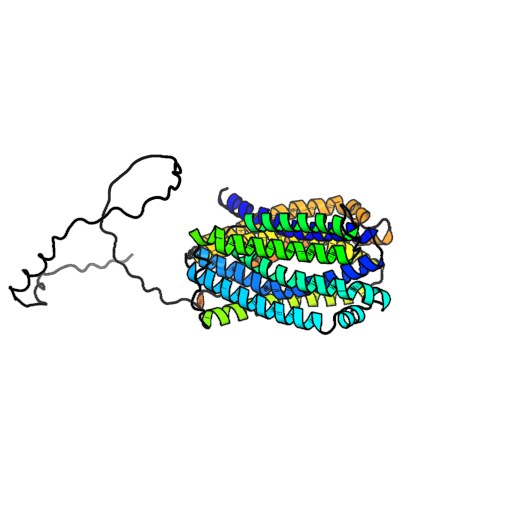LYS A 1 306 ? -19.221 -12.889 12.127 1.00 89.44 306 LYS A C 1
ATOM 2296 O O . LYS A 1 306 ? -18.647 -13.343 11.136 1.00 89.44 306 LYS A O 1
ATOM 2301 N N . ARG A 1 307 ? -20.456 -12.394 12.091 1.00 90.81 307 ARG A N 1
ATOM 2302 C CA . ARG A 1 307 ? -21.291 -12.390 10.890 1.00 90.81 307 ARG A CA 1
ATOM 2303 C C . ARG A 1 307 ? -20.706 -11.511 9.786 1.00 90.81 307 ARG A C 1
ATOM 2305 O O . ARG A 1 307 ? -20.608 -11.966 8.651 1.00 90.81 307 ARG A O 1
ATOM 2312 N N . PHE A 1 308 ? -20.257 -10.303 10.129 1.00 91.94 308 PHE A N 1
ATOM 2313 C CA . PHE A 1 308 ? -19.647 -9.350 9.204 1.00 91.94 308 PHE A CA 1
ATOM 2314 C C . PHE A 1 308 ? -18.438 -9.975 8.522 1.00 91.94 308 PHE A C 1
ATOM 2316 O O . PHE A 1 308 ? -18.427 -10.109 7.306 1.00 91.94 308 PHE A O 1
ATOM 2323 N N . GLY A 1 309 ? -17.455 -10.444 9.296 1.00 90.94 309 GLY A N 1
ATOM 2324 C CA . GLY A 1 309 ? -16.244 -11.001 8.698 1.00 90.94 309 GLY A CA 1
ATOM 2325 C C . GLY A 1 309 ? -16.491 -12.296 7.918 1.00 90.94 309 GLY A C 1
ATOM 2326 O O . GLY A 1 309 ? -15.811 -12.525 6.929 1.00 90.94 309 GLY A O 1
ATOM 2327 N N . PHE A 1 310 ? -17.463 -13.132 8.312 1.00 91.25 310 PHE A N 1
ATOM 2328 C CA . PHE A 1 310 ? -17.804 -14.335 7.542 1.00 91.25 310 PHE A CA 1
ATOM 2329 C C . PHE A 1 310 ? -18.435 -13.961 6.199 1.00 91.25 310 PHE A C 1
ATOM 2331 O O . PHE A 1 310 ? -18.017 -14.463 5.164 1.00 91.25 310 PHE A O 1
ATOM 2338 N N . MET A 1 311 ? -19.374 -13.012 6.202 1.00 93.44 311 MET A N 1
ATOM 2339 C CA . MET A 1 311 ? -19.971 -12.499 4.971 1.00 93.44 311 MET A CA 1
ATOM 2340 C C . MET A 1 311 ? -18.922 -11.833 4.068 1.00 93.44 311 MET A C 1
ATOM 2342 O O . MET A 1 311 ? -18.993 -11.978 2.852 1.00 93.44 311 MET A O 1
ATOM 2346 N N . THR A 1 312 ? -17.919 -11.154 4.637 1.00 93.75 312 THR A N 1
ATOM 2347 C CA . THR A 1 312 ? -16.804 -10.601 3.856 1.00 93.75 312 THR A CA 1
ATOM 2348 C C . THR A 1 312 ? -15.971 -11.694 3.191 1.00 93.75 312 THR A C 1
ATOM 2350 O O . THR A 1 312 ? -15.632 -11.540 2.023 1.00 93.75 312 THR A O 1
ATOM 2353 N N . VAL A 1 313 ? -15.689 -12.806 3.886 1.00 92.62 313 VAL A N 1
ATOM 2354 C CA . VAL A 1 313 ? -15.021 -13.976 3.281 1.00 92.62 313 VAL A CA 1
ATOM 2355 C C . VAL A 1 313 ? -15.859 -14.533 2.136 1.00 92.62 313 VAL A C 1
ATOM 2357 O O . VAL A 1 313 ? -15.330 -14.708 1.049 1.00 92.62 313 VAL A O 1
ATOM 2360 N N . VAL A 1 314 ? -17.160 -14.753 2.342 1.00 93.44 314 VAL A N 1
ATOM 2361 C CA . VAL A 1 314 ? -18.048 -15.299 1.301 1.00 93.44 314 VAL A CA 1
ATOM 2362 C C . VAL A 1 314 ? -18.057 -14.411 0.055 1.00 93.44 314 VAL A C 1
ATOM 2364 O O . VAL A 1 314 ? -17.878 -14.909 -1.052 1.00 93.44 314 VAL A O 1
ATOM 2367 N N . LEU A 1 315 ? -18.218 -13.094 0.221 1.00 94.19 315 LEU A N 1
ATOM 2368 C CA . LEU A 1 315 ? -18.222 -12.152 -0.904 1.00 94.19 315 LEU A CA 1
ATOM 2369 C C . LEU A 1 315 ? -16.853 -12.054 -1.589 1.00 94.19 315 LEU A C 1
ATOM 2371 O O . LEU A 1 315 ? -16.794 -12.000 -2.816 1.00 94.19 315 LEU A O 1
ATOM 2375 N N . GLY A 1 316 ? -15.768 -12.049 -0.810 1.00 92.88 316 GLY A N 1
ATOM 2376 C CA . GLY A 1 316 ? -14.405 -12.023 -1.334 1.00 92.88 316 GLY A CA 1
ATOM 2377 C C . GLY A 1 316 ? -14.075 -13.283 -2.129 1.00 92.88 316 GLY A C 1
ATOM 2378 O O . GLY A 1 316 ? -13.615 -13.186 -3.261 1.00 92.88 316 GLY A O 1
ATOM 2379 N N . VAL A 1 317 ? -14.385 -14.460 -1.581 1.00 92.62 317 VAL A N 1
ATOM 2380 C CA . VAL A 1 317 ? -14.198 -15.749 -2.258 1.00 92.62 317 VAL A CA 1
ATOM 2381 C C . VAL A 1 317 ? -15.055 -15.830 -3.515 1.00 92.62 317 VAL A C 1
ATOM 2383 O O . VAL A 1 317 ? -14.546 -16.254 -4.542 1.00 92.62 317 VAL A O 1
ATOM 2386 N N . LEU A 1 318 ? -16.310 -15.374 -3.489 1.00 94.06 318 LEU A N 1
ATOM 2387 C CA . LEU A 1 318 ? -17.166 -15.377 -4.679 1.00 94.06 318 LEU A CA 1
ATOM 2388 C C . LEU A 1 318 ? -16.565 -14.538 -5.81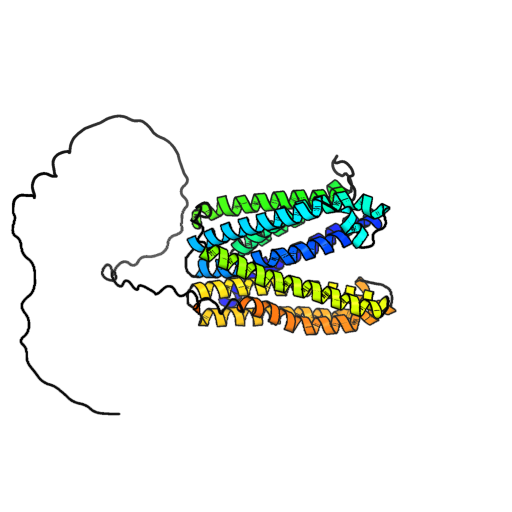4 1.00 94.06 318 LEU A C 1
ATOM 2390 O O . LEU A 1 318 ? -16.515 -15.005 -6.950 1.00 94.06 318 LEU A O 1
ATOM 2394 N N . LEU A 1 319 ? -16.059 -13.334 -5.515 1.00 92.75 319 LEU A N 1
ATOM 2395 C CA . LEU A 1 319 ? -15.363 -12.526 -6.521 1.00 92.75 319 LEU A CA 1
ATOM 2396 C C . LEU A 1 319 ? -14.106 -13.242 -7.036 1.00 92.75 319 LEU A C 1
ATOM 2398 O O . LEU A 1 319 ? -13.836 -13.234 -8.235 1.00 92.75 319 LEU A O 1
ATOM 2402 N N . MET A 1 320 ? -13.351 -13.880 -6.145 1.00 92.94 320 MET A N 1
ATOM 2403 C CA . MET A 1 320 ? -12.125 -14.581 -6.520 1.00 92.94 320 MET A CA 1
ATOM 2404 C C . MET A 1 320 ? -12.383 -15.826 -7.339 1.00 92.94 320 MET A C 1
ATOM 2406 O O . MET A 1 320 ? -11.619 -16.075 -8.250 1.00 92.94 320 MET A O 1
ATOM 2410 N N . VAL A 1 321 ? -13.469 -16.560 -7.098 1.00 94.19 321 VAL A N 1
ATOM 2411 C CA . VAL A 1 321 ? -13.878 -17.677 -7.958 1.00 94.19 321 VAL A CA 1
ATOM 2412 C C . VAL A 1 321 ? -14.083 -17.190 -9.388 1.00 94.19 321 VAL A C 1
ATOM 2414 O O . VAL A 1 321 ? -13.584 -17.819 -10.315 1.00 94.19 321 VAL A O 1
ATOM 2417 N N . ILE A 1 322 ? -14.736 -16.039 -9.578 1.00 93.62 322 ILE A N 1
ATOM 2418 C CA . ILE A 1 322 ? -14.921 -15.454 -10.913 1.00 93.62 322 ILE A CA 1
ATOM 2419 C C . ILE A 1 322 ? -13.561 -15.117 -11.543 1.00 93.62 322 ILE A C 1
ATOM 2421 O O . ILE A 1 322 ? -13.300 -15.512 -12.678 1.00 93.62 322 ILE A O 1
ATOM 2425 N N . ILE A 1 323 ? -12.675 -14.439 -10.806 1.00 92.38 323 ILE A N 1
ATOM 2426 C CA . ILE A 1 323 ? -11.334 -14.074 -11.294 1.00 92.38 323 ILE A CA 1
ATOM 2427 C C . ILE A 1 323 ? -10.500 -15.325 -11.611 1.00 92.38 323 ILE A C 1
ATOM 2429 O O . ILE A 1 323 ? -9.893 -15.400 -12.674 1.00 92.38 323 ILE A O 1
ATOM 2433 N N . SER A 1 324 ? -10.513 -16.330 -10.739 1.00 92.56 324 SER A N 1
ATOM 2434 C CA . SER A 1 324 ? -9.791 -17.592 -10.896 1.00 92.56 324 SER A CA 1
ATOM 2435 C C . SER A 1 324 ? -10.286 -18.394 -12.098 1.00 92.56 324 SER A C 1
ATOM 2437 O O . SER A 1 324 ? -9.465 -18.916 -12.846 1.00 92.56 324 SER A O 1
ATOM 2439 N N . ILE A 1 325 ? -11.602 -18.464 -12.334 1.00 94.25 325 ILE A N 1
ATOM 2440 C CA . ILE A 1 325 ? -12.166 -19.121 -13.525 1.00 94.25 325 ILE A CA 1
ATOM 2441 C C . ILE A 1 325 ? -11.694 -18.407 -14.794 1.00 94.25 325 ILE A C 1
ATOM 2443 O O . ILE A 1 325 ? -11.243 -19.061 -15.734 1.00 94.25 325 ILE A O 1
ATOM 2447 N N . LEU A 1 326 ? -11.742 -17.071 -14.812 1.00 92.62 326 LEU A N 1
ATOM 2448 C CA . LEU A 1 326 ? -11.249 -16.287 -15.944 1.00 92.62 326 LEU A CA 1
ATOM 2449 C C . LEU A 1 326 ? -9.753 -16.532 -16.177 1.00 92.62 326 LEU A C 1
ATOM 2451 O O . LEU A 1 326 ? -9.353 -16.824 -17.299 1.00 92.62 326 LEU A O 1
ATOM 2455 N N . MET A 1 327 ? -8.931 -16.494 -15.129 1.00 91.25 327 MET A N 1
ATOM 2456 C CA . MET A 1 327 ? -7.497 -16.785 -15.230 1.00 91.25 327 MET A CA 1
ATOM 2457 C C . MET A 1 327 ? -7.223 -18.203 -15.736 1.00 91.25 327 MET A C 1
ATOM 2459 O O . MET A 1 327 ? -6.310 -18.397 -16.534 1.00 91.25 327 MET A O 1
ATOM 2463 N N . PHE A 1 328 ? -8.019 -19.185 -15.311 1.00 92.81 328 PHE A N 1
ATOM 2464 C CA . PHE A 1 328 ? -7.854 -20.575 -15.719 1.00 92.81 328 PHE A CA 1
ATOM 2465 C C . PHE A 1 328 ? -8.166 -20.782 -17.208 1.00 92.81 328 PHE A C 1
ATOM 2467 O O . PHE A 1 328 ? -7.376 -21.401 -17.925 1.00 92.81 328 PHE A O 1
ATOM 2474 N N . ILE A 1 329 ? -9.286 -20.225 -17.685 1.00 94.75 329 ILE A N 1
ATOM 2475 C CA . ILE A 1 329 ? -9.721 -20.314 -19.090 1.00 94.75 329 ILE A CA 1
ATOM 2476 C C . ILE A 1 329 ? -8.776 -19.523 -20.002 1.00 94.75 329 ILE A C 1
ATOM 2478 O O . ILE A 1 329 ? -8.366 -20.007 -21.056 1.00 94.75 329 ILE A O 1
ATOM 2482 N N . PHE A 1 330 ? -8.394 -18.314 -19.590 1.00 93.81 330 PHE A N 1
ATOM 2483 C CA . PHE A 1 330 ? -7.562 -17.408 -20.381 1.00 93.81 330 PHE A CA 1
ATOM 2484 C C . PHE A 1 330 ? -6.057 -17.555 -20.095 1.00 93.81 330 PHE A C 1
ATOM 2486 O O . PHE A 1 330 ? -5.278 -16.687 -20.482 1.00 93.81 330 PHE A O 1
ATOM 2493 N N . ALA A 1 331 ? -5.607 -18.660 -19.491 1.00 91.75 331 ALA A N 1
ATOM 2494 C CA . ALA A 1 331 ? -4.198 -18.852 -19.134 1.00 91.75 331 ALA A CA 1
ATOM 2495 C C . ALA A 1 331 ? -3.246 -18.723 -20.339 1.00 91.75 331 ALA A C 1
ATOM 2497 O O . ALA A 1 331 ? -2.234 -18.031 -20.263 1.00 91.75 331 ALA A O 1
ATOM 2498 N N . LEU A 1 332 ? -3.590 -19.332 -21.480 1.00 91.25 332 LEU A N 1
ATOM 2499 C CA . LEU A 1 332 ? -2.786 -19.258 -22.706 1.00 91.25 332 LEU A CA 1
ATOM 2500 C C . LEU A 1 332 ? -2.686 -17.831 -23.284 1.00 91.25 332 LEU A C 1
ATOM 2502 O O . LEU A 1 332 ? -1.563 -17.385 -23.528 1.00 91.25 332 LEU A O 1
ATOM 2506 N N . PRO A 1 333 ? -3.794 -17.101 -23.539 1.00 92.12 333 PRO A N 1
ATOM 2507 C CA . PRO A 1 333 ? -3.700 -15.734 -24.049 1.00 92.12 333 PRO A CA 1
ATOM 2508 C C . PRO A 1 333 ? -3.032 -14.782 -23.054 1.00 92.12 333 PRO A C 1
ATOM 2510 O O . PRO A 1 333 ? -2.269 -13.923 -23.485 1.00 92.12 333 PRO A O 1
ATOM 2513 N N . ILE A 1 334 ? -3.242 -14.969 -21.745 1.00 87.69 334 ILE A N 1
ATOM 2514 C CA . ILE A 1 334 ? -2.531 -14.198 -20.718 1.00 87.69 334 ILE A CA 1
ATOM 2515 C C . ILE A 1 334 ? -1.024 -14.467 -20.809 1.00 87.69 334 ILE A C 1
ATOM 2517 O O . ILE A 1 334 ? -0.250 -13.522 -20.886 1.00 87.69 334 ILE A O 1
ATOM 2521 N N . ALA A 1 335 ? -0.584 -15.727 -20.876 1.00 88.19 335 ALA A N 1
ATOM 2522 C CA . ALA A 1 335 ? 0.841 -16.055 -20.972 1.00 88.19 335 ALA A CA 1
ATOM 2523 C C . ALA A 1 335 ? 1.490 -15.498 -22.256 1.00 88.19 335 ALA A C 1
ATOM 2525 O O . ALA A 1 335 ? 2.594 -14.955 -22.210 1.00 88.19 335 ALA A O 1
ATOM 2526 N N . LYS A 1 336 ? 0.780 -15.559 -23.391 1.00 88.12 336 LYS A N 1
ATOM 2527 C CA . LYS A 1 336 ? 1.236 -14.991 -24.672 1.00 88.12 336 LYS A CA 1
ATOM 2528 C C . LYS A 1 336 ? 1.336 -13.465 -24.670 1.00 88.12 336 LYS A C 1
ATOM 2530 O O . LYS A 1 336 ? 2.083 -12.921 -25.476 1.00 88.12 336 LYS A O 1
ATOM 2535 N N . LEU A 1 337 ? 0.605 -12.779 -23.789 1.00 85.75 337 LEU A N 1
ATOM 2536 C CA . LEU A 1 337 ? 0.717 -11.328 -23.630 1.00 85.75 337 LEU A CA 1
ATOM 2537 C C . LEU A 1 337 ? 2.075 -10.924 -23.037 1.00 85.75 337 LEU A C 1
ATOM 2539 O O . LEU A 1 337 ? 2.576 -9.850 -23.351 1.00 85.75 337 LEU A O 1
ATOM 2543 N N . TYR A 1 338 ? 2.671 -11.781 -22.200 1.00 77.94 338 TYR A N 1
ATOM 2544 C CA . TYR A 1 338 ? 3.955 -11.508 -21.551 1.00 77.94 338 TYR A CA 1
ATOM 2545 C C . TYR A 1 338 ? 5.160 -11.875 -22.419 1.00 77.94 338 TYR A C 1
ATOM 2547 O O . TYR A 1 338 ? 6.179 -11.192 -22.357 1.00 77.94 338 TYR A O 1
ATOM 2555 N N . THR A 1 339 ? 5.081 -12.950 -23.208 1.00 78.44 339 THR A N 1
ATOM 2556 C CA . THR A 1 339 ? 6.200 -13.372 -24.059 1.00 78.44 339 THR A CA 1
ATOM 2557 C C . THR A 1 339 ? 5.746 -14.164 -25.287 1.00 78.44 339 THR A C 1
ATOM 2559 O O . THR A 1 339 ? 4.875 -15.035 -25.176 1.00 78.44 339 THR A O 1
ATOM 2562 N N . PRO A 1 340 ? 6.358 -13.924 -26.463 1.00 82.12 340 PRO A N 1
ATOM 2563 C CA . PRO A 1 340 ? 6.144 -14.753 -27.645 1.00 82.12 340 PRO A CA 1
ATOM 2564 C C . PRO A 1 340 ? 6.899 -16.095 -27.582 1.00 82.12 340 PRO A C 1
ATOM 2566 O O . PRO A 1 340 ? 6.626 -16.987 -28.388 1.00 82.12 340 PRO A O 1
ATOM 2569 N N . GLU A 1 341 ? 7.843 -16.269 -26.650 1.00 86.62 341 GLU A N 1
ATOM 2570 C CA . GLU A 1 341 ? 8.710 -17.447 -26.595 1.00 86.62 341 GLU A CA 1
ATOM 2571 C C . GLU A 1 341 ? 7.965 -18.698 -26.105 1.00 86.62 341 GLU A C 1
ATOM 2573 O O . GLU A 1 341 ? 7.479 -18.765 -24.972 1.00 86.62 341 GLU A O 1
ATOM 2578 N N . ARG A 1 342 ? 7.929 -19.736 -26.954 1.00 89.94 342 ARG A N 1
ATOM 2579 C CA . ARG A 1 342 ? 7.172 -20.974 -26.703 1.00 89.94 342 ARG A CA 1
ATOM 2580 C C . ARG A 1 342 ? 7.591 -21.726 -25.451 1.00 89.94 342 ARG A C 1
ATOM 2582 O O . ARG A 1 342 ? 6.716 -22.234 -24.756 1.00 89.94 342 ARG A O 1
ATOM 2589 N N . ALA A 1 343 ? 8.885 -21.794 -25.161 1.00 88.31 343 ALA A N 1
ATOM 2590 C CA . ALA A 1 343 ? 9.375 -22.484 -23.973 1.00 88.31 343 ALA A CA 1
ATOM 2591 C C . ALA A 1 343 ? 8.864 -21.816 -22.685 1.00 88.31 343 ALA A C 1
ATOM 2593 O O . ALA A 1 343 ? 8.406 -22.501 -21.771 1.00 88.31 343 ALA A O 1
ATOM 2594 N N . VAL A 1 344 ? 8.863 -20.479 -22.646 1.00 85.31 344 VAL A N 1
ATOM 2595 C CA . VAL A 1 344 ? 8.480 -19.706 -21.460 1.00 85.31 344 VAL A CA 1
ATOM 2596 C C . VAL A 1 344 ? 6.966 -19.698 -21.268 1.00 85.31 344 VAL A C 1
ATOM 2598 O O . VAL A 1 344 ? 6.502 -20.059 -20.188 1.00 85.31 344 VAL A O 1
ATOM 2601 N N . TYR A 1 345 ? 6.162 -19.365 -22.289 1.00 89.12 345 TYR A N 1
ATOM 2602 C CA . TYR A 1 345 ? 4.709 -19.303 -22.074 1.00 89.12 345 TYR A CA 1
ATOM 2603 C C . TYR A 1 345 ? 4.101 -20.683 -21.774 1.00 89.12 345 TYR A C 1
ATOM 2605 O O . TYR A 1 345 ? 3.123 -20.758 -21.035 1.00 89.12 345 TYR A O 1
ATOM 2613 N N . MET A 1 346 ? 4.681 -21.782 -22.276 1.00 91.62 346 MET A N 1
ATOM 2614 C CA . MET A 1 346 ? 4.234 -23.135 -21.915 1.00 91.62 346 MET A CA 1
ATOM 2615 C C . MET A 1 346 ? 4.553 -23.492 -20.459 1.00 91.62 346 MET A C 1
ATOM 2617 O O . MET A 1 346 ? 3.762 -24.187 -19.826 1.00 91.62 346 MET A O 1
ATOM 2621 N N . ALA A 1 347 ? 5.661 -22.985 -19.908 1.00 90.06 347 ALA A N 1
ATOM 2622 C CA . ALA A 1 347 ? 5.996 -23.138 -18.492 1.00 90.06 347 ALA A CA 1
ATOM 2623 C C . ALA A 1 347 ? 5.118 -22.260 -17.578 1.00 90.06 347 ALA A C 1
ATOM 2625 O O . ALA A 1 347 ? 4.828 -22.641 -16.447 1.00 90.06 347 ALA A O 1
ATOM 2626 N N . VAL A 1 348 ? 4.648 -21.108 -18.070 1.00 90.94 348 VAL A N 1
ATOM 2627 C CA . VAL A 1 348 ? 3.773 -20.186 -17.325 1.00 90.94 348 VAL A CA 1
ATOM 2628 C C . VAL A 1 348 ? 2.352 -20.731 -17.150 1.00 90.94 348 VAL A C 1
ATOM 2630 O O . VAL A 1 348 ? 1.764 -20.550 -16.088 1.00 90.94 348 VAL A O 1
ATOM 2633 N N . ILE A 1 349 ? 1.776 -21.400 -18.154 1.00 92.38 349 ILE A N 1
ATOM 2634 C CA . ILE A 1 349 ? 0.383 -21.895 -18.112 1.00 92.38 349 ILE A CA 1
ATOM 2635 C C . ILE A 1 349 ? 0.060 -22.722 -16.850 1.00 92.38 349 ILE A C 1
ATOM 2637 O O . ILE A 1 349 ? -0.895 -22.358 -16.157 1.00 92.38 349 ILE A O 1
ATOM 2641 N N . PRO A 1 350 ? 0.821 -23.780 -16.491 1.00 93.88 350 PRO A N 1
ATOM 2642 C CA . PRO A 1 350 ? 0.534 -24.547 -15.278 1.00 93.88 350 PRO A CA 1
ATOM 2643 C C . PRO A 1 350 ? 0.690 -23.704 -14.003 1.00 93.88 350 PRO A C 1
ATOM 2645 O O . PRO A 1 350 ? -0.033 -23.927 -13.032 1.00 93.88 350 PRO A O 1
ATOM 2648 N N . LEU A 1 351 ? 1.570 -22.694 -14.007 1.00 92.25 351 LEU A N 1
ATOM 2649 C CA . LEU A 1 351 ? 1.703 -21.753 -12.893 1.00 92.25 351 LEU A CA 1
ATOM 2650 C C . LEU A 1 351 ? 0.489 -20.822 -12.780 1.00 92.25 351 LEU A C 1
ATOM 2652 O O . LEU A 1 351 ? 0.058 -20.544 -11.665 1.00 92.25 351 LEU A O 1
ATOM 2656 N N . ILE A 1 352 ? -0.111 -20.385 -13.895 1.00 92.25 352 ILE A N 1
ATOM 2657 C CA . ILE A 1 352 ? -1.367 -19.614 -13.883 1.00 92.25 352 ILE A CA 1
ATOM 2658 C C . ILE A 1 352 ? -2.508 -20.463 -13.320 1.00 92.25 352 ILE A C 1
ATOM 2660 O O . ILE A 1 352 ? -3.287 -19.975 -12.502 1.00 92.25 352 ILE A O 1
ATOM 2664 N N . HIS A 1 353 ? -2.612 -21.732 -13.724 1.00 93.38 353 HIS A N 1
ATOM 2665 C CA . HIS A 1 353 ? -3.622 -22.650 -13.186 1.00 93.38 353 HIS A CA 1
ATOM 2666 C C . HIS A 1 353 ? -3.461 -22.848 -11.679 1.00 93.38 353 HIS A C 1
ATOM 2668 O O . HIS A 1 353 ? -4.441 -22.760 -10.936 1.00 93.38 353 HIS A O 1
ATOM 2674 N N . LEU A 1 354 ? -2.223 -23.036 -11.219 1.00 92.19 354 LEU A N 1
ATOM 2675 C CA . LEU A 1 354 ? -1.912 -23.129 -9.797 1.00 92.19 354 LEU A CA 1
ATOM 2676 C C . LEU A 1 354 ? -2.233 -21.819 -9.057 1.00 92.19 354 LEU A C 1
ATOM 2678 O O . LEU A 1 354 ? -2.866 -21.851 -8.003 1.00 92.19 354 LEU A O 1
ATOM 2682 N N . ALA A 1 355 ? -1.859 -20.666 -9.617 1.00 89.44 355 ALA A N 1
ATOM 2683 C CA . ALA A 1 355 ? -2.145 -19.349 -9.052 1.00 89.44 355 ALA A CA 1
ATOM 2684 C C . ALA A 1 355 ? -3.654 -19.104 -8.916 1.00 89.44 355 ALA A C 1
ATOM 2686 O O . ALA A 1 355 ? -4.113 -18.679 -7.854 1.00 89.44 355 ALA A O 1
ATOM 2687 N N . ALA A 1 356 ? -4.434 -19.447 -9.946 1.00 90.94 356 ALA A N 1
ATOM 2688 C CA . ALA A 1 356 ? -5.890 -19.348 -9.930 1.00 90.94 356 ALA A CA 1
ATOM 2689 C C . ALA A 1 356 ? -6.500 -20.160 -8.776 1.00 90.94 356 ALA A C 1
ATOM 2691 O O . ALA A 1 356 ? -7.424 -19.690 -8.111 1.00 90.94 356 ALA A O 1
ATOM 2692 N N . PHE A 1 357 ? -5.960 -21.346 -8.485 1.00 90.56 357 PHE A N 1
ATOM 2693 C CA . PHE A 1 357 ? -6.408 -22.160 -7.357 1.00 90.56 357 PHE A CA 1
ATOM 2694 C C . PHE A 1 357 ? -5.976 -21.576 -6.001 1.00 90.56 357 PHE A C 1
ATOM 2696 O O . PHE A 1 357 ? -6.806 -21.393 -5.108 1.00 90.56 357 PHE A O 1
ATOM 2703 N N . ILE A 1 358 ? -4.693 -21.228 -5.844 1.00 89.19 358 ILE A N 1
ATOM 2704 C CA . ILE A 1 358 ? -4.123 -20.722 -4.582 1.00 89.19 358 ILE A CA 1
ATOM 2705 C C . ILE A 1 358 ? -4.771 -19.401 -4.153 1.00 89.19 358 ILE A C 1
ATOM 2707 O O . ILE A 1 358 ? -4.985 -19.169 -2.961 1.00 89.19 358 ILE A O 1
ATOM 2711 N N . GLN A 1 359 ? -5.127 -18.535 -5.101 1.00 88.31 359 GLN A N 1
ATOM 2712 C CA . GLN A 1 359 ? -5.684 -17.215 -4.809 1.00 88.31 359 GLN A CA 1
ATOM 2713 C C . GLN A 1 359 ? -7.000 -17.267 -4.010 1.00 88.31 359 GLN A C 1
ATOM 2715 O O . GLN A 1 359 ? -7.265 -16.372 -3.200 1.00 88.31 359 GLN A O 1
ATOM 2720 N N . LEU A 1 360 ? -7.786 -18.340 -4.153 1.00 86.75 360 LEU A N 1
ATOM 2721 C CA . LEU A 1 360 ? -9.002 -18.582 -3.364 1.00 86.75 360 LEU A CA 1
ATOM 2722 C C . LEU A 1 360 ? -8.686 -18.710 -1.864 1.00 86.75 360 LEU A C 1
ATOM 2724 O O . LEU A 1 360 ? -9.336 -18.094 -1.009 1.00 86.75 360 LEU A O 1
ATOM 2728 N N . PHE A 1 361 ? -7.641 -19.472 -1.542 1.00 88.19 361 PHE A N 1
ATOM 2729 C CA . PHE A 1 361 ? -7.178 -19.681 -0.170 1.00 88.19 361 PHE A CA 1
ATOM 2730 C C . PHE A 1 361 ? -6.466 -18.449 0.372 1.00 88.19 361 PHE A C 1
ATOM 2732 O O . PHE A 1 361 ? -6.715 -18.040 1.505 1.00 88.19 361 PHE A O 1
ATOM 2739 N N . ASN A 1 362 ? -5.643 -17.812 -0.457 1.00 85.62 362 ASN A N 1
ATOM 2740 C CA . ASN A 1 362 ? -4.920 -16.599 -0.102 1.00 85.62 362 ASN A CA 1
ATOM 2741 C C . ASN A 1 362 ? -5.876 -15.467 0.314 1.00 85.62 362 ASN A C 1
ATOM 2743 O O . ASN A 1 362 ? -5.716 -14.864 1.373 1.00 85.62 362 ASN A O 1
ATOM 2747 N N . THR A 1 363 ? -6.950 -15.257 -0.452 1.00 87.25 363 THR A N 1
ATOM 2748 C CA . THR A 1 363 ? -7.998 -14.275 -0.125 1.00 87.25 363 THR A CA 1
ATOM 2749 C C . THR A 1 363 ? -8.607 -14.543 1.243 1.00 87.25 363 THR A C 1
ATOM 2751 O O . THR A 1 363 ? -8.788 -13.639 2.058 1.00 87.25 363 THR A O 1
ATOM 2754 N N . THR A 1 364 ? -8.897 -15.813 1.512 1.00 87.38 364 THR A N 1
ATOM 2755 C CA . THR A 1 364 ? -9.442 -16.252 2.791 1.00 87.38 364 THR A CA 1
ATOM 2756 C C . THR A 1 364 ? -8.450 -15.952 3.919 1.00 87.38 364 THR A C 1
ATOM 2758 O O . THR A 1 364 ? -8.831 -15.342 4.918 1.00 87.38 364 THR A O 1
ATOM 2761 N N . GLY A 1 365 ? -7.167 -16.273 3.728 1.00 84.75 365 GLY A N 1
ATOM 2762 C CA . GLY A 1 365 ? -6.077 -15.967 4.657 1.00 84.75 365 GLY A CA 1
ATOM 2763 C C . GLY A 1 365 ? -5.938 -14.474 4.963 1.00 84.75 365 GLY A C 1
ATOM 2764 O O . GLY A 1 365 ? -5.914 -14.100 6.133 1.00 84.75 365 GLY A O 1
ATOM 2765 N N . ILE A 1 366 ? -5.946 -13.612 3.944 1.00 84.50 366 ILE A N 1
ATOM 2766 C CA . ILE A 1 366 ? -5.856 -12.149 4.097 1.00 84.50 366 ILE A CA 1
ATOM 2767 C C . ILE A 1 366 ? -7.061 -11.606 4.880 1.00 84.50 366 ILE A C 1
ATOM 2769 O O . ILE A 1 366 ? -6.908 -10.822 5.821 1.00 84.50 366 ILE A O 1
ATOM 2773 N N . ILE A 1 367 ? -8.272 -12.066 4.553 1.00 84.00 367 ILE A N 1
ATOM 2774 C CA . ILE A 1 367 ? -9.496 -11.628 5.233 1.00 84.00 367 ILE A CA 1
ATOM 2775 C C . ILE A 1 367 ? -9.528 -12.113 6.691 1.00 84.00 367 ILE A C 1
ATOM 2777 O O . ILE A 1 367 ? -9.934 -11.360 7.579 1.00 84.00 367 ILE A O 1
ATOM 2781 N N . PHE A 1 368 ? -9.092 -13.346 6.975 1.00 79.38 368 PHE A N 1
ATOM 2782 C CA . PHE A 1 368 ? -8.998 -13.864 8.345 1.00 79.38 368 PHE A CA 1
ATOM 2783 C C . PHE A 1 368 ? -7.846 -13.248 9.143 1.00 79.38 368 PHE A C 1
ATOM 2785 O O . PHE A 1 368 ? -8.021 -13.011 10.339 1.00 79.38 368 PHE A O 1
ATOM 2792 N N . GLY A 1 369 ? -6.720 -12.922 8.508 1.00 67.50 369 GLY A N 1
ATOM 2793 C CA . GLY A 1 369 ? -5.610 -12.185 9.117 1.00 67.50 369 GLY A CA 1
ATOM 2794 C C . GLY A 1 369 ? -6.075 -10.844 9.684 1.00 67.50 369 GLY A C 1
ATOM 2795 O O . GLY A 1 369 ? -5.790 -10.530 10.840 1.00 67.50 369 GLY A O 1
ATOM 2796 N N . GLY A 1 370 ? -6.944 -10.135 8.953 1.00 57.50 370 GLY A N 1
ATOM 2797 C CA . GLY A 1 370 ? -7.627 -8.933 9.449 1.00 57.50 370 GLY A CA 1
ATOM 2798 C C . GLY A 1 370 ? -8.486 -9.154 10.707 1.00 57.50 370 GLY A C 1
ATOM 2799 O O . GLY A 1 370 ? -8.717 -8.226 11.480 1.00 57.50 370 GLY A O 1
ATOM 2800 N N . ARG A 1 371 ? -8.929 -10.393 10.974 1.00 50.25 371 ARG A N 1
ATOM 2801 C CA . ARG A 1 371 ? -9.714 -10.772 12.167 1.00 50.25 371 ARG A CA 1
ATOM 2802 C C . ARG A 1 371 ? -8.838 -11.146 13.360 1.00 50.25 371 ARG A C 1
ATOM 2804 O O . ARG A 1 371 ? -9.336 -11.080 14.481 1.00 50.25 371 ARG A O 1
ATOM 2811 N N . ALA A 1 372 ? -7.579 -11.546 13.160 1.00 44.31 372 ALA A N 1
ATOM 2812 C CA . ALA A 1 372 ? -6.692 -12.045 14.220 1.00 44.31 372 ALA A CA 1
ATOM 2813 C C . ALA A 1 372 ? -6.268 -10.966 15.240 1.00 44.31 372 ALA A C 1
ATOM 2815 O O . ALA A 1 372 ? -5.859 -11.298 16.352 1.00 44.31 372 ALA A O 1
ATOM 2816 N N . ALA A 1 373 ? -6.513 -9.682 14.950 1.00 48.81 373 ALA A N 1
ATOM 2817 C CA . ALA A 1 373 ? -6.479 -8.597 15.941 1.00 48.81 373 ALA A CA 1
ATOM 2818 C C . ALA A 1 373 ? -7.560 -8.729 17.052 1.00 48.81 373 ALA A C 1
ATOM 2820 O O . ALA A 1 373 ? -7.643 -7.906 17.965 1.00 48.81 373 ALA A O 1
ATOM 2821 N N . ARG A 1 374 ? -8.390 -9.784 16.989 1.00 45.47 374 ARG A N 1
ATOM 2822 C CA . ARG A 1 374 ? -9.478 -10.162 17.905 1.00 45.47 374 ARG A CA 1
ATOM 2823 C C . ARG A 1 374 ? -9.118 -10.253 19.381 1.00 45.47 374 ARG A C 1
ATOM 2825 O O . ARG A 1 374 ? -9.981 -9.993 20.214 1.00 45.47 374 ARG A O 1
ATOM 2832 N N . HIS A 1 375 ? -7.927 -10.746 19.711 1.00 43.19 375 HIS A N 1
ATOM 2833 C CA . HIS A 1 375 ? -7.769 -11.460 20.982 1.00 43.19 375 HIS A CA 1
ATOM 2834 C C . HIS A 1 375 ? -7.274 -10.628 22.170 1.00 43.19 375 HIS A C 1
ATOM 2836 O O . HIS A 1 375 ? -7.238 -11.149 23.278 1.00 43.19 375 HIS A O 1
ATOM 2842 N N . ARG A 1 376 ? -6.952 -9.338 21.996 1.00 49.03 376 ARG A N 1
ATOM 2843 C CA . ARG A 1 376 ? -6.291 -8.548 23.057 1.00 49.03 376 ARG A CA 1
ATOM 2844 C C . ARG A 1 376 ? -7.100 -7.431 23.716 1.00 49.03 376 ARG A C 1
ATOM 2846 O O . ARG A 1 376 ? -6.537 -6.639 24.463 1.00 49.03 376 ARG A O 1
ATOM 2853 N N . ARG A 1 377 ? -8.430 -7.382 23.549 1.00 43.62 377 ARG A N 1
ATOM 2854 C CA . ARG A 1 377 ? -9.263 -6.544 24.445 1.00 43.62 377 ARG A CA 1
ATOM 2855 C C . ARG A 1 377 ? -9.468 -7.162 25.833 1.00 43.62 377 ARG A C 1
ATOM 2857 O O . ARG A 1 377 ? -9.691 -6.405 26.770 1.00 43.62 377 ARG A O 1
ATOM 2864 N N . HIS A 1 378 ? -9.342 -8.485 25.989 1.00 37.28 378 HIS A N 1
ATOM 2865 C CA . HIS A 1 378 ? -9.515 -9.133 27.297 1.00 37.28 378 HIS A CA 1
ATOM 2866 C C . HIS A 1 378 ? -8.399 -8.809 28.308 1.00 37.28 378 HIS A C 1
ATOM 2868 O O . HIS A 1 378 ? -8.633 -8.916 29.502 1.00 37.28 378 HIS A O 1
ATOM 2874 N N . GLU A 1 379 ? -7.236 -8.319 27.866 1.00 38.78 379 GLU A N 1
ATOM 2875 C CA . GLU A 1 379 ? -6.163 -7.839 28.760 1.00 38.78 379 GLU A CA 1
ATOM 2876 C C . GLU A 1 379 ? -6.283 -6.340 29.100 1.00 38.78 379 GLU A C 1
ATOM 2878 O O . GLU A 1 379 ? -5.506 -5.797 29.885 1.00 38.78 379 GLU A O 1
ATOM 2883 N N . LEU A 1 380 ? -7.240 -5.633 28.489 1.00 40.94 380 LEU A N 1
ATOM 2884 C CA . LEU A 1 380 ? -7.378 -4.178 28.588 1.00 40.94 380 LEU A CA 1
ATOM 2885 C C . LEU A 1 380 ? -8.734 -3.731 29.148 1.00 40.94 380 LEU A C 1
ATOM 2887 O O . LEU A 1 380 ? -9.037 -2.537 29.092 1.00 40.94 380 LEU A O 1
ATOM 2891 N N . SER A 1 381 ? -9.532 -4.642 29.714 1.00 32.19 381 SER A N 1
ATOM 2892 C CA . SER A 1 381 ? -10.771 -4.292 30.410 1.00 32.19 381 SER A CA 1
ATOM 2893 C C . SER A 1 381 ? -10.469 -3.442 31.647 1.00 32.19 381 SER A C 1
ATOM 2895 O O . SER A 1 381 ? -10.095 -3.940 32.706 1.00 32.19 381 SER A O 1
ATOM 2897 N N . VAL A 1 382 ? -10.645 -2.132 31.492 1.00 37.78 382 VAL A N 1
ATOM 2898 C CA . VAL A 1 382 ? -10.947 -1.215 32.592 1.00 37.78 382 VAL A CA 1
ATOM 2899 C C . VAL A 1 382 ? -12.249 -1.706 33.247 1.00 37.78 382 VAL A C 1
ATOM 2901 O O . VAL A 1 382 ? -13.170 -2.069 32.509 1.00 37.78 382 VAL A O 1
ATOM 2904 N N . PRO A 1 383 ? -12.373 -1.737 34.587 1.00 34.56 383 PRO A N 1
ATOM 2905 C CA . PRO A 1 383 ? -13.623 -2.119 35.229 1.00 34.56 383 PRO A CA 1
ATOM 2906 C C . PRO A 1 383 ? -14.736 -1.158 34.805 1.00 34.56 383 PRO A C 1
ATOM 2908 O O . PRO A 1 383 ? -14.622 0.057 34.989 1.00 34.56 383 PRO A O 1
ATOM 2911 N N . HIS A 1 384 ? -15.816 -1.698 34.242 1.00 36.25 384 HIS A N 1
ATOM 2912 C CA . HIS A 1 384 ? -17.049 -0.957 34.016 1.00 36.25 384 HIS A CA 1
ATOM 2913 C C . HIS A 1 384 ? -17.573 -0.439 35.364 1.00 36.25 384 HIS A C 1
ATOM 2915 O O . HIS A 1 384 ? -18.146 -1.193 36.144 1.00 36.25 384 HIS A O 1
ATOM 2921 N N . ARG A 1 385 ? -17.412 0.860 35.643 1.00 30.66 385 ARG A N 1
ATOM 2922 C CA . ARG A 1 385 ? -18.296 1.553 36.587 1.00 30.66 385 ARG A CA 1
ATOM 2923 C C . ARG A 1 385 ? -19.591 1.868 35.852 1.00 30.66 385 ARG A C 1
ATOM 2925 O O . ARG A 1 385 ? -19.689 2.868 35.148 1.00 30.66 385 ARG A O 1
ATOM 2932 N N . VAL A 1 386 ? -20.563 0.980 36.008 1.00 35.56 386 VAL A N 1
ATOM 2933 C CA . VAL A 1 386 ? -21.970 1.261 35.725 1.00 35.56 386 VAL A CA 1
ATOM 2934 C C . VAL A 1 386 ? -22.413 2.357 36.699 1.00 35.56 386 VAL A C 1
ATOM 2936 O O . VAL A 1 386 ? -22.347 2.168 37.910 1.00 35.56 386 VAL A O 1
ATOM 2939 N N . ARG A 1 387 ? -22.831 3.515 36.181 1.00 30.44 387 ARG A N 1
ATOM 2940 C CA . ARG A 1 387 ? -23.766 4.402 36.883 1.00 30.44 387 ARG A CA 1
ATOM 2941 C C . ARG A 1 387 ? -25.156 4.108 36.317 1.00 30.44 387 ARG A C 1
ATOM 2943 O O . ARG A 1 387 ? -25.333 4.328 35.120 1.00 30.44 387 ARG A O 1
ATOM 2950 N N . PRO A 1 388 ? -26.118 3.631 37.114 1.00 32.84 388 PRO A N 1
ATOM 2951 C CA . PRO A 1 388 ? -27.525 3.765 36.792 1.00 32.84 388 PRO A CA 1
ATOM 2952 C C . PRO A 1 388 ? -28.046 5.023 37.489 1.00 32.84 388 PRO A C 1
ATOM 2954 O O . PRO A 1 388 ? -27.928 5.128 38.700 1.00 32.84 388 PRO A O 1
ATOM 2957 N N . GLU A 1 389 ? -28.546 5.985 36.722 1.00 31.92 389 GLU A N 1
ATOM 2958 C CA . GLU A 1 389 ? -29.595 6.934 37.125 1.00 31.92 389 GLU A CA 1
ATOM 2959 C C . GLU A 1 389 ? -29.746 7.954 36.001 1.00 31.92 389 GLU A C 1
ATOM 2961 O O . GLU A 1 389 ? -28.841 8.753 35.763 1.00 31.92 389 GLU A O 1
ATOM 2966 N N . LEU A 1 390 ? -30.858 7.840 35.271 1.00 32.41 390 LEU A N 1
ATOM 2967 C CA . LEU A 1 390 ? -31.685 8.908 34.691 1.00 32.41 390 LEU A CA 1
ATOM 2968 C C . LEU A 1 390 ? -32.576 8.288 33.602 1.00 32.41 390 LEU A C 1
ATOM 2970 O O . LEU A 1 390 ? -32.427 8.582 32.424 1.00 32.41 390 LEU A O 1
ATOM 2974 N N . ASP A 1 391 ? -33.505 7.428 34.022 1.00 27.84 391 ASP A N 1
ATOM 2975 C CA . ASP A 1 391 ? -34.654 7.006 33.213 1.00 27.84 391 ASP A CA 1
ATOM 2976 C C . ASP A 1 391 ? -35.934 7.251 34.017 1.00 27.84 391 ASP A C 1
ATOM 2978 O O . ASP A 1 391 ? -36.663 6.341 34.381 1.00 27.84 391 ASP A O 1
ATOM 2982 N N . HIS A 1 392 ? -36.195 8.520 34.316 1.00 29.58 392 HIS A N 1
ATOM 2983 C CA . HIS A 1 392 ? -37.541 9.025 34.559 1.00 29.58 392 HIS A CA 1
ATOM 2984 C C . HIS A 1 392 ? -37.559 10.476 34.099 1.00 29.58 392 HIS A C 1
ATOM 2986 O O . HIS A 1 392 ? -37.064 11.343 34.811 1.00 29.58 392 HIS A O 1
ATOM 2992 N N . LEU A 1 393 ? -38.066 10.718 32.886 1.00 28.97 393 LEU A N 1
ATOM 2993 C CA . LEU A 1 393 ? -38.973 11.817 32.533 1.00 28.97 393 LEU A CA 1
ATOM 2994 C C . LEU A 1 393 ? -39.113 11.916 31.004 1.00 28.97 393 LEU A C 1
ATOM 2996 O O . LEU A 1 393 ? -38.133 12.003 30.272 1.00 28.97 393 LEU A O 1
ATOM 3000 N N . HIS A 1 394 ? -40.376 11.972 30.576 1.00 27.69 394 HIS A N 1
ATOM 3001 C CA . HIS A 1 394 ? -40.884 12.313 29.242 1.00 27.69 394 HIS A CA 1
ATOM 3002 C C . HIS A 1 394 ? -41.071 11.184 28.222 1.00 27.69 394 HIS A C 1
ATOM 3004 O O . HIS A 1 394 ? -40.453 11.109 27.164 1.00 27.69 394 HIS A O 1
ATOM 3010 N N . SER A 1 395 ? -42.114 10.401 28.497 1.00 26.05 395 SER A N 1
ATOM 3011 C CA . SER A 1 395 ? -43.118 10.043 27.497 1.00 26.05 395 SER A CA 1
ATOM 3012 C C . SER A 1 395 ? -43.752 11.292 26.861 1.00 26.05 395 SER A C 1
ATOM 3014 O O . SER A 1 395 ? -44.195 12.187 27.582 1.00 26.05 395 SER A O 1
ATOM 3016 N N . GLY A 1 396 ? -43.890 11.286 25.533 1.00 25.53 396 GLY A N 1
ATOM 3017 C CA . GLY A 1 396 ? -44.856 12.118 24.811 1.00 25.53 396 GLY A CA 1
ATOM 3018 C C . GLY A 1 396 ? -44.244 13.185 23.907 1.00 25.53 396 GLY A C 1
ATOM 3019 O O . GLY A 1 396 ? -44.007 14.299 24.344 1.00 25.53 396 GLY A O 1
ATOM 3020 N N . HIS A 1 397 ? -44.034 12.846 22.634 1.00 27.72 397 HIS A N 1
ATOM 3021 C CA . HIS A 1 397 ? -44.653 13.542 21.499 1.00 27.72 397 HIS A CA 1
ATOM 3022 C C . HIS A 1 397 ? -44.247 12.862 20.184 1.00 27.72 397 HIS A C 1
ATOM 3024 O O . HIS A 1 397 ? -43.078 12.784 19.816 1.00 27.72 397 HIS A O 1
ATOM 3030 N N . ALA A 1 398 ? -45.257 12.368 19.472 1.00 28.17 398 ALA A N 1
ATOM 3031 C CA . ALA A 1 398 ? -45.185 12.118 18.043 1.00 28.17 398 ALA A CA 1
ATOM 3032 C C . ALA A 1 398 ? -44.986 13.447 17.288 1.00 28.17 398 ALA A C 1
ATOM 3034 O O . ALA A 1 398 ? -45.459 14.475 17.766 1.00 28.17 398 ALA A O 1
ATOM 3035 N N . VAL A 1 399 ? -44.348 13.412 16.108 1.00 29.14 399 VAL A N 1
ATOM 3036 C CA . VAL A 1 399 ? -44.846 13.983 14.832 1.00 29.14 399 VAL A CA 1
ATOM 3037 C C . VAL A 1 399 ? -43.760 13.950 13.734 1.00 29.14 399 VAL A C 1
ATOM 3039 O O . VAL A 1 399 ? -42.615 14.344 13.923 1.00 29.14 399 VAL A O 1
ATOM 3042 N N . ALA A 1 400 ? -44.205 13.424 12.590 1.00 26.59 400 ALA A N 1
ATOM 3043 C CA . ALA A 1 400 ? -43.871 13.616 11.174 1.00 26.59 400 ALA A CA 1
ATOM 3044 C C . ALA A 1 400 ? -42.628 14.403 10.677 1.00 26.59 400 ALA A C 1
ATOM 3046 O O . ALA A 1 400 ? -42.313 15.502 11.110 1.00 26.59 400 ALA A O 1
ATOM 3047 N N . HIS A 1 401 ? -42.059 13.832 9.602 1.00 26.91 401 HIS A N 1
ATOM 3048 C CA . HIS A 1 401 ? -41.528 14.436 8.365 1.00 26.91 401 HIS A CA 1
ATOM 3049 C C . HIS A 1 401 ? -41.006 15.888 8.355 1.00 26.91 401 HIS A C 1
ATOM 3051 O O . HIS A 1 401 ? -41.763 16.832 8.539 1.00 26.91 401 HIS A O 1
ATOM 3057 N N . GLY A 1 402 ? -39.791 16.083 7.815 1.00 24.42 402 GLY A N 1
ATOM 3058 C CA . GLY A 1 402 ? -39.475 17.346 7.134 1.00 24.42 402 GLY A CA 1
ATOM 3059 C C . GLY A 1 402 ? -37.999 17.663 6.904 1.00 24.42 402 GLY A C 1
ATOM 3060 O O . GLY A 1 402 ? -37.308 18.123 7.799 1.00 24.42 402 GLY A O 1
ATOM 3061 N N . ARG A 1 403 ? -37.558 17.457 5.657 1.00 25.55 403 ARG A N 1
ATOM 3062 C CA . ARG A 1 403 ? -36.462 18.123 4.919 1.00 25.55 403 ARG A CA 1
ATOM 3063 C C . ARG A 1 403 ? -35.655 19.199 5.676 1.00 25.55 403 ARG A C 1
ATOM 3065 O O . ARG A 1 403 ? -36.149 20.288 5.951 1.00 25.55 403 ARG A O 1
ATOM 3072 N N . VAL A 1 404 ? -34.353 18.951 5.825 1.00 27.00 404 VAL A N 1
ATOM 3073 C CA . VAL A 1 404 ? -33.355 19.952 6.230 1.00 27.00 404 VAL A CA 1
ATOM 3074 C C . VAL A 1 404 ? -33.176 20.980 5.104 1.00 27.00 404 VAL A C 1
ATOM 3076 O O . VAL A 1 404 ? -32.569 20.692 4.073 1.00 27.00 404 VAL A O 1
ATOM 3079 N N . ARG A 1 405 ? -33.720 22.189 5.296 1.00 25.05 405 ARG A N 1
ATOM 3080 C CA . ARG A 1 405 ? -33.344 23.392 4.540 1.00 25.05 405 ARG A CA 1
ATOM 3081 C C . ARG A 1 405 ? -32.149 24.053 5.225 1.00 25.05 405 ARG A C 1
ATOM 3083 O O . ARG A 1 405 ? -32.232 24.455 6.381 1.00 25.05 405 ARG A O 1
ATOM 3090 N N . LEU A 1 406 ? -31.065 24.191 4.470 1.00 28.92 406 LEU A N 1
ATOM 3091 C CA . LEU A 1 406 ? -29.912 25.033 4.778 1.00 28.92 406 LEU A CA 1
ATOM 3092 C C . LEU A 1 406 ? -30.352 26.506 4.885 1.00 28.92 406 LEU A C 1
ATOM 3094 O O . LEU A 1 406 ? -31.088 26.990 4.023 1.00 28.92 406 LEU A O 1
ATOM 3098 N N . ARG A 1 407 ? -29.868 27.236 5.897 1.00 24.56 407 ARG A N 1
ATOM 3099 C CA . ARG A 1 407 ? -29.843 28.709 5.893 1.00 24.56 407 ARG A CA 1
ATOM 3100 C C . ARG A 1 407 ? -28.397 29.204 6.004 1.00 24.56 407 ARG A C 1
ATOM 3102 O O . ARG A 1 407 ? -27.637 28.627 6.782 1.00 24.56 407 ARG A O 1
ATOM 3109 N N . PRO A 1 408 ? -28.013 30.244 5.243 1.00 29.33 408 PRO A N 1
ATOM 3110 C CA . PRO A 1 408 ? -26.643 30.720 5.187 1.00 29.33 408 PRO A CA 1
ATOM 3111 C C . PRO A 1 408 ? -26.349 31.798 6.237 1.00 29.33 408 PRO A C 1
ATOM 3113 O O . PRO A 1 408 ? -27.219 32.539 6.691 1.00 29.33 408 PRO A O 1
ATOM 3116 N N . SER A 1 409 ? -25.064 31.874 6.561 1.00 28.95 409 SER A N 1
ATOM 3117 C CA . SER A 1 409 ? -24.361 32.876 7.356 1.00 28.95 409 SER A CA 1
ATOM 3118 C C . SER A 1 409 ? -24.576 34.321 6.891 1.00 28.95 409 SER A C 1
ATOM 3120 O O . SER A 1 409 ? -24.398 34.608 5.706 1.00 28.95 409 SER A O 1
ATOM 3122 N N . ARG A 1 410 ? -24.767 35.253 7.835 1.00 27.94 410 ARG A N 1
ATOM 3123 C CA . ARG A 1 410 ? -24.331 36.653 7.694 1.00 27.94 410 ARG A CA 1
ATOM 3124 C C . ARG A 1 410 ? -23.755 37.179 9.013 1.00 27.94 410 ARG A C 1
ATOM 3126 O O . ARG A 1 410 ? -24.355 37.027 10.070 1.00 27.94 410 ARG A O 1
ATOM 3133 N N . ARG A 1 411 ? -22.545 37.735 8.893 1.00 28.61 411 ARG A N 1
ATOM 3134 C CA . ARG A 1 411 ? -21.857 38.636 9.832 1.00 28.61 411 ARG A CA 1
ATOM 3135 C C . ARG A 1 411 ? -22.592 39.988 9.903 1.00 28.61 411 ARG A C 1
ATOM 3137 O O . ARG A 1 411 ? -23.353 40.265 8.980 1.00 28.61 411 ARG A O 1
ATOM 3144 N N . LEU A 1 412 ? -22.197 40.808 10.892 1.00 28.44 412 LEU A N 1
ATOM 3145 C CA . LEU A 1 412 ? -22.628 42.181 11.257 1.00 28.44 412 LEU A CA 1
ATOM 3146 C C . LEU A 1 412 ? -23.719 42.150 12.351 1.00 28.44 412 LEU A C 1
ATOM 3148 O O . LEU A 1 412 ? -24.693 41.430 12.201 1.00 28.44 412 LEU A O 1
ATOM 3152 N N . ASP A 1 413 ? -23.604 42.775 13.527 1.00 26.44 413 ASP A N 1
ATOM 3153 C CA . ASP A 1 413 ? -22.807 43.935 13.933 1.00 26.44 413 ASP A CA 1
ATOM 3154 C C . ASP A 1 413 ? -22.386 43.872 15.411 1.00 26.44 413 ASP A C 1
ATOM 3156 O O . ASP A 1 413 ? -23.141 43.459 16.293 1.00 26.44 413 ASP A O 1
ATOM 3160 N N . ARG A 1 414 ? -21.161 44.335 15.682 1.00 26.05 414 ARG A N 1
ATOM 3161 C CA . ARG A 1 414 ? -20.760 44.864 16.990 1.00 26.05 414 ARG A CA 1
ATOM 3162 C C . ARG A 1 414 ? -21.090 46.358 17.000 1.00 26.05 414 ARG A C 1
ATOM 3164 O O . ARG A 1 414 ? -20.793 47.033 16.025 1.00 26.05 414 ARG A O 1
ATOM 3171 N N . ALA A 1 415 ? -21.533 46.829 18.166 1.00 25.27 415 ALA A N 1
ATOM 3172 C CA . ALA A 1 415 ? -21.619 48.224 18.615 1.00 25.27 415 ALA A CA 1
ATOM 3173 C C . ALA A 1 415 ? -22.933 48.985 18.345 1.00 25.27 415 ALA A C 1
ATOM 3175 O O . ALA A 1 415 ? -23.012 49.804 17.444 1.00 25.27 415 ALA A O 1
ATOM 3176 N N . VAL A 1 416 ? -23.894 48.812 19.261 1.00 28.39 416 VAL A N 1
ATOM 3177 C CA . VAL A 1 416 ? -24.715 49.901 19.834 1.00 28.39 416 VAL A CA 1
ATOM 3178 C C . VAL A 1 416 ? -24.862 49.562 21.328 1.00 28.39 416 VAL A C 1
ATOM 3180 O O . VAL A 1 416 ? -25.433 48.538 21.681 1.00 28.39 416 VAL A O 1
ATOM 3183 N N . GLN A 1 417 ? -23.985 50.118 22.165 1.00 26.52 417 GLN A N 1
ATOM 3184 C CA . GLN A 1 417 ? -24.295 51.189 23.124 1.00 26.52 417 GLN A CA 1
ATOM 3185 C C . GLN A 1 417 ? -25.300 50.814 24.230 1.00 26.52 417 GLN A C 1
ATOM 3187 O O . GLN A 1 417 ? -26.499 50.703 24.017 1.00 26.52 417 GLN A O 1
ATOM 3192 N N . GLN A 1 418 ? -24.739 50.673 25.437 1.00 25.91 418 GLN A N 1
ATOM 3193 C CA . GLN A 1 418 ? -25.136 51.407 26.646 1.00 25.91 418 GLN A CA 1
ATOM 3194 C C . GLN A 1 418 ? -26.638 51.654 26.871 1.00 25.91 418 GLN A C 1
ATOM 3196 O O . GLN A 1 418 ? -27.162 52.671 26.455 1.00 25.91 418 GLN A O 1
ATOM 3201 N N . HIS A 1 419 ? -27.261 50.776 27.654 1.00 29.20 419 HIS A N 1
ATOM 3202 C CA . HIS A 1 419 ? -28.288 51.035 28.679 1.00 29.20 419 HIS A CA 1
ATOM 3203 C C . HIS A 1 419 ? -28.512 49.683 29.384 1.00 29.20 419 HIS A C 1
ATOM 3205 O O . HIS A 1 419 ? -28.527 48.653 28.727 1.00 29.20 419 HIS A O 1
ATOM 3211 N N . GLY A 1 420 ? -28.669 49.516 30.687 1.00 26.34 420 GLY A N 1
ATOM 3212 C CA . GLY A 1 420 ? -28.618 50.368 31.857 1.00 26.34 420 GLY A CA 1
ATOM 3213 C C . GLY A 1 420 ? -28.612 49.407 33.053 1.00 26.34 420 GLY A C 1
ATOM 3214 O O . GLY A 1 420 ? -29.070 48.266 32.957 1.00 26.34 420 GLY A O 1
ATOM 3215 N N . ALA A 1 421 ? -28.017 49.843 34.157 1.00 26.22 421 ALA A N 1
ATOM 3216 C CA . ALA A 1 421 ? -28.017 49.127 35.422 1.00 26.22 421 ALA A CA 1
ATOM 3217 C C . ALA A 1 421 ? -29.441 48.727 35.850 1.00 26.22 421 ALA A C 1
ATOM 3219 O O . ALA A 1 421 ? -30.381 49.460 35.564 1.00 26.22 421 ALA A O 1
ATOM 3220 N N . VAL A 1 422 ? -29.558 47.593 36.553 1.00 28.22 422 VAL A N 1
ATOM 3221 C CA . VAL A 1 422 ? -30.520 47.272 37.634 1.00 28.22 422 VAL A CA 1
ATOM 3222 C C . VAL A 1 422 ? -30.713 45.753 37.675 1.00 28.22 422 VAL A C 1
ATOM 3224 O O . VAL A 1 422 ? -31.429 45.179 36.862 1.00 28.22 422 VAL A O 1
ATOM 3227 N N . ARG A 1 423 ? -30.037 45.114 38.640 1.00 30.39 423 ARG A N 1
ATOM 3228 C CA . ARG A 1 423 ? -30.503 43.991 39.493 1.00 30.39 423 ARG A CA 1
ATOM 3229 C C . ARG A 1 423 ? -29.315 43.275 40.147 1.00 30.39 423 ARG A C 1
ATOM 3231 O O . ARG A 1 423 ? -29.131 42.068 40.038 1.00 30.39 423 ARG A O 1
ATOM 3238 N N . ALA A 1 424 ? -28.529 44.045 40.896 1.00 30.50 424 ALA A N 1
ATOM 3239 C CA . ALA A 1 424 ? -27.890 43.555 42.109 1.00 30.50 424 ALA A CA 1
ATOM 3240 C C . ALA A 1 424 ? -28.890 43.817 43.243 1.00 30.50 424 ALA A C 1
ATOM 3242 O O . ALA A 1 424 ? -29.069 44.955 43.660 1.00 30.50 424 ALA A O 1
ATOM 3243 N N . GLY A 1 425 ? -29.639 42.791 43.645 1.00 31.70 425 GLY A N 1
ATOM 3244 C CA . GLY A 1 425 ? -30.710 42.954 44.629 1.00 31.70 425 GLY A CA 1
ATOM 3245 C C . GLY A 1 425 ? -31.672 41.778 44.658 1.00 31.70 425 GLY A C 1
ATOM 3246 O O . GLY A 1 425 ? -32.863 41.979 44.491 1.00 31.70 425 GLY A O 1
ATOM 3247 N N . GLN A 1 426 ? -31.161 40.546 44.778 1.00 30.91 426 GLN A N 1
ATOM 3248 C CA . GLN A 1 426 ? -32.001 39.367 45.060 1.00 30.91 426 GLN A CA 1
ATOM 3249 C C . GLN A 1 426 ? -31.200 38.148 45.564 1.00 30.91 426 GLN A C 1
ATOM 3251 O O . GLN A 1 426 ? -31.532 37.002 45.280 1.00 30.91 426 GLN A O 1
ATOM 3256 N N . ARG A 1 427 ? -30.114 38.373 46.322 1.00 32.66 427 ARG A N 1
ATOM 3257 C CA . ARG A 1 427 ? -29.333 37.293 46.969 1.00 32.66 427 ARG A CA 1
ATOM 3258 C C . ARG A 1 427 ? -28.981 37.576 48.433 1.00 32.66 427 ARG A C 1
ATOM 3260 O O . ARG A 1 427 ? -27.918 37.189 48.898 1.00 32.66 427 ARG A O 1
ATOM 3267 N N . LEU A 1 428 ? -29.881 38.233 49.162 1.00 31.06 428 LEU A N 1
ATOM 3268 C CA . LEU A 1 428 ? -29.739 38.520 50.595 1.00 31.06 428 LEU A CA 1
ATOM 3269 C C . LEU A 1 428 ? -31.118 38.484 51.277 1.00 31.06 428 LEU A C 1
ATOM 3271 O O . LEU A 1 428 ? -31.592 39.506 51.747 1.00 31.06 428 LEU A O 1
ATOM 3275 N N . ALA A 1 429 ? -31.802 37.331 51.266 1.00 31.53 429 ALA A N 1
ATOM 3276 C CA . ALA A 1 429 ? -33.033 37.142 52.055 1.00 31.53 429 ALA A CA 1
ATOM 3277 C C . ALA A 1 429 ? -33.482 35.672 52.235 1.00 31.53 429 ALA A C 1
ATOM 3279 O O . ALA A 1 429 ? -34.673 35.420 52.322 1.00 31.53 429 ALA A O 1
ATOM 3280 N N . VAL A 1 430 ? -32.580 34.678 52.276 1.00 35.66 430 VAL A N 1
ATOM 3281 C CA . VAL A 1 430 ? -32.939 33.302 52.719 1.00 35.66 430 VAL A CA 1
ATOM 3282 C C . VAL A 1 430 ? -31.773 32.671 53.494 1.00 35.66 430 VAL A C 1
ATOM 3284 O O . VAL A 1 430 ? -31.318 31.567 53.219 1.00 35.66 430 VAL A O 1
ATOM 3287 N N . ARG A 1 431 ? -31.214 33.426 54.445 1.00 30.30 431 ARG A N 1
ATOM 3288 C CA . ARG A 1 431 ? -30.175 32.940 55.373 1.00 30.30 431 ARG A CA 1
ATOM 3289 C C . ARG A 1 431 ? -30.496 33.307 56.827 1.00 30.30 431 ARG A C 1
ATOM 3291 O O . ARG A 1 431 ? -29.599 33.598 57.608 1.00 30.30 431 ARG A O 1
ATOM 3298 N N . GLN A 1 432 ? -31.788 33.311 57.157 1.00 31.95 432 GLN A N 1
ATOM 3299 C CA . GLN A 1 432 ? -32.337 33.477 58.505 1.00 31.95 432 GLN A CA 1
ATOM 3300 C C . GLN A 1 432 ? -33.570 32.576 58.664 1.00 31.95 432 GLN A C 1
ATOM 3302 O O . GLN A 1 432 ? -34.699 33.026 58.533 1.00 31.95 432 GLN A O 1
ATOM 3307 N N . ALA A 1 433 ? -33.329 31.284 58.866 1.00 31.11 433 ALA A N 1
ATOM 3308 C CA . ALA A 1 433 ? -34.236 30.335 59.515 1.00 31.11 433 ALA A CA 1
ATOM 3309 C C . ALA A 1 433 ? -33.449 29.027 59.659 1.00 31.11 433 ALA A C 1
ATOM 3311 O O . ALA A 1 433 ? -33.488 28.156 58.793 1.00 31.11 433 ALA A O 1
ATOM 3312 N N . GLY A 1 434 ? -32.611 28.959 60.693 1.00 26.44 434 GLY A N 1
ATOM 3313 C CA . GLY A 1 434 ? -31.917 27.730 61.049 1.00 26.44 434 GLY A CA 1
ATOM 3314 C C . GLY A 1 434 ? -32.893 26.749 61.679 1.00 26.44 434 GLY A C 1
ATOM 3315 O O . GLY A 1 434 ? -33.532 27.110 62.657 1.00 26.44 434 GLY A O 1
ATOM 3316 N N . LEU A 1 435 ? -32.967 25.535 61.139 1.00 31.77 435 LEU A N 1
ATOM 3317 C CA . LEU A 1 435 ? -33.344 24.325 61.865 1.00 31.77 435 LEU A CA 1
ATOM 3318 C C . LEU A 1 435 ? -32.576 23.146 61.253 1.00 31.77 435 LEU A C 1
ATOM 3320 O O . LEU A 1 435 ? -32.683 22.849 60.063 1.00 31.77 435 LEU A O 1
ATOM 3324 N N . GLU A 1 436 ? -31.737 22.544 62.088 1.00 31.75 436 GLU A N 1
ATOM 3325 C CA . GLU A 1 436 ? -31.019 21.293 61.867 1.00 31.75 436 GLU A CA 1
ATOM 3326 C C . GLU A 1 436 ? -31.988 20.097 61.877 1.00 31.75 436 GLU A C 1
ATOM 3328 O O . GLU A 1 436 ? -32.968 20.114 62.617 1.00 31.75 436 GLU A O 1
ATOM 3333 N N . GLN A 1 437 ? -31.674 19.041 61.113 1.00 27.73 437 GLN A N 1
ATOM 3334 C CA . GLN A 1 437 ? -31.421 17.663 61.594 1.00 27.73 437 GLN A CA 1
ATOM 3335 C C . GLN A 1 437 ? -31.680 16.591 60.509 1.00 27.73 437 GLN A C 1
ATOM 3337 O O . GLN A 1 437 ? -32.637 16.635 59.745 1.00 27.73 437 GLN A O 1
ATOM 3342 N N . SER A 1 438 ? -30.796 15.592 60.485 1.00 25.41 438 SER A N 1
ATOM 3343 C CA . SER A 1 438 ? -30.938 14.244 59.896 1.00 25.41 438 SER A CA 1
ATOM 3344 C C . SER A 1 438 ? -30.341 13.255 60.923 1.00 25.41 438 SER A C 1
ATOM 3346 O O . SER A 1 438 ? -29.629 13.746 61.805 1.00 25.41 438 SER A O 1
ATOM 3348 N N . PRO A 1 439 ? -30.391 11.909 60.789 1.00 36.69 439 PRO A N 1
ATOM 3349 C CA . PRO A 1 439 ? -31.285 10.992 60.060 1.00 36.69 439 PRO A CA 1
ATOM 3350 C C . PRO A 1 439 ? -31.722 9.770 60.940 1.00 36.69 439 PRO A C 1
ATOM 3352 O O . PRO A 1 439 ? -31.274 9.630 62.070 1.00 36.69 439 PRO A O 1
ATOM 3355 N N . ARG A 1 440 ? -32.473 8.808 60.365 1.00 26.38 440 ARG A N 1
ATOM 3356 C CA . ARG A 1 440 ? -32.754 7.428 60.865 1.00 26.38 440 ARG A CA 1
ATOM 3357 C C . ARG A 1 440 ? -33.699 7.267 62.068 1.00 26.38 440 ARG A C 1
ATOM 3359 O O . ARG A 1 440 ? -33.268 7.374 63.204 1.00 26.38 440 ARG A O 1
ATOM 3366 N N . GLN A 1 441 ? -34.920 6.804 61.794 1.00 26.80 441 GLN A N 1
ATOM 3367 C CA . GLN A 1 441 ? -35.658 5.729 62.490 1.00 26.80 441 GLN A CA 1
ATOM 3368 C C . GLN A 1 441 ? -37.073 5.659 61.891 1.00 26.80 441 GLN A C 1
ATOM 3370 O O . GLN A 1 441 ? -37.493 6.605 61.232 1.00 26.80 441 GLN A O 1
ATOM 3375 N N . VAL A 1 442 ? -37.791 4.557 62.129 1.00 29.12 442 VAL A N 1
ATOM 3376 C CA . VAL A 1 442 ? -39.117 4.207 61.573 1.00 29.12 442 VAL A CA 1
ATOM 3377 C C . VAL A 1 442 ? -38.983 3.749 60.103 1.00 29.12 442 VAL A C 1
ATOM 3379 O O . VAL A 1 442 ? -38.681 4.544 59.226 1.00 29.12 442 VAL A O 1
ATOM 3382 N N . TRP A 1 443 ? -39.050 2.467 59.737 1.00 28.59 443 TRP A N 1
ATOM 3383 C CA . TRP A 1 443 ? -40.110 1.495 60.007 1.00 28.59 443 TRP A CA 1
ATOM 3384 C C . TRP A 1 443 ? -39.568 0.047 60.000 1.00 28.59 443 TRP A C 1
ATOM 3386 O O . TRP A 1 443 ? -39.239 -0.493 58.948 1.00 28.59 443 TRP A O 1
ATOM 3396 N N . GLU A 1 444 ? -39.547 -0.593 61.169 1.00 26.67 444 GLU A N 1
ATOM 3397 C CA . GLU A 1 444 ? -39.685 -2.045 61.342 1.00 26.67 444 GLU A CA 1
ATOM 3398 C C . GLU A 1 444 ? -41.004 -2.258 62.100 1.00 26.67 444 GLU A C 1
ATOM 3400 O O . GLU A 1 444 ? -41.134 -1.775 63.224 1.00 26.67 444 GLU A O 1
ATOM 3405 N N . SER A 1 445 ? -42.007 -2.887 61.476 1.00 26.98 445 SER A N 1
ATOM 3406 C CA . SER A 1 445 ? -43.084 -3.677 62.122 1.00 26.98 445 SER A CA 1
ATOM 3407 C C . SER A 1 445 ? -44.223 -3.998 61.142 1.00 26.98 445 SER A C 1
ATOM 3409 O O . SER A 1 445 ? -45.163 -3.230 60.975 1.00 26.98 445 SER A O 1
ATOM 3411 N N . ALA A 1 446 ? -44.123 -5.163 60.501 1.00 30.36 446 ALA A N 1
ATOM 3412 C CA . ALA A 1 446 ? -45.219 -6.041 60.056 1.00 30.36 446 ALA A CA 1
ATOM 3413 C C . ALA A 1 446 ? -44.518 -7.274 59.446 1.00 30.36 446 ALA A C 1
ATOM 3415 O O . ALA A 1 446 ? -43.833 -7.148 58.438 1.00 30.36 446 ALA A O 1
ATOM 3416 N N . GLY A 1 447 ? -44.422 -8.422 60.125 1.00 26.52 447 GLY A N 1
ATOM 3417 C CA . GLY A 1 447 ? -45.546 -9.336 60.367 1.00 26.52 447 GLY A CA 1
ATOM 3418 C C . GLY A 1 447 ? -45.859 -10.055 59.049 1.00 26.52 447 GLY A C 1
ATOM 3419 O O . GLY A 1 447 ? -46.501 -9.464 58.195 1.00 26.52 447 GLY A O 1
ATOM 3420 N N . SER A 1 448 ? -45.182 -11.160 58.723 1.00 28.55 448 SER A N 1
ATOM 3421 C CA . SER A 1 448 ? -45.528 -12.563 59.044 1.00 28.55 448 SER A CA 1
ATOM 3422 C C . SER A 1 448 ? -46.042 -13.306 57.797 1.00 28.55 448 SER A C 1
ATOM 3424 O O . SER A 1 448 ? -46.806 -12.752 57.020 1.00 28.55 448 SER A O 1
ATOM 3426 N N . ASP A 1 449 ? -45.608 -14.563 57.660 1.00 29.39 449 ASP A N 1
ATOM 3427 C CA . ASP A 1 449 ? -46.152 -15.640 56.813 1.00 29.39 449 ASP A CA 1
ATOM 3428 C C . ASP A 1 449 ? -45.982 -15.591 55.280 1.00 29.39 449 ASP A C 1
ATOM 3430 O O . ASP A 1 449 ? -46.747 -14.982 54.546 1.00 29.39 449 ASP A O 1
ATOM 3434 N N . HIS A 1 450 ? -45.014 -16.358 54.761 1.00 31.00 450 HIS A N 1
ATOM 3435 C CA . HIS A 1 450 ? -45.279 -17.714 54.246 1.00 31.00 450 HIS A CA 1
ATOM 3436 C C . HIS A 1 450 ? -44.017 -18.337 53.619 1.00 31.00 450 HIS A C 1
ATOM 3438 O O . HIS A 1 450 ? -43.429 -17.817 52.673 1.00 31.00 450 HIS A O 1
ATOM 3444 N N . ARG A 1 451 ? -43.627 -19.511 54.133 1.00 29.17 451 ARG A N 1
ATOM 3445 C CA . ARG A 1 451 ? -42.794 -20.493 53.427 1.00 29.17 451 ARG A CA 1
ATOM 3446 C C . ARG A 1 451 ? -43.720 -21.400 52.617 1.00 29.17 451 ARG A C 1
ATOM 3448 O O . ARG A 1 451 ? -44.634 -21.956 53.211 1.00 29.17 451 ARG A O 1
ATOM 3455 N N . PHE A 1 452 ? -43.418 -21.635 51.344 1.00 30.80 452 PHE A N 1
ATOM 3456 C CA . PHE A 1 452 ? -43.678 -22.920 50.689 1.00 30.80 452 PHE A CA 1
ATOM 3457 C C . PHE A 1 452 ? -42.602 -23.179 49.630 1.00 30.80 452 PHE A C 1
ATOM 3459 O O . PHE A 1 452 ? -42.376 -22.376 48.729 1.00 30.80 452 PHE A O 1
ATOM 3466 N N . ALA A 1 453 ? -41.907 -24.298 49.815 1.00 32.53 453 ALA A N 1
ATOM 3467 C CA . ALA A 1 453 ? -41.085 -24.969 48.821 1.00 32.53 453 ALA A CA 1
ATOM 3468 C C . ALA A 1 453 ? -41.981 -25.841 47.929 1.00 32.53 453 ALA A C 1
ATOM 3470 O O . ALA A 1 453 ? -43.024 -26.266 48.414 1.00 32.53 453 ALA A O 1
ATOM 3471 N N . LEU A 1 454 ? -41.542 -26.108 46.693 1.00 33.91 454 LEU A N 1
ATOM 3472 C CA . LEU A 1 454 ? -41.742 -27.299 45.835 1.00 33.91 454 LEU A CA 1
ATOM 3473 C C . LEU A 1 454 ? -41.019 -26.954 44.507 1.00 33.91 454 LEU A C 1
ATOM 3475 O O . LEU A 1 454 ? -41.351 -25.952 43.884 1.00 33.91 454 LEU A O 1
ATOM 3479 N N . ASN A 1 455 ? -39.822 -27.485 44.236 1.00 30.53 455 ASN A N 1
ATOM 3480 C CA . ASN A 1 455 ? -39.569 -28.714 43.469 1.00 30.53 455 ASN A CA 1
ATOM 3481 C C . ASN A 1 455 ? -40.473 -28.879 42.238 1.00 30.53 455 ASN A C 1
ATOM 3483 O O . ASN A 1 455 ? -41.600 -29.335 42.394 1.00 30.53 455 ASN A O 1
ATOM 3487 N N . GLU A 1 456 ? -39.925 -28.565 41.060 1.00 37.72 456 GLU A N 1
ATOM 3488 C CA . GLU A 1 456 ? -39.785 -29.450 39.885 1.00 37.72 456 GLU A CA 1
ATOM 3489 C C . GLU A 1 456 ? -38.607 -28.982 39.017 1.00 37.72 456 GLU A C 1
ATOM 3491 O O . GLU A 1 456 ? -38.397 -27.747 38.923 1.00 37.72 456 GLU A O 1
#

Foldseek 3Di:
DVLLVLLCLQQVLQLLLLVLVVVLLVLLLVLLVVQDPLLNVLSVLLVLVLVLLVLLLVLLLLLLQLVLLLCLLQVNLLLSLLSLVLSLVVLLVSLVVQLVVLVVCVLVSCVVVPDDPVSSVVNSLLSNLLSLLSSLVSLLSSLCSNCLLNVNSNVSSVLSNQLSVQLSVQSNCQCCVPPPRDNPNSVSNSVSSSVSSVVSSVVSCCCQCPVCCVPSVSVDDRDNDPVSSVVSVVSSNVSSVVSSVVSVVVVVVLVVQVVVDDLSSLLVVLLVVLLSSLVSSLLSLLSSLLNQLSSCVSNVNNVVNVVSLVSSLVVSLVVLLVVLVCLLVCLQVSLCVSDVDPSNSVSNNVSSNVSSVVSSVVSNVSSVVSVVVPPPVVVVDDDDPDDDDDPDDDDDDDDDDDDDDDDDDDDDDDDDDDDDDDDPDDDPDDPPDDDDDDDDDDDDDDDDDDDDDDDD

Organism: NCBI:txid425004

Mean predicted aligned error: 12.63 Å

Nearest PDB structures (foldseek):
  6z70-assembly1_A  TM=9.369E-01  e=5.486E-14  Aquifex aeolicus VF5
  7php-assembly1_A  TM=9.053E-01  e=2.461E-13  Vibrio cholerae RC385
  3vvr-assembly1_A  TM=7.846E-01  e=1.347E-11  Pyrococcus furiosus
  6fhz-assembly1_A  TM=6.797E-01  e=3.596E-09  Pyrococcus furiosus DSM 3638
  5c6n-assembly1_A  TM=8.233E-01  e=5.820E-07  Halalkalibacterium halodurans C-125

Solvent-accessible surface area (backbone atoms only — not comparable to full-atom values): 24755 Å² total; per-residue (Å²): 113,70,66,59,53,55,45,46,64,32,14,53,31,34,20,51,28,48,42,35,56,53,55,36,54,53,52,47,50,60,58,44,50,72,74,32,73,63,49,41,52,40,51,53,57,45,47,56,54,50,50,56,55,48,34,50,53,42,9,49,26,54,40,40,20,38,56,29,2,22,22,48,32,52,69,38,44,66,61,29,43,34,50,49,54,50,50,51,52,52,48,50,56,50,35,50,53,54,46,53,59,47,72,74,41,46,51,56,55,38,44,73,72,70,47,54,72,70,51,27,67,69,30,34,65,33,46,48,40,43,50,56,19,45,47,36,39,55,52,36,44,43,49,41,20,46,38,32,13,70,66,42,22,57,60,46,21,52,49,37,47,52,30,32,51,43,23,52,52,35,23,58,32,29,31,62,25,44,98,85,41,66,68,43,41,70,49,15,42,23,50,16,45,27,53,22,23,50,52,42,30,52,50,46,51,44,45,46,58,50,67,40,21,83,81,58,51,52,70,60,85,51,85,83,48,70,68,58,50,53,49,51,53,52,48,15,50,56,41,13,50,53,42,43,50,52,53,54,50,50,52,53,51,51,61,59,41,60,74,66,40,70,58,52,40,54,18,48,55,53,32,50,55,57,46,50,64,56,46,29,57,26,51,9,33,13,51,27,22,18,22,53,24,21,21,27,46,28,58,68,36,55,68,57,20,52,50,47,36,49,53,38,41,54,55,45,40,54,54,38,51,54,52,21,52,50,40,48,75,42,21,62,66,55,28,48,73,78,37,89,50,66,73,35,31,62,57,20,32,63,43,33,45,50,41,30,57,49,50,45,55,49,36,45,50,45,30,50,56,41,50,65,77,66,76,64,59,81,84,62,70,69,82,82,79,82,80,89,86,85,91,82,87,80,87,87,79,90,84,82,88,79,84,90,75,89,81,86,90,77,86,87,83,87,89,84,77,94,84,74,92,88,82,91,82,87,88,84,86,88,87,83,79,91,78,90,87,86,81,91,79,88,86,92,90,79,86,82,90,83,87,82,89,79,93,132